Protein AF-0000000084937343 (afdb_homodimer)

Organism: Ferrimonas balearica (strain DSM 9799 / CCM 4581 / KCTC 23876 / PAT) (NCBI:txid550540)

Foldseek 3Di:
DPPPPPAFAEEEEEALDPVVVVVVCVLCVVRHHYHYHNALVRVVVVVVVHEGQAYEAEQDHPPDGRLNSLLVQCPDPRRVLRAYEYEYQDPDVVVVVSNVVSPHPYYAHPPHDSVVSVVVVVVSSVVSVVVVVVVVVVVVVVVVVVVVVLVVLLVLLVLVVVLAVDDPLLLQLLLVLLLQLCVLVPHDNVVSVLLSSLLSLLQSLCNVQDCCLRVPDDDDDPVSVVSSQCSLVSSLVVLPDDPPPSSVLSSLQNNALQAFQCQPGDDRSDHHPSRPPSSLSSNLSNQLSVQQACDPRDGHDDLVVSLVVLCVSDNTGHPNVSNVSSNVCSVVSVVSCVVRPD/DPPPPPAFFEEEEEALDPVVVVVVCVLCVVRHHYHYHNHLVRVVVVVVVHEGQAYEAEQDHPPDGRLNSLLVQCPDPRRVLRAYEYEYQDPDPVVVVSNVVSPHPYYAYPPHDSVVSVVVVVVSSVVSVVVVVVVVVVVVVVVVVVVVVLVVLLVLLVLQVVLAVDDSLLLQLLLVQLLLLCVLVPHDPVVSVLLSSLLSLLQSLCSVQDCCLRVPDDDDDPVSVVSSQCSLVSSLVVLPDDDPPSSVLNSLQNNQLQAFQQQPGDDRSDHHPSRPPSSLSSNLSNQLSVQQACDPRDGRDDLVVSLVVLCVSDNTGHPNVSNVSSVVCSVVSVVSCVVSPD

Secondary structure (DSSP, 8-state):
-------PPEEEEE-S-HHHHHHHHHHHTTTSEEEEESSHHHHHHHHHH---SEEEEESS-SSS-HHHHHHHHHHSTTTTTS-EEEEES---HHHHHHHHHHT--EEEESSP-HHHHHHHHHHHHHHHHHHHHHHHHHHHHHHHHHHHHHHHHHHHHHHHHHHSSS-HHHHHHHHHHHHHHHHHHT--HHHHHHHHHHGGGTTGGGGGS-HHHHT-SSPPPHHHHHHHHHHHHHHHHHTTT--SHHHHHHHHHHHHTT--TTS--SSS---GGGS-HHHHHHHHHHHHHHHHS-BTTBPPPPHHHHHHHHHHTBTTTB-HHHHHHHHHTHHHHHHHHHHT--/-------PPEEEEE-S-HHHHHHHHHHHTTTSEEEEESSHHHHHHHHHH---SEEEEESS-SSS-HHHHHHHHHHSTTTTTS-EEEEES---HHHHHHHHHHT--EEEESSP-HHHHHHHHHHHHHHHHHHHHHHHHHHHHHHHHHHHHHHHHHHHHHHHHHHSSS-HHHHHHHHHHHHHHHHHHT--HHHHHHHHHHGGGTTGGGGGS-HHHHT-SS---HHHHHHHHHHHHHHHHHTTT--SHHHHHHHHHHHHTT--TTS--SSS---GGGS-HHHHHHHHHHHHHHHHS-BTTBPPPPHHHHHHHHHHTBTTTB-HHHHHHHHHTHHHHHHHHHHT--

Nearest PDB structures (foldseek):
  4me4-assembly1_B  TM=8.531E-01  e=4.200E-17  Persephonella marina EX-H1
  3t6k-assembly2_B  TM=9.643E-01  e=4.097E-09  Chloroflexus aurantiacus J-10-fl
  6rh1-assembly1_C  TM=9.787E-01  e=6.718E-09  Thermotoga maritima
  4jav-assembly1_D  TM=9.680E-01  e=1.719E-08  Thermotoga maritima MSB8
  3gt7-assembly1_A  TM=9.180E-01  e=4.305E-09  Syntrophus aciditrophicus SB

pLDDT: mean 90.52, std 10.49, range [22.2, 98.69]

Radius of gyration: 34.73 Å; Cα contacts (8 Å, |Δi|>4): 1103; chains: 2; bounding box: 69×94×71 Å

Solvent-accessible surface area (backbone atoms only — not comparable to full-atom values): 35084 Å² total; per-residue (Å²): 130,80,71,72,66,76,76,59,57,34,36,35,38,33,41,61,47,67,66,56,50,50,51,51,42,65,66,43,44,86,72,29,44,70,44,80,19,59,35,47,66,51,41,54,56,52,48,71,78,42,75,54,57,30,34,41,33,27,43,83,39,69,97,46,33,29,57,63,49,41,37,54,40,49,69,34,83,90,40,38,81,44,49,29,30,36,37,37,72,72,81,52,57,67,58,54,39,53,41,43,76,35,62,31,78,48,77,43,61,52,78,79,47,58,68,46,54,52,50,54,54,51,52,52,45,50,53,50,51,51,51,52,48,50,51,49,50,38,51,49,39,52,52,49,35,52,50,52,52,52,52,44,45,50,35,52,35,48,50,27,31,48,55,35,90,54,55,75,39,52,39,53,42,33,10,54,42,30,27,52,37,35,51,66,73,64,52,54,69,67,56,27,50,32,44,32,58,18,45,39,35,36,59,42,11,47,42,52,46,58,53,77,64,74,65,42,90,68,84,71,52,71,69,52,42,58,55,56,57,45,22,22,57,46,17,22,61,54,40,55,93,48,84,50,67,41,42,44,49,20,20,48,22,8,34,36,29,60,32,13,27,62,25,80,28,35,83,79,36,37,39,52,81,72,39,50,66,68,10,51,42,40,30,49,24,48,51,50,51,61,37,55,33,77,44,101,88,40,76,47,42,52,69,69,55,38,48,48,48,49,61,68,28,37,55,39,55,30,46,47,64,56,43,49,42,41,62,73,37,42,70,58,47,53,51,44,51,62,73,46,53,129,129,77,68,71,65,76,74,58,54,33,37,34,38,33,41,60,46,67,66,58,50,50,52,50,43,64,65,42,46,87,74,30,43,71,44,81,19,58,38,48,68,49,42,52,55,50,47,71,76,43,73,53,57,31,34,40,33,28,43,84,40,69,96,46,32,29,55,62,48,40,38,54,42,50,68,35,82,87,42,38,80,44,48,30,30,36,36,38,72,73,80,51,57,66,58,54,38,53,40,44,76,33,60,30,78,47,77,44,58,54,78,80,45,59,68,44,53,53,50,54,52,51,51,53,45,51,52,49,50,51,50,53,51,49,52,50,51,37,53,50,40,50,50,48,38,53,49,52,53,53,50,44,45,50,36,54,36,49,49,28,31,49,53,35,90,54,56,74,40,54,38,51,42,32,10,54,44,27,26,52,38,35,50,69,71,62,51,52,68,68,57,29,51,32,44,33,60,18,45,40,37,38,60,42,11,48,41,51,45,57,52,75,63,74,64,42,88,68,85,71,52,72,71,52,41,58,54,55,57,44,21,22,56,46,18,24,60,52,42,56,94,47,84,50,68,39,41,46,48,19,22,49,20,9,34,36,31,57,33,14,28,64,26,82,28,36,82,79,36,37,37,54,82,70,39,54,67,68,11,51,44,40,30,51,24,47,51,50,51,59,36,57,34,75,44,102,88,40,76,46,40,52,67,69,56,38,51,49,48,50,60,69,28,39,58,40,54,32,49,46,68,57,44,49,43,42,60,76,36,45,68,60,50,49,49,45,54,60,74,48,53,128

Structure (mmCIF, N/CA/C/O backbone):
data_AF-0000000084937343-model_v1
#
loop_
_entity.id
_entity.type
_entity.pdbx_description
1 polymer 'Response regulator receiver modulated metal dependent phosphohydrolase'
#
loop_
_atom_site.group_PDB
_atom_site.id
_atom_site.type_symbol
_atom_site.label_atom_id
_atom_site.label_alt_id
_atom_site.label_comp_id
_atom_site.label_asym_id
_atom_site.label_entity_id
_atom_site.label_seq_id
_atom_site.pdbx_PDB_ins_code
_atom_site.Cartn_x
_atom_site.Cartn_y
_atom_site.Cartn_z
_atom_site.occupancy
_atom_site.B_iso_or_equiv
_atom_site.auth_seq_id
_atom_site.auth_comp_id
_atom_site.auth_asym_id
_atom_site.auth_atom_id
_atom_site.pdbx_PDB_model_num
ATOM 1 N N . MET A 1 1 ? 7.949 -23.922 20.047 1 22.47 1 MET A N 1
ATOM 2 C CA . MET A 1 1 ? 7.828 -23.578 18.625 1 22.47 1 MET A CA 1
ATOM 3 C C . MET A 1 1 ? 7.145 -24.703 17.859 1 22.47 1 MET A C 1
ATOM 5 O O . MET A 1 1 ? 7.77 -25.719 17.547 1 22.47 1 MET A O 1
ATOM 9 N N . THR A 1 2 ? 5.961 -25.109 18.203 1 30.16 2 THR A N 1
ATOM 10 C CA . THR A 1 2 ? 5.238 -26.297 17.75 1 30.16 2 THR A CA 1
ATOM 11 C C . THR A 1 2 ? 5.148 -26.344 16.234 1 30.16 2 THR A C 1
ATOM 13 O O . THR A 1 2 ? 4.711 -25.375 15.602 1 30.16 2 THR A O 1
ATOM 16 N N . LEU A 1 3 ? 6.098 -26.969 15.555 1 33.56 3 LEU A N 1
ATOM 17 C CA . LEU A 1 3 ? 6.27 -27.125 14.117 1 33.56 3 LEU A CA 1
ATOM 18 C C . LEU A 1 3 ? 4.918 -27.266 13.422 1 33.56 3 LEU A C 1
ATOM 20 O O . LEU A 1 3 ? 4.188 -28.234 13.664 1 33.56 3 LEU A O 1
ATOM 24 N N . ILE A 1 4 ? 4.066 -26.406 13.312 1 34.94 4 ILE A N 1
ATOM 25 C CA . ILE A 1 4 ? 2.809 -26.594 12.594 1 34.94 4 ILE A CA 1
ATOM 26 C C . ILE A 1 4 ? 3.02 -27.516 11.398 1 34.94 4 ILE A C 1
ATOM 28 O O . ILE A 1 4 ? 3.814 -27.219 10.508 1 34.94 4 ILE A O 1
ATOM 32 N N . ALA A 1 5 ? 2.934 -28.781 11.828 1 40.28 5 ALA A N 1
ATOM 33 C CA . ALA A 1 5 ? 3.033 -29.859 10.852 1 40.28 5 ALA A CA 1
ATOM 34 C C . ALA A 1 5 ? 2.514 -29.422 9.484 1 40.28 5 ALA A C 1
ATOM 36 O O . ALA A 1 5 ? 1.433 -28.828 9.391 1 40.28 5 ALA A O 1
ATOM 37 N N . GLN A 1 6 ? 3.287 -28.844 8.773 1 50.72 6 GLN A N 1
ATOM 38 C CA . GLN A 1 6 ? 2.916 -28.562 7.387 1 50.72 6 GLN A CA 1
ATOM 39 C C . GLN A 1 6 ? 1.844 -29.531 6.898 1 50.72 6 GLN A C 1
ATOM 41 O O . GLN A 1 6 ? 2.057 -30.75 6.891 1 50.72 6 GLN A O 1
ATOM 46 N N . GLU A 1 7 ? 0.458 -29.344 7.242 1 67 7 GLU A N 1
ATOM 47 C CA . GLU A 1 7 ? -0.655 -30.219 6.879 1 67 7 GLU A CA 1
ATOM 48 C C . GLU A 1 7 ? -0.401 -30.906 5.543 1 67 7 GLU A C 1
ATOM 50 O O . GLU A 1 7 ? 0.021 -30.266 4.578 1 67 7 GLU A O 1
ATOM 55 N N . ARG A 1 8 ? -0.319 -32.25 5.535 1 86.06 8 ARG A N 1
ATOM 56 C CA . ARG A 1 8 ? -0.143 -33.094 4.348 1 86.06 8 ARG A CA 1
ATOM 57 C C . ARG A 1 8 ? -1.18 -32.75 3.283 1 86.06 8 ARG A C 1
ATOM 59 O O . ARG A 1 8 ? -2.365 -32.625 3.586 1 86.06 8 ARG A O 1
ATOM 66 N N . ALA A 1 9 ? -0.71 -32.5 2.135 1 94.62 9 ALA A N 1
ATOM 67 C CA . ALA A 1 9 ? -1.612 -32.25 1.013 1 94.62 9 ALA A CA 1
ATOM 68 C C . ALA A 1 9 ? -2.574 -33.438 0.819 1 94.62 9 ALA A C 1
ATOM 70 O O . ALA A 1 9 ? -2.209 -34.594 1.046 1 94.62 9 ALA A O 1
ATOM 71 N N . THR A 1 10 ? -3.836 -33.156 0.504 1 96.31 10 THR A N 1
ATOM 72 C CA . THR A 1 10 ? -4.875 -34.156 0.322 1 96.31 10 THR A CA 1
ATOM 73 C C . THR A 1 10 ? -5.043 -34.5 -1.156 1 96.31 10 THR A C 1
ATOM 75 O O . THR A 1 10 ? -5.262 -33.594 -1.982 1 96.31 10 THR A O 1
ATOM 78 N N . VAL A 1 11 ? -4.855 -35.844 -1.493 1 97.75 11 VAL A N 1
ATOM 79 C CA . VAL A 1 11 ? -5.051 -36.312 -2.854 1 97.75 11 VAL A CA 1
ATOM 80 C C . VAL A 1 11 ? -6.297 -37.219 -2.906 1 97.75 11 VAL A C 1
ATOM 82 O O . VAL A 1 11 ? -6.426 -38.156 -2.129 1 97.75 11 VAL A O 1
ATOM 85 N N . LEU A 1 12 ? -7.254 -36.844 -3.771 1 98.44 12 LEU A N 1
ATOM 86 C CA . LEU A 1 12 ? -8.43 -37.656 -4.008 1 98.44 12 LEU A CA 1
ATOM 87 C C . LEU A 1 12 ? -8.219 -38.562 -5.215 1 98.44 12 LEU A C 1
ATOM 89 O O . LEU A 1 12 ? -7.953 -38.094 -6.32 1 98.44 12 LEU A O 1
ATOM 93 N N . ILE A 1 13 ? -8.242 -39.844 -4.988 1 98.19 13 ILE A N 1
ATOM 94 C CA . ILE A 1 13 ? -8.133 -40.844 -6.062 1 98.19 13 ILE A CA 1
ATOM 95 C C . ILE A 1 13 ? -9.516 -41.375 -6.426 1 98.19 13 ILE A C 1
ATOM 97 O O . ILE A 1 13 ? -10.234 -41.875 -5.562 1 98.19 13 ILE A O 1
ATOM 101 N N . VAL A 1 14 ? -9.859 -41.25 -7.711 1 98.06 14 VAL A N 1
ATOM 102 C CA . VAL A 1 14 ? -11.148 -41.719 -8.203 1 98.06 14 VAL A CA 1
ATOM 103 C C . VAL A 1 14 ? -10.938 -42.812 -9.242 1 98.06 14 VAL A C 1
ATOM 105 O O . VAL A 1 14 ? -10.461 -42.531 -10.352 1 98.06 14 VAL A O 1
ATOM 108 N N . ASP A 1 15 ? -11.188 -44 -8.938 1 96.56 15 ASP A N 1
ATOM 109 C CA . ASP A 1 15 ? -10.984 -45.188 -9.766 1 96.56 15 ASP A CA 1
ATOM 110 C C . ASP A 1 15 ? -11.906 -46.344 -9.336 1 96.56 15 ASP A C 1
ATOM 112 O O . ASP A 1 15 ? -12.102 -46.562 -8.141 1 96.56 15 ASP A O 1
ATOM 116 N N . ASP A 1 16 ? -12.461 -47 -10.297 1 95.25 16 ASP A N 1
ATOM 117 C CA . ASP A 1 16 ? -13.414 -48.031 -9.93 1 95.25 16 ASP A CA 1
ATOM 118 C C . ASP A 1 16 ? -12.695 -49.344 -9.641 1 95.25 16 ASP A C 1
ATOM 120 O O . ASP A 1 16 ? -13.297 -50.281 -9.102 1 95.25 16 ASP A O 1
ATOM 124 N N . SER A 1 17 ? -11.359 -49.5 -9.945 1 94.75 17 SER A N 1
ATOM 125 C CA . SER A 1 17 ? -10.578 -50.719 -9.703 1 94.75 17 SER A CA 1
ATOM 126 C C . SER A 1 17 ? -9.977 -50.719 -8.305 1 94.75 17 SER A C 1
ATOM 128 O O . SER A 1 17 ? -9.102 -49.906 -8.008 1 94.75 17 SER A O 1
ATOM 130 N N . PRO A 1 18 ? -10.359 -51.625 -7.465 1 96 18 PRO A N 1
ATOM 131 C CA . PRO A 1 18 ? -9.766 -51.688 -6.125 1 96 18 PRO A CA 1
ATOM 132 C C . PRO A 1 18 ? -8.25 -51.906 -6.156 1 96 18 PRO A C 1
ATOM 134 O O . PRO A 1 18 ? -7.547 -51.406 -5.273 1 96 18 PRO A O 1
ATOM 137 N N . GLU A 1 19 ? -7.816 -52.594 -7.117 1 95.69 19 GLU A N 1
ATOM 138 C CA . GLU A 1 19 ? -6.387 -52.844 -7.266 1 95.69 19 GLU A CA 1
ATOM 139 C C . GLU A 1 19 ? -5.629 -51.562 -7.516 1 95.69 19 GLU A C 1
ATOM 141 O O . GLU A 1 19 ? -4.578 -51.312 -6.914 1 95.69 19 GLU A O 1
ATOM 146 N N . ASN A 1 20 ? -6.18 -50.719 -8.375 1 95.56 20 ASN A N 1
ATOM 147 C CA . ASN A 1 20 ? -5.574 -49.438 -8.664 1 95.56 20 ASN A CA 1
ATOM 148 C C . ASN A 1 20 ? -5.586 -48.531 -7.438 1 95.56 20 ASN A C 1
ATOM 150 O O . ASN A 1 20 ? -4.598 -47.844 -7.16 1 95.56 20 ASN A O 1
ATOM 154 N N . LEU A 1 21 ? -6.723 -48.531 -6.758 1 97.12 21 LEU A N 1
ATOM 155 C CA . LEU A 1 21 ? -6.855 -47.719 -5.551 1 97.12 21 LEU A CA 1
ATOM 156 C C . LEU A 1 21 ? -5.82 -48.125 -4.508 1 97.12 21 LEU A C 1
ATOM 158 O O . LEU A 1 21 ? -5.172 -47.281 -3.904 1 97.12 21 LEU A O 1
ATOM 162 N N . GLN A 1 22 ? -5.691 -49.406 -4.387 1 96.62 22 GLN A N 1
ATOM 163 C CA . GLN A 1 22 ? -4.734 -49.938 -3.412 1 96.62 22 GLN A CA 1
ATOM 164 C C . GLN A 1 22 ? -3.303 -49.562 -3.803 1 96.62 22 GLN A C 1
ATOM 166 O O . GLN A 1 22 ? -2.518 -49.125 -2.963 1 96.62 22 GLN A O 1
ATOM 171 N N . LEU A 1 23 ? -3.01 -49.781 -5.086 1 97 23 LEU A N 1
ATOM 172 C CA . LEU A 1 23 ? -1.675 -49.5 -5.598 1 97 23 LEU A CA 1
ATOM 173 C C . LEU A 1 23 ? -1.327 -48.031 -5.414 1 97 23 LEU A C 1
ATOM 175 O O . LEU A 1 23 ? -0.261 -47.688 -4.887 1 97 23 LEU A O 1
ATOM 179 N N . LEU A 1 24 ? -2.193 -47.125 -5.781 1 97.44 24 LEU A N 1
ATOM 180 C CA . LEU A 1 24 ? -1.941 -45.688 -5.715 1 97.44 24 LEU A CA 1
ATOM 181 C C . LEU A 1 24 ? -1.885 -45.219 -4.266 1 97.44 24 LEU A C 1
ATOM 183 O O . LEU A 1 24 ? -1.083 -44.344 -3.928 1 97.44 24 LEU A O 1
ATOM 187 N N . THR A 1 25 ? -2.779 -45.781 -3.439 1 97.5 25 THR A N 1
ATOM 188 C CA . THR A 1 25 ? -2.727 -45.469 -2.014 1 97.5 25 THR A CA 1
ATOM 189 C C . THR A 1 25 ? -1.387 -45.906 -1.418 1 97.5 25 THR A C 1
ATOM 191 O O . THR A 1 25 ? -0.826 -45.188 -0.575 1 97.5 25 THR A O 1
ATOM 194 N N . GLY A 1 26 ? -0.89 -47.031 -1.847 1 96.44 26 GLY A N 1
ATOM 195 C CA . GLY A 1 26 ? 0.414 -47.5 -1.403 1 96.44 26 GLY A CA 1
ATOM 196 C C . GLY A 1 26 ? 1.551 -46.562 -1.831 1 96.44 26 GLY A C 1
ATOM 197 O O . GLY A 1 26 ? 2.484 -46.344 -1.062 1 96.44 26 GLY A O 1
ATOM 198 N N . ILE A 1 27 ? 1.429 -46.094 -3.02 1 96.31 27 ILE A N 1
ATOM 199 C CA . ILE A 1 27 ? 2.461 -45.219 -3.588 1 96.31 27 ILE A CA 1
ATOM 200 C C . ILE A 1 27 ? 2.443 -43.875 -2.891 1 96.31 27 ILE A C 1
ATOM 202 O O . ILE A 1 27 ? 3.498 -43.312 -2.547 1 96.31 27 ILE A O 1
ATOM 206 N N . LEU A 1 28 ? 1.213 -43.312 -2.572 1 96.5 28 LEU A N 1
ATOM 207 C CA . LEU A 1 28 ? 1.077 -41.906 -2.186 1 96.5 28 LEU A CA 1
ATOM 208 C C . LEU A 1 28 ? 0.84 -41.781 -0.685 1 96.5 28 LEU A C 1
ATOM 210 O O . LEU A 1 28 ? 1.082 -40.719 -0.102 1 96.5 28 LEU A O 1
ATOM 214 N N . GLY A 1 29 ? 0.349 -42.844 -0.035 1 94.94 29 GLY A N 1
ATOM 215 C CA . GLY A 1 29 ? -0.176 -42.781 1.319 1 94.94 29 GLY A CA 1
ATOM 216 C C . GLY A 1 29 ? 0.872 -42.406 2.352 1 94.94 29 GLY A C 1
ATOM 217 O O . GLY A 1 29 ? 0.541 -41.906 3.426 1 94.94 29 GLY A O 1
ATOM 218 N N . ALA A 1 30 ? 2.146 -42.688 2.109 1 93.88 30 ALA A N 1
ATOM 219 C CA . ALA A 1 30 ? 3.215 -42.375 3.055 1 93.88 30 ALA A CA 1
ATOM 220 C C . ALA A 1 30 ? 3.5 -40.875 3.086 1 93.88 30 ALA A C 1
ATOM 222 O O . ALA A 1 30 ? 4.031 -40.344 4.074 1 93.88 30 ALA A O 1
ATOM 223 N N . HIS A 1 31 ? 3.086 -40.094 2.068 1 94.31 31 HIS A N 1
ATOM 224 C CA . HIS A 1 31 ? 3.523 -38.719 1.923 1 94.31 31 HIS A CA 1
ATOM 225 C C . HIS A 1 31 ? 2.338 -37.781 1.921 1 94.31 31 HIS A C 1
ATOM 227 O O . HIS A 1 31 ? 2.49 -36.594 2.217 1 94.31 31 HIS A O 1
ATOM 233 N N . PHE A 1 32 ? 1.151 -38.375 1.575 1 96.06 32 PHE A N 1
ATOM 234 C CA . PHE A 1 32 ? -0.03 -37.531 1.437 1 96.06 32 PHE A CA 1
ATOM 235 C C . PHE A 1 32 ? -1.216 -38.125 2.18 1 96.06 32 PHE A C 1
ATOM 237 O O . PHE A 1 32 ? -1.214 -39.312 2.5 1 96.06 32 PHE A O 1
ATOM 244 N N . ARG A 1 33 ? -2.168 -37.25 2.574 1 96.12 33 ARG A N 1
ATOM 245 C CA . ARG A 1 33 ? -3.486 -37.75 2.961 1 96.12 33 ARG A CA 1
ATOM 246 C C . ARG A 1 33 ? -4.281 -38.188 1.74 1 96.12 33 ARG A C 1
ATOM 248 O O . ARG A 1 33 ? -4.531 -37.406 0.83 1 96.12 33 ARG A O 1
ATOM 255 N N . VAL A 1 34 ? -4.648 -39.469 1.695 1 97.31 34 VAL A N 1
ATOM 256 C CA . VAL A 1 34 ? -5.273 -40.031 0.496 1 97.31 34 VAL A CA 1
ATOM 257 C C . VAL A 1 34 ? -6.754 -40.281 0.761 1 97.31 34 VAL A C 1
ATOM 259 O O . VAL A 1 34 ? -7.105 -40.938 1.747 1 97.31 34 VAL A O 1
ATOM 262 N N . LEU A 1 35 ? -7.578 -39.688 -0.048 1 97.62 35 LEU A N 1
ATOM 263 C CA . LEU A 1 35 ? -9 -40 -0.108 1 97.62 35 LEU A CA 1
ATOM 264 C C . LEU A 1 35 ? -9.312 -40.844 -1.347 1 97.62 35 LEU A C 1
ATOM 266 O O . LEU A 1 35 ? -8.648 -40.719 -2.377 1 97.62 35 LEU A O 1
ATOM 270 N N . VAL A 1 36 ? -10.289 -41.688 -1.187 1 97.44 36 VAL A N 1
ATOM 271 C CA . VAL A 1 36 ? -10.602 -42.562 -2.307 1 97.44 36 VAL A CA 1
ATOM 272 C C . VAL A 1 36 ? -12.094 -42.469 -2.633 1 97.44 36 VAL A C 1
ATOM 274 O O . VAL A 1 36 ? -12.914 -42.25 -1.745 1 97.44 36 VAL A O 1
ATOM 277 N N . ALA A 1 37 ? -12.359 -42.562 -3.873 1 97.5 37 ALA A N 1
ATOM 278 C CA . ALA A 1 37 ? -13.719 -42.688 -4.402 1 97.5 37 ALA A CA 1
ATOM 279 C C . ALA A 1 37 ? -13.781 -43.781 -5.484 1 97.5 37 ALA A C 1
ATOM 281 O O . ALA A 1 37 ? -12.938 -43.812 -6.379 1 97.5 37 ALA A O 1
ATOM 282 N N . ARG A 1 38 ? -14.82 -44.531 -5.48 1 95.88 38 ARG A N 1
ATOM 283 C CA . ARG A 1 38 ? -14.906 -45.688 -6.375 1 95.88 38 ARG A CA 1
ATOM 284 C C . ARG A 1 38 ? -15.719 -45.344 -7.621 1 95.88 38 ARG A C 1
ATOM 286 O O . ARG A 1 38 ? -15.828 -46.156 -8.531 1 95.88 38 ARG A O 1
ATOM 293 N N . ASN A 1 39 ? -16.375 -44.188 -7.586 1 95.12 39 ASN A N 1
ATOM 294 C CA . ASN A 1 39 ? -17.156 -43.688 -8.719 1 95.12 39 ASN A CA 1
ATOM 295 C C . ASN A 1 39 ? -17.344 -42.188 -8.656 1 95.12 39 ASN A C 1
ATOM 297 O O . ASN A 1 39 ? -16.891 -41.531 -7.711 1 95.12 39 ASN A O 1
ATOM 301 N N . GLY A 1 40 ? -17.969 -41.625 -9.68 1 95.06 40 GLY A N 1
ATOM 302 C CA . GLY A 1 40 ? -18.172 -40.188 -9.781 1 95.06 40 GLY A CA 1
ATOM 303 C C . GLY A 1 40 ? -19.016 -39.625 -8.656 1 95.06 40 GLY A C 1
ATOM 304 O O . GLY A 1 40 ? -18.734 -38.531 -8.141 1 95.06 40 GLY A O 1
ATOM 305 N N . GLN A 1 41 ? -20.016 -40.312 -8.266 1 94.19 41 GLN A N 1
ATOM 306 C CA . GLN A 1 41 ? -20.906 -39.844 -7.203 1 94.19 41 GLN A CA 1
ATOM 307 C C . GLN A 1 41 ? -20.156 -39.75 -5.875 1 94.19 41 GLN A C 1
ATOM 309 O O . GLN A 1 41 ? -20.328 -38.75 -5.148 1 94.19 41 GLN A O 1
ATOM 314 N N . GLN A 1 42 ? -19.391 -40.75 -5.617 1 95.5 42 GLN A N 1
ATOM 315 C CA . GLN A 1 42 ? -18.594 -40.719 -4.391 1 95.5 42 GLN A CA 1
ATOM 316 C C . GLN A 1 42 ? -17.578 -39.562 -4.43 1 95.5 42 GLN A C 1
ATOM 318 O O . GLN A 1 42 ? -17.328 -38.938 -3.406 1 95.5 42 GLN A O 1
ATOM 323 N N . ALA A 1 43 ? -17.047 -39.312 -5.582 1 97 43 ALA A N 1
ATOM 324 C CA . ALA A 1 43 ? -16.094 -38.219 -5.746 1 97 43 ALA A CA 1
ATOM 325 C C . ALA A 1 43 ? -16.75 -36.875 -5.461 1 97 43 ALA A C 1
ATOM 327 O O . ALA A 1 43 ? -16.203 -36.062 -4.719 1 97 43 ALA A O 1
ATOM 328 N N . LEU A 1 44 ? -17.922 -36.688 -6.023 1 95.19 44 LEU A N 1
ATOM 329 C CA . LEU A 1 44 ? -18.672 -35.438 -5.82 1 95.19 44 LEU A CA 1
ATOM 330 C C . LEU A 1 44 ? -19.062 -35.281 -4.355 1 95.19 44 LEU A C 1
ATOM 332 O O . LEU A 1 44 ? -19.047 -34.156 -3.828 1 95.19 44 LEU A O 1
ATOM 336 N N . ALA A 1 45 ? -19.422 -36.312 -3.705 1 95.5 45 ALA A N 1
ATOM 337 C CA . ALA A 1 45 ? -19.75 -36.281 -2.283 1 95.5 45 ALA A CA 1
ATOM 338 C C . ALA A 1 45 ? -18.547 -35.844 -1.456 1 95.5 45 ALA A C 1
ATOM 340 O O . ALA A 1 45 ? -18.672 -35.062 -0.508 1 95.5 45 ALA A O 1
ATOM 341 N N . ARG A 1 46 ? -17.328 -36.375 -1.817 1 95.12 46 ARG A N 1
ATOM 342 C CA . ARG A 1 46 ? -16.094 -36 -1.125 1 95.12 46 ARG A CA 1
ATOM 343 C C . ARG A 1 46 ? -15.805 -34.5 -1.31 1 95.12 46 ARG A C 1
ATOM 345 O O . ARG A 1 46 ? -15.352 -33.844 -0.377 1 95.12 46 ARG A O 1
ATOM 352 N N . LEU A 1 47 ? -16.078 -33.969 -2.465 1 94.5 47 LEU A N 1
ATOM 353 C CA . LEU A 1 47 ? -15.797 -32.562 -2.799 1 94.5 47 LEU A CA 1
ATOM 354 C C . LEU A 1 47 ? -16.719 -31.641 -2.031 1 94.5 47 LEU A C 1
ATOM 356 O O . LEU A 1 47 ? -16.375 -30.484 -1.763 1 94.5 47 LEU A O 1
ATOM 360 N N . GLU A 1 48 ? -17.922 -32.125 -1.728 1 93.25 48 GLU A N 1
ATOM 361 C CA . GLU A 1 48 ? -18.859 -31.328 -0.941 1 93.25 48 GLU A CA 1
ATOM 362 C C . GLU A 1 48 ? -18.328 -31.078 0.467 1 93.25 48 GLU A C 1
ATOM 364 O O . GLU A 1 48 ? -18.641 -30.047 1.082 1 93.25 48 GLU A O 1
ATOM 369 N N . ILE A 1 49 ? -17.594 -32.062 0.925 1 92.5 49 ILE A N 1
ATOM 370 C CA . ILE A 1 49 ? -17.031 -31.922 2.264 1 92.5 49 ILE A CA 1
ATOM 371 C C . ILE A 1 49 ? -15.883 -30.922 2.24 1 92.5 49 ILE A C 1
ATOM 373 O O . ILE A 1 49 ? -15.742 -30.109 3.154 1 92.5 49 ILE A O 1
ATOM 377 N N . GLY A 1 50 ? -15.055 -31.016 1.169 1 91.62 50 GLY A N 1
ATOM 378 C CA . GLY A 1 50 ? -13.938 -30.109 1.003 1 91.62 50 GLY A CA 1
ATOM 379 C C . GLY A 1 50 ? -13.141 -30.359 -0.264 1 91.62 50 GLY A C 1
ATOM 380 O O . GLY A 1 50 ? -13.156 -31.469 -0.802 1 91.62 50 GLY A O 1
ATOM 381 N N . SER A 1 51 ? -12.438 -29.344 -0.573 1 92.19 51 SER A N 1
ATOM 382 C CA . SER A 1 51 ? -11.633 -29.484 -1.784 1 92.19 51 SER A CA 1
ATOM 383 C C . SER A 1 51 ? -10.289 -30.125 -1.482 1 92.19 51 SER A C 1
ATOM 385 O O . SER A 1 51 ? -9.57 -29.688 -0.585 1 92.19 51 SER A O 1
ATOM 387 N N . PRO A 1 52 ? -10.031 -31.219 -2.184 1 96.12 52 PRO A N 1
ATOM 388 C CA . PRO A 1 52 ? -8.664 -31.734 -2.105 1 96.12 52 PRO A CA 1
ATOM 389 C C . PRO A 1 52 ? -7.652 -30.828 -2.809 1 96.12 52 PRO A C 1
ATOM 391 O O . PRO A 1 52 ? -8.039 -29.859 -3.447 1 96.12 52 PRO A O 1
ATOM 394 N N . ASP A 1 53 ? -6.359 -31.234 -2.662 1 95.06 53 ASP A N 1
ATOM 395 C CA . ASP A 1 53 ? -5.312 -30.422 -3.291 1 95.06 53 ASP A CA 1
ATOM 396 C C . ASP A 1 53 ? -5.035 -30.906 -4.715 1 95.06 53 ASP A C 1
ATOM 398 O O . ASP A 1 53 ? -4.477 -30.172 -5.527 1 95.06 53 ASP A O 1
ATOM 402 N N . LEU A 1 54 ? -5.422 -32.125 -4.938 1 97.38 54 LEU A N 1
ATOM 403 C CA . LEU A 1 54 ? -5.219 -32.719 -6.242 1 97.38 54 LEU A CA 1
ATOM 404 C C . LEU A 1 54 ? -6.152 -33.906 -6.434 1 97.38 54 LEU A C 1
ATOM 406 O O . LEU A 1 54 ? -6.461 -34.625 -5.473 1 97.38 54 LEU A O 1
ATOM 410 N N . ILE A 1 55 ? -6.605 -34.125 -7.672 1 98.12 55 ILE A N 1
ATOM 411 C CA . ILE A 1 55 ? -7.484 -35.25 -7.973 1 98.12 55 ILE A CA 1
ATOM 412 C C . ILE A 1 55 ? -6.836 -36.156 -9.031 1 98.12 55 ILE A C 1
ATOM 414 O O . ILE A 1 55 ? -6.41 -35.656 -10.078 1 98.12 55 ILE A O 1
ATOM 418 N N . LEU A 1 56 ? -6.637 -37.406 -8.719 1 97.81 56 LEU A N 1
ATOM 419 C CA . LEU A 1 56 ? -6.363 -38.438 -9.711 1 97.81 56 LEU A CA 1
ATOM 420 C C . LEU A 1 56 ? -7.652 -39.094 -10.188 1 97.81 56 LEU A C 1
ATOM 422 O O . LEU A 1 56 ? -8.391 -39.688 -9.391 1 97.81 56 LEU A O 1
ATOM 426 N N . LEU A 1 57 ? -7.871 -39.031 -11.484 1 97.12 57 LEU A N 1
ATOM 427 C CA . LEU A 1 57 ? -9.195 -39.375 -11.977 1 97.12 57 LEU A CA 1
ATOM 428 C C . LEU A 1 57 ? -9.109 -40.375 -13.117 1 97.12 57 LEU A C 1
ATOM 430 O O . LEU A 1 57 ? -8.562 -40.062 -14.18 1 97.12 57 LEU A O 1
ATOM 434 N N . ASP A 1 58 ? -9.648 -41.5 -12.922 1 95.12 58 ASP A N 1
ATOM 435 C CA . ASP A 1 58 ? -9.758 -42.469 -13.992 1 95.12 58 ASP A CA 1
ATOM 436 C C . ASP A 1 58 ? -10.758 -42.031 -15.055 1 95.12 58 ASP A C 1
ATOM 438 O O . ASP A 1 58 ? -11.75 -41.344 -14.742 1 95.12 58 ASP A O 1
ATOM 442 N N . ILE A 1 59 ? -10.539 -42.406 -16.234 1 91.94 59 ILE A N 1
ATOM 443 C CA . ILE A 1 59 ? -11.375 -42 -17.344 1 91.94 59 ILE A CA 1
ATOM 444 C C . ILE A 1 59 ? -12.578 -42.938 -17.469 1 91.94 59 ILE A C 1
ATOM 446 O O . ILE A 1 59 ? -13.719 -42.469 -17.578 1 91.94 59 ILE A O 1
ATOM 450 N N . VAL A 1 60 ? -12.242 -44.219 -17.453 1 89.94 60 VAL A N 1
ATOM 451 C CA . VAL A 1 60 ? -13.297 -45.219 -17.641 1 89.94 60 VAL A CA 1
ATOM 452 C C . VAL A 1 60 ? -13.859 -45.656 -16.297 1 89.94 60 VAL A C 1
ATOM 454 O O . VAL A 1 60 ? -13.203 -46.375 -15.555 1 89.94 60 VAL A O 1
ATOM 457 N N . MET A 1 61 ? -15.008 -45.25 -15.898 1 90.44 61 MET A N 1
ATOM 458 C CA . MET A 1 61 ? -15.727 -45.594 -14.688 1 90.44 61 MET A CA 1
ATOM 459 C C . MET A 1 61 ? -17.203 -45.812 -14.977 1 90.44 61 MET A C 1
ATOM 461 O O . MET A 1 61 ? -17.734 -45.344 -15.977 1 90.44 61 MET A O 1
ATOM 465 N N . PRO A 1 62 ? -17.766 -46.562 -14.164 1 88.19 62 PRO A N 1
ATOM 466 C CA . PRO A 1 62 ? -19.203 -46.781 -14.352 1 88.19 62 PRO A CA 1
ATOM 467 C C . PRO A 1 62 ? -20.016 -45.5 -14.102 1 88.19 62 PRO A C 1
ATOM 469 O O . PRO A 1 62 ? -19.578 -44.625 -13.352 1 88.19 62 PRO A O 1
ATOM 472 N N . ASP A 1 63 ? -21.156 -45.312 -14.836 1 87.5 63 ASP A N 1
ATOM 473 C CA . ASP A 1 63 ? -22.141 -44.25 -14.68 1 87.5 63 ASP A CA 1
ATOM 474 C C . ASP A 1 63 ? -21.641 -42.938 -15.289 1 87.5 63 ASP A C 1
ATOM 476 O O . ASP A 1 63 ? -22.016 -42.594 -16.406 1 87.5 63 ASP A O 1
ATOM 480 N N . ILE A 1 64 ? -20.672 -42.281 -14.43 1 92.12 64 ILE A N 1
ATOM 481 C CA . ILE A 1 64 ? -20.094 -41.031 -14.945 1 92.12 64 ILE A CA 1
ATOM 482 C C . ILE A 1 64 ? -18.625 -41.25 -15.266 1 92.12 64 ILE A C 1
ATOM 484 O O . ILE A 1 64 ? -17.859 -41.719 -14.422 1 92.12 64 ILE A O 1
ATOM 488 N N . ASP A 1 65 ? -18.328 -40.969 -16.484 1 92 65 ASP A N 1
ATOM 489 C CA . ASP A 1 65 ? -16.938 -41.188 -16.859 1 92 65 ASP A CA 1
ATOM 490 C C . ASP A 1 65 ? -16.047 -40.062 -16.375 1 92 65 ASP A C 1
ATOM 492 O O . ASP A 1 65 ? -16.531 -39.031 -15.906 1 92 65 ASP A O 1
ATOM 496 N N . GLY A 1 66 ? -14.766 -40.25 -16.469 1 93.88 66 GLY A N 1
ATOM 497 C CA . GLY A 1 66 ? -13.797 -39.281 -15.953 1 93.88 66 GLY A CA 1
ATOM 498 C C . GLY A 1 66 ? -13.867 -37.938 -16.641 1 93.88 66 GLY A C 1
ATOM 499 O O . GLY A 1 66 ? -13.633 -36.906 -16.016 1 93.88 66 GLY A O 1
ATOM 500 N N . TYR A 1 67 ? -14.258 -37.875 -17.953 1 93.19 67 TYR A N 1
ATOM 501 C CA . TYR A 1 67 ? -14.352 -36.625 -18.688 1 93.19 67 TYR A CA 1
ATOM 502 C C . TYR A 1 67 ? -15.492 -35.781 -18.172 1 93.19 67 TYR A C 1
ATOM 504 O O . TYR A 1 67 ? -15.305 -34.594 -17.891 1 93.19 67 TYR A O 1
ATOM 512 N N . THR A 1 68 ? -16.625 -36.375 -18.125 1 94.38 68 THR A N 1
ATOM 513 C CA . THR A 1 68 ? -17.812 -35.688 -17.641 1 94.38 68 THR A CA 1
ATOM 514 C C . THR A 1 68 ? -17.609 -35.188 -16.219 1 94.38 68 THR A C 1
ATOM 516 O O . THR A 1 68 ? -17.953 -34.062 -15.883 1 94.38 68 THR A O 1
ATOM 519 N N . LEU A 1 69 ? -17 -36.031 -15.422 1 95.94 69 LEU A N 1
ATOM 520 C CA . LEU A 1 69 ? -16.75 -35.656 -14.031 1 95.94 69 LEU A CA 1
ATOM 521 C C . LEU A 1 69 ? -15.773 -34.469 -13.961 1 95.94 69 LEU A C 1
ATOM 523 O O . LEU A 1 69 ? -15.984 -33.531 -13.188 1 95.94 69 LEU A O 1
ATOM 527 N N . CYS A 1 70 ? -14.742 -34.469 -14.711 1 96 70 CYS A N 1
ATOM 528 C CA . CYS A 1 70 ? -13.766 -33.406 -14.734 1 96 70 CYS A CA 1
ATOM 529 C C . CYS A 1 70 ? -14.414 -32.094 -15.125 1 96 70 CYS A C 1
ATOM 531 O O . CYS A 1 70 ? -14.156 -31.047 -14.5 1 96 70 CYS A O 1
ATOM 533 N N . GLN A 1 71 ? -15.258 -32.125 -16.109 1 95.19 71 GLN A N 1
ATOM 534 C CA . GLN A 1 71 ? -15.953 -30.922 -16.562 1 95.19 71 GLN A CA 1
ATOM 535 C C . GLN A 1 71 ? -16.844 -30.359 -15.461 1 95.19 71 GLN A C 1
ATOM 537 O O . GLN A 1 71 ? -16.922 -29.141 -15.266 1 95.19 71 GLN A O 1
ATOM 542 N N . GLN A 1 72 ? -17.531 -31.172 -14.75 1 95.12 72 GLN A N 1
ATOM 543 C CA . GLN A 1 72 ? -18.375 -30.75 -13.641 1 95.12 72 GLN A CA 1
ATOM 544 C C . GLN A 1 72 ? -17.547 -30.094 -12.539 1 95.12 72 GLN A C 1
ATOM 546 O O . GLN A 1 72 ? -17.953 -29.047 -11.992 1 95.12 72 GLN A O 1
ATOM 551 N N . ILE A 1 73 ? -16.422 -30.672 -12.281 1 95.69 73 ILE A N 1
ATOM 552 C CA . ILE A 1 73 ? -15.531 -30.141 -11.242 1 95.69 73 ILE A CA 1
ATOM 553 C C . ILE A 1 73 ? -15.031 -28.766 -11.648 1 95.69 73 ILE A C 1
ATOM 555 O O . ILE A 1 73 ? -15.062 -27.828 -10.852 1 95.69 73 ILE A O 1
ATOM 559 N N . LYS A 1 74 ? -14.672 -28.547 -12.93 1 94.38 74 LYS A N 1
ATOM 560 C CA . LYS A 1 74 ? -14.102 -27.297 -13.422 1 94.38 74 LYS A CA 1
ATOM 561 C C . LYS A 1 74 ? -15.172 -26.219 -13.57 1 94.38 74 LYS A C 1
ATOM 563 O O . LYS A 1 74 ? -14.867 -25.031 -13.578 1 94.38 74 LYS A O 1
ATOM 568 N N . ALA A 1 75 ? -16.453 -26.656 -13.656 1 94.25 75 ALA A N 1
ATOM 569 C CA . ALA A 1 75 ? -17.578 -25.719 -13.781 1 94.25 75 ALA A CA 1
ATOM 570 C C . ALA A 1 75 ? -17.953 -25.125 -12.43 1 94.25 75 ALA A C 1
ATOM 572 O O . ALA A 1 75 ? -18.625 -24.094 -12.359 1 94.25 75 ALA A O 1
ATOM 573 N N . ASP A 1 76 ? -17.578 -25.812 -11.391 1 94.31 76 ASP A N 1
ATOM 574 C CA . ASP A 1 76 ? -17.844 -25.328 -10.039 1 94.31 76 ASP A CA 1
ATOM 575 C C . ASP A 1 76 ? -16.719 -24.406 -9.547 1 94.31 76 ASP A C 1
ATOM 577 O O . ASP A 1 76 ? -15.594 -24.859 -9.328 1 94.31 76 ASP A O 1
ATOM 581 N N . PRO A 1 77 ? -17.016 -23.094 -9.375 1 91.56 77 PRO A N 1
ATOM 582 C CA . PRO A 1 77 ? -15.992 -22.141 -8.977 1 91.56 77 PRO A CA 1
ATOM 583 C C . PRO A 1 77 ? -15.266 -22.531 -7.691 1 91.56 77 PRO A C 1
ATOM 585 O O . PRO A 1 77 ? -14.125 -22.141 -7.473 1 91.56 77 PRO A O 1
ATOM 588 N N . ARG A 1 78 ? -15.938 -23.453 -6.797 1 90.88 78 ARG A N 1
ATOM 589 C CA . ARG A 1 78 ? -15.328 -23.891 -5.543 1 90.88 78 ARG A CA 1
ATOM 590 C C . ARG A 1 78 ? -14.172 -24.844 -5.801 1 90.88 78 ARG A C 1
ATOM 592 O O . ARG A 1 78 ? -13.25 -24.938 -4.988 1 90.88 78 ARG A O 1
ATOM 599 N N . HIS A 1 79 ? -14.156 -25.5 -7 1 94 79 HIS A N 1
ATOM 600 C CA . HIS A 1 79 ? -13.195 -26.578 -7.227 1 94 79 HIS A CA 1
ATOM 601 C C . HIS A 1 79 ? -12.469 -26.391 -8.547 1 94 79 HIS A C 1
ATOM 603 O O . HIS A 1 79 ? -11.578 -27.172 -8.891 1 94 79 HIS A O 1
ATOM 609 N N . ALA A 1 80 ? -12.781 -25.312 -9.211 1 92.56 80 ALA A N 1
ATOM 610 C CA . ALA A 1 80 ? -12.312 -25.094 -10.578 1 92.56 80 ALA A CA 1
ATOM 611 C C . ALA A 1 80 ? -10.789 -25.062 -10.633 1 92.56 80 ALA A C 1
ATOM 613 O O . ALA A 1 80 ? -10.188 -25.484 -11.625 1 92.56 80 ALA A O 1
ATOM 614 N N . ASP A 1 81 ? -10.156 -24.719 -9.578 1 89.81 81 ASP A N 1
ATOM 615 C CA . ASP A 1 81 ? -8.711 -24.516 -9.578 1 89.81 81 ASP A CA 1
ATOM 616 C C . ASP A 1 81 ? -7.973 -25.781 -9.133 1 89.81 81 ASP A C 1
ATOM 618 O O . ASP A 1 81 ? -6.746 -25.844 -9.195 1 89.81 81 ASP A O 1
ATOM 622 N N . VAL A 1 82 ? -8.727 -26.844 -8.672 1 93.94 82 VAL A N 1
ATOM 623 C CA . VAL A 1 82 ? -8.094 -28.078 -8.234 1 93.94 82 VAL A CA 1
ATOM 624 C C . VAL A 1 82 ? -7.473 -28.797 -9.43 1 93.94 82 VAL A C 1
ATOM 626 O O . VAL A 1 82 ? -8.156 -29.062 -10.422 1 93.94 82 VAL A O 1
ATOM 629 N N . PRO A 1 83 ? -6.191 -29 -9.367 1 95.12 83 PRO A N 1
ATOM 630 C CA . PRO A 1 83 ? -5.586 -29.734 -10.484 1 95.12 83 PRO A CA 1
ATOM 631 C C . PRO A 1 83 ? -6.109 -31.172 -10.594 1 95.12 83 PRO A C 1
ATOM 633 O O . PRO A 1 83 ? -6.273 -31.859 -9.586 1 95.12 83 PRO A O 1
ATOM 636 N N . VAL A 1 84 ? -6.398 -31.594 -11.828 1 96.25 84 VAL A N 1
ATOM 637 C CA . VAL A 1 84 ? -6.871 -32.938 -12.117 1 96.25 84 VAL A CA 1
ATOM 638 C C . VAL A 1 84 ? -5.887 -33.656 -13.039 1 96.25 84 VAL A C 1
ATOM 640 O O . VAL A 1 84 ? -5.5 -33.094 -14.078 1 96.25 84 VAL A O 1
ATOM 643 N N . ILE A 1 85 ? -5.414 -34.781 -12.609 1 95 85 ILE A N 1
ATOM 644 C CA . ILE A 1 85 ? -4.586 -35.656 -13.438 1 95 85 ILE A CA 1
ATOM 645 C C . ILE A 1 85 ? -5.379 -36.906 -13.836 1 95 85 ILE A C 1
ATOM 647 O O . ILE A 1 85 ? -5.891 -37.625 -12.977 1 95 85 ILE A O 1
ATOM 651 N N . PHE A 1 86 ? -5.488 -37.156 -15.102 1 94.44 86 PHE A N 1
ATOM 652 C CA . PHE A 1 86 ? -6.18 -38.375 -15.547 1 94.44 86 PHE A CA 1
ATOM 653 C C . PHE A 1 86 ? -5.27 -39.594 -15.422 1 94.44 86 PHE A C 1
ATOM 655 O O . PHE A 1 86 ? -4.066 -39.5 -15.68 1 94.44 86 PHE A O 1
ATOM 662 N N . ILE A 1 87 ? -5.812 -40.656 -14.977 1 92.38 87 ILE A N 1
ATOM 663 C CA . ILE A 1 87 ? -5.145 -41.969 -14.969 1 92.38 87 ILE A CA 1
ATOM 664 C C . ILE A 1 87 ? -5.824 -42.906 -15.969 1 92.38 87 ILE A C 1
ATOM 666 O O . ILE A 1 87 ? -7.035 -43.094 -15.906 1 92.38 87 ILE A O 1
ATOM 670 N N . SER A 1 88 ? -5.047 -43.438 -16.969 1 82.94 88 SER A N 1
ATOM 671 C CA . SER A 1 88 ? -5.711 -44.188 -18.031 1 82.94 88 SER A CA 1
ATOM 672 C C . SER A 1 88 ? -4.809 -45.281 -18.578 1 82.94 88 SER A C 1
ATOM 674 O O . SER A 1 88 ? -3.586 -45.219 -18.453 1 82.94 88 SER A O 1
ATOM 676 N N . VAL A 1 89 ? -5.461 -46.406 -19.094 1 78.75 89 VAL A N 1
ATOM 677 C CA . VAL A 1 89 ? -4.773 -47.5 -19.781 1 78.75 89 VAL A CA 1
ATOM 678 C C . VAL A 1 89 ? -4.402 -47.062 -21.188 1 78.75 89 VAL A C 1
ATOM 680 O O . VAL A 1 89 ? -3.398 -47.531 -21.75 1 78.75 89 VAL A O 1
ATOM 683 N N . ASN A 1 90 ? -5.383 -46.312 -21.719 1 63.81 90 ASN A N 1
ATOM 684 C CA . ASN A 1 90 ? -5.332 -46.062 -23.156 1 63.81 90 ASN A CA 1
ATOM 685 C C . ASN A 1 90 ? -4.293 -45 -23.5 1 63.81 90 ASN A C 1
ATOM 687 O O . ASN A 1 90 ? -4.195 -44 -22.828 1 63.81 90 ASN A O 1
ATOM 691 N N . SER A 1 91 ? -3.428 -45.406 -24.328 1 63.06 91 SER A N 1
ATOM 692 C CA . SER A 1 91 ? -2.281 -44.625 -24.766 1 63.06 91 SER A CA 1
ATOM 693 C C . SER A 1 91 ? -2.619 -43.812 -26 1 63.06 91 SER A C 1
ATOM 695 O O . SER A 1 91 ? -1.749 -43.156 -26.578 1 63.06 91 SER A O 1
ATOM 697 N N . ALA A 1 92 ? -4.055 -43.781 -26.344 1 74.81 92 ALA A N 1
ATOM 698 C CA . ALA A 1 92 ? -4.242 -43.062 -27.609 1 74.81 92 ALA A CA 1
ATOM 699 C C . ALA A 1 92 ? -4.09 -41.562 -27.406 1 74.81 92 ALA A C 1
ATOM 701 O O . ALA A 1 92 ? -4.621 -41 -26.438 1 74.81 92 ALA A O 1
ATOM 702 N N . PRO A 1 93 ? -3.377 -40.938 -28.172 1 77.75 93 PRO A N 1
ATOM 703 C CA . PRO A 1 93 ? -3.139 -39.5 -28.078 1 77.75 93 PRO A CA 1
ATOM 704 C C . PRO A 1 93 ? -4.43 -38.688 -28.078 1 77.75 93 PRO A C 1
ATOM 706 O O . PRO A 1 93 ? -4.492 -37.625 -27.438 1 77.75 93 PRO A O 1
ATOM 709 N N . GLU A 1 94 ? -5.516 -39.219 -28.703 1 79.81 94 GLU A N 1
ATOM 710 C CA . GLU A 1 94 ? -6.801 -38.531 -28.766 1 79.81 94 GLU A CA 1
ATOM 711 C C . GLU A 1 94 ? -7.449 -38.438 -27.375 1 79.81 94 GLU A C 1
ATOM 713 O O . GLU A 1 94 ? -8.125 -37.469 -27.062 1 79.81 94 GLU A O 1
ATOM 718 N N . ASP A 1 95 ? -7.215 -39.438 -26.609 1 79.44 95 ASP A N 1
ATOM 719 C CA . ASP A 1 95 ? -7.77 -39.469 -25.266 1 79.44 95 ASP A CA 1
ATOM 720 C C . ASP A 1 95 ? -7.078 -38.438 -24.375 1 79.44 95 ASP A C 1
ATOM 722 O O . ASP A 1 95 ? -7.719 -37.812 -23.531 1 79.44 95 ASP A O 1
ATOM 726 N N . GLU A 1 96 ? -5.844 -38.25 -24.625 1 81.81 96 GLU A N 1
ATOM 727 C CA . GLU A 1 96 ? -5.082 -37.25 -23.891 1 81.81 96 GLU A CA 1
ATOM 728 C C . GLU A 1 96 ? -5.578 -35.844 -24.203 1 81.81 96 GLU A C 1
ATOM 730 O O . GLU A 1 96 ? -5.754 -35.031 -23.281 1 81.81 96 GLU A O 1
ATOM 735 N N . VAL A 1 97 ? -5.836 -35.594 -25.484 1 84.94 97 VAL A N 1
ATOM 736 C CA . VAL A 1 97 ? -6.309 -34.281 -25.938 1 84.94 97 VAL A CA 1
ATOM 737 C C . VAL A 1 97 ? -7.68 -33.969 -25.328 1 84.94 97 VAL A C 1
ATOM 739 O O . VAL A 1 97 ? -7.926 -32.875 -24.828 1 84.94 97 VAL A O 1
ATOM 742 N N . ARG A 1 98 ? -8.516 -35 -25.391 1 86.94 98 ARG A N 1
ATOM 743 C CA . ARG A 1 98 ? -9.844 -34.844 -24.797 1 86.94 98 ARG A CA 1
ATOM 744 C C . ARG A 1 98 ? -9.758 -34.531 -23.312 1 86.94 98 ARG A C 1
ATOM 746 O O . ARG A 1 98 ? -10.508 -33.688 -22.797 1 86.94 98 ARG A O 1
ATOM 753 N N . GLY A 1 99 ? -8.852 -35.219 -22.594 1 87.25 99 GLY A N 1
ATOM 754 C CA . GLY A 1 99 ? -8.648 -34.969 -21.172 1 87.25 99 GLY A CA 1
ATOM 755 C C . GLY A 1 99 ? -8.227 -33.531 -20.859 1 87.25 99 GLY A C 1
ATOM 756 O O . GLY A 1 99 ? -8.75 -32.906 -19.938 1 87.25 99 GLY A O 1
ATOM 757 N N . PHE A 1 100 ? -7.379 -33 -21.703 1 85.38 100 PHE A N 1
ATOM 758 C CA . PHE A 1 100 ? -6.898 -31.625 -21.531 1 85.38 100 PHE A CA 1
ATOM 759 C C . PHE A 1 100 ? -8.008 -30.625 -21.812 1 85.38 100 PHE A C 1
ATOM 761 O O . PHE A 1 100 ? -8.133 -29.609 -21.109 1 85.38 100 PHE A O 1
ATOM 768 N N . GLU A 1 101 ? -8.797 -30.891 -22.781 1 87.81 101 GLU A N 1
ATOM 769 C CA . GLU A 1 101 ? -9.914 -30.031 -23.141 1 87.81 101 GLU A CA 1
ATOM 770 C C . GLU A 1 101 ? -10.945 -29.969 -22.016 1 87.81 101 GLU A C 1
ATOM 772 O O . GLU A 1 101 ? -11.641 -28.969 -21.859 1 87.81 101 GLU A O 1
ATOM 777 N N . CYS A 1 102 ? -10.977 -31.062 -21.219 1 89.69 102 CYS A N 1
ATOM 778 C CA . CYS A 1 102 ? -11.93 -31.141 -20.109 1 89.69 102 CYS A CA 1
ATOM 779 C C . CYS A 1 102 ? -11.398 -30.406 -18.891 1 89.69 102 CYS A C 1
ATOM 781 O O . CYS A 1 102 ? -12.141 -30.156 -17.938 1 89.69 102 CYS A O 1
ATOM 783 N N . GLY A 1 103 ? -10.102 -30.109 -18.906 1 89.25 103 GLY A N 1
ATOM 784 C CA . GLY A 1 103 ? -9.578 -29.312 -17.812 1 89.25 103 GLY A CA 1
ATOM 785 C C . GLY A 1 103 ? -8.461 -30 -17.047 1 89.25 103 GLY A C 1
ATOM 786 O O . GLY A 1 103 ? -7.934 -29.453 -16.078 1 89.25 103 GLY A O 1
ATOM 787 N N . ALA A 1 104 ? -8.078 -31.219 -17.438 1 92.12 104 ALA A N 1
ATOM 788 C CA . ALA A 1 104 ? -6.977 -31.922 -16.781 1 92.12 104 ALA A CA 1
ATOM 789 C C . ALA A 1 104 ? -5.641 -31.266 -17.094 1 92.12 104 ALA A C 1
ATOM 791 O O . ALA A 1 104 ? -5.461 -30.688 -18.172 1 92.12 104 ALA A O 1
ATOM 792 N N . ILE A 1 105 ? -4.715 -31.359 -16.203 1 88.44 105 ILE A N 1
ATOM 793 C CA . ILE A 1 105 ? -3.459 -30.641 -16.375 1 88.44 105 ILE A CA 1
ATOM 794 C C . ILE A 1 105 ? -2.336 -31.625 -16.688 1 88.44 105 ILE A C 1
ATOM 796 O O . ILE A 1 105 ? -1.241 -31.234 -17.094 1 88.44 105 ILE A O 1
ATOM 800 N N . ASP A 1 106 ? -2.609 -32.969 -16.5 1 88 106 ASP A N 1
ATOM 801 C CA . ASP A 1 106 ? -1.623 -34 -16.75 1 88 106 ASP A CA 1
ATOM 802 C C . ASP A 1 106 ? -2.297 -35.375 -16.922 1 88 106 ASP A C 1
ATOM 804 O O . ASP A 1 106 ? -3.521 -35.469 -16.828 1 88 106 ASP A O 1
ATOM 808 N N . TYR A 1 107 ? -1.362 -36.281 -17.234 1 87.81 107 TYR A N 1
ATOM 809 C CA . TYR A 1 107 ? -1.82 -37.625 -17.5 1 87.81 107 TYR A CA 1
ATOM 810 C C . TYR A 1 107 ? -0.826 -38.656 -16.984 1 87.81 107 TYR A C 1
ATOM 812 O O . TYR A 1 107 ? 0.387 -38.5 -17.109 1 87.81 107 TYR A O 1
ATOM 820 N N . ILE A 1 108 ? -1.414 -39.75 -16.297 1 87.19 108 ILE A N 1
ATOM 821 C CA . ILE A 1 108 ? -0.602 -40.875 -15.859 1 87.19 108 ILE A CA 1
ATOM 822 C C . ILE A 1 108 ? -1.113 -42.156 -16.5 1 87.19 108 ILE A C 1
ATOM 824 O O . ILE A 1 108 ? -2.303 -42.469 -16.406 1 87.19 108 ILE A O 1
ATOM 828 N N . ARG A 1 109 ? -0.207 -42.875 -17.047 1 83.88 109 ARG A N 1
ATOM 829 C CA . ARG A 1 109 ? -0.588 -44.094 -17.766 1 83.88 109 ARG A CA 1
ATOM 830 C C . ARG A 1 109 ? -0.483 -45.312 -16.859 1 83.88 109 ARG A C 1
ATOM 832 O O . ARG A 1 109 ? 0.448 -45.406 -16.062 1 83.88 109 ARG A O 1
ATOM 839 N N . LYS A 1 110 ? -1.432 -46.25 -17.047 1 86.94 110 LYS A N 1
ATOM 840 C CA . LYS A 1 110 ? -1.378 -47.562 -16.453 1 86.94 110 LYS A CA 1
ATOM 841 C C . LYS A 1 110 ? -0.556 -48.531 -17.312 1 86.94 110 LYS A C 1
ATOM 843 O O . LYS A 1 110 ? -0.564 -48.438 -18.531 1 86.94 110 LYS A O 1
ATOM 848 N N . PRO A 1 111 ? 0.243 -49.438 -16.734 1 88.94 111 PRO A N 1
ATOM 849 C CA . PRO A 1 111 ? 0.421 -49.688 -15.305 1 88.94 111 PRO A CA 1
ATOM 850 C C . PRO A 1 111 ? 1.249 -48.625 -14.617 1 88.94 111 PRO A C 1
ATOM 852 O O . PRO A 1 111 ? 2.143 -48.031 -15.234 1 88.94 111 PRO A O 1
ATOM 855 N N . PHE A 1 112 ? 0.987 -48.469 -13.414 1 90.69 112 PHE A N 1
ATOM 856 C CA . PHE A 1 112 ? 1.57 -47.375 -12.672 1 90.69 112 PHE A CA 1
ATOM 857 C C . PHE A 1 112 ? 3.029 -47.656 -12.336 1 90.69 112 PHE A C 1
ATOM 859 O O . PHE A 1 112 ? 3.369 -48.75 -11.891 1 90.69 112 PHE A O 1
ATOM 866 N N . HIS A 1 113 ? 3.838 -46.75 -12.648 1 90.19 113 HIS A N 1
ATOM 867 C CA . HIS A 1 113 ? 5.211 -46.719 -12.164 1 90.19 113 HIS A CA 1
ATOM 868 C C . HIS A 1 113 ? 5.34 -45.75 -10.977 1 90.19 113 HIS A C 1
ATOM 870 O O . HIS A 1 113 ? 5.254 -44.531 -11.125 1 90.19 113 HIS A O 1
ATOM 876 N N . GLY A 1 114 ? 5.555 -46.281 -9.828 1 91.75 114 GLY A N 1
ATOM 877 C CA . GLY A 1 114 ? 5.512 -45.594 -8.562 1 91.75 114 GLY A CA 1
ATOM 878 C C . GLY A 1 114 ? 6.266 -44.281 -8.594 1 91.75 114 GLY A C 1
ATOM 879 O O . GLY A 1 114 ? 5.688 -43.219 -8.344 1 91.75 114 GLY A O 1
ATOM 880 N N . PRO A 1 115 ? 7.512 -44.312 -8.883 1 90.06 115 PRO A N 1
ATOM 881 C CA . PRO A 1 115 ? 8.32 -43.094 -8.906 1 90.06 115 PRO A CA 1
ATOM 882 C C . PRO A 1 115 ? 7.773 -42.031 -9.875 1 90.06 115 PRO A C 1
ATOM 884 O O . PRO A 1 115 ? 7.824 -40.844 -9.586 1 90.06 115 PRO A O 1
ATOM 887 N N . SER A 1 116 ? 7.215 -42.406 -11.047 1 87.69 116 SER A N 1
ATOM 888 C CA . SER A 1 116 ? 6.629 -41.469 -12.008 1 87.69 116 SER A CA 1
ATOM 889 C C . SER A 1 116 ? 5.367 -40.812 -11.453 1 87.69 116 SER A C 1
ATOM 891 O O . SER A 1 116 ? 5.176 -39.625 -11.594 1 87.69 116 SER A O 1
ATOM 893 N N . VAL A 1 117 ? 4.504 -41.656 -10.836 1 93 117 VAL A N 1
ATOM 894 C CA . VAL A 1 117 ? 3.281 -41.156 -10.211 1 93 117 VAL A CA 1
ATOM 895 C C . VAL A 1 117 ? 3.633 -40.125 -9.141 1 93 117 VAL A C 1
ATOM 897 O O . VAL A 1 117 ? 3.078 -39.031 -9.133 1 93 117 VAL A O 1
ATOM 900 N N . MET A 1 118 ? 4.582 -40.469 -8.328 1 93 118 MET A N 1
ATOM 901 C CA . MET A 1 118 ? 5 -39.594 -7.227 1 93 118 MET A CA 1
ATOM 902 C C . MET A 1 118 ? 5.508 -38.281 -7.754 1 93 118 MET A C 1
ATOM 904 O O . MET A 1 118 ? 5.133 -37.219 -7.238 1 93 118 MET A O 1
ATOM 908 N N . HIS A 1 119 ? 6.293 -38.25 -8.727 1 89 119 HIS A N 1
ATOM 909 C CA . HIS A 1 119 ? 6.879 -37.031 -9.273 1 89 119 HIS A CA 1
ATOM 910 C C . HIS A 1 119 ? 5.809 -36.094 -9.852 1 89 119 HIS A C 1
ATOM 912 O O . HIS A 1 119 ? 5.816 -34.906 -9.594 1 89 119 HIS A O 1
ATOM 918 N N . ARG A 1 120 ? 4.859 -36.625 -10.609 1 89.75 120 ARG A N 1
ATOM 919 C CA . ARG A 1 120 ? 3.814 -35.844 -11.234 1 89.75 120 ARG A CA 1
ATOM 920 C C . ARG A 1 120 ? 2.893 -35.219 -10.195 1 89.75 120 ARG A C 1
ATOM 922 O O . ARG A 1 120 ? 2.545 -34.031 -10.281 1 89.75 120 ARG A O 1
ATOM 929 N N . VAL A 1 121 ? 2.553 -36 -9.195 1 94 121 VAL A N 1
ATOM 930 C CA . VAL A 1 121 ? 1.694 -35.531 -8.125 1 94 121 VAL A CA 1
ATOM 931 C C . VAL A 1 121 ? 2.414 -34.406 -7.348 1 94 121 VAL A C 1
ATOM 933 O O . VAL A 1 121 ? 1.858 -33.344 -7.125 1 94 121 VAL A O 1
ATOM 936 N N . ARG A 1 122 ? 3.658 -34.656 -7.004 1 92.25 122 ARG A N 1
ATOM 937 C CA . ARG A 1 122 ? 4.438 -33.688 -6.254 1 92.25 122 ARG A CA 1
ATOM 938 C C . ARG A 1 122 ? 4.617 -32.406 -7.059 1 92.25 122 ARG A C 1
ATOM 940 O O . ARG A 1 122 ? 4.523 -31.297 -6.508 1 92.25 122 ARG A O 1
ATOM 947 N N . ALA A 1 123 ? 4.863 -32.531 -8.344 1 86.94 123 ALA A N 1
ATOM 948 C CA . ALA A 1 123 ? 5.082 -31.359 -9.203 1 86.94 123 ALA A CA 1
ATOM 949 C C . ALA A 1 123 ? 3.834 -30.484 -9.273 1 86.94 123 ALA A C 1
ATOM 951 O O . ALA A 1 123 ? 3.922 -29.266 -9.141 1 86.94 123 ALA A O 1
ATOM 952 N N . GLN A 1 124 ? 2.695 -31.078 -9.453 1 90.75 124 GLN A N 1
ATOM 953 C CA . GLN A 1 124 ? 1.444 -30.344 -9.562 1 90.75 124 GLN A CA 1
ATOM 954 C C . GLN A 1 124 ? 1.06 -29.703 -8.234 1 90.75 124 GLN A C 1
ATOM 956 O O . GLN A 1 124 ? 0.545 -28.594 -8.195 1 90.75 124 GLN A O 1
ATOM 961 N N . LEU A 1 125 ? 1.293 -30.422 -7.156 1 92.56 125 LEU A N 1
ATOM 962 C CA . LEU A 1 125 ? 0.995 -29.875 -5.832 1 92.56 125 LEU A CA 1
ATOM 963 C C . LEU A 1 125 ? 1.916 -28.703 -5.508 1 92.56 125 LEU A C 1
ATOM 965 O O . LEU A 1 125 ? 1.476 -27.703 -4.934 1 92.56 125 LEU A O 1
ATOM 969 N N . ALA A 1 126 ? 3.154 -28.844 -5.863 1 89.44 126 ALA A N 1
ATOM 970 C CA . ALA A 1 126 ? 4.098 -27.75 -5.648 1 89.44 126 ALA A CA 1
ATOM 971 C C . ALA A 1 126 ? 3.691 -26.516 -6.434 1 89.44 126 ALA A C 1
ATOM 973 O O . ALA A 1 126 ? 3.744 -25.391 -5.914 1 89.44 126 ALA A O 1
ATOM 974 N N . ALA A 1 127 ? 3.281 -26.688 -7.645 1 86.5 127 ALA A N 1
ATOM 975 C CA . ALA A 1 127 ? 2.838 -25.578 -8.484 1 86.5 127 ALA A CA 1
ATOM 976 C C . ALA A 1 127 ? 1.6 -24.906 -7.895 1 86.5 127 ALA A C 1
ATOM 978 O O . ALA A 1 127 ? 1.509 -23.688 -7.863 1 86.5 127 ALA A O 1
ATOM 979 N N . GLN A 1 128 ? 0.709 -25.703 -7.465 1 88.88 128 GLN A N 1
ATOM 980 C CA . GLN A 1 128 ? -0.512 -25.188 -6.852 1 88.88 128 GLN A CA 1
ATOM 981 C C . GLN A 1 128 ? -0.201 -24.406 -5.578 1 88.88 128 GLN A C 1
ATOM 983 O O . GLN A 1 128 ? -0.755 -23.328 -5.355 1 88.88 128 GLN A O 1
ATOM 988 N N . HIS A 1 129 ? 0.625 -24.938 -4.777 1 89.12 129 HIS A N 1
ATOM 989 C CA . HIS A 1 129 ? 1.022 -24.281 -3.537 1 89.12 129 HIS A CA 1
ATOM 990 C C . HIS A 1 129 ? 1.702 -22.953 -3.814 1 89.12 129 HIS A C 1
ATOM 992 O O . HIS A 1 129 ? 1.43 -21.953 -3.135 1 89.12 129 HIS A O 1
ATOM 998 N N . ARG A 1 130 ? 2.529 -22.906 -4.762 1 88.81 130 ARG A N 1
ATOM 999 C CA . ARG A 1 130 ? 3.209 -21.672 -5.145 1 88.81 130 ARG A CA 1
ATOM 1000 C C . ARG A 1 130 ? 2.211 -20.625 -5.613 1 88.81 130 ARG A C 1
ATOM 1002 O O . ARG A 1 130 ? 2.291 -19.453 -5.215 1 88.81 130 ARG A O 1
ATOM 1009 N N . LYS A 1 131 ? 1.253 -21.016 -6.395 1 89 131 LYS A N 1
ATOM 1010 C CA . LYS A 1 131 ? 0.207 -20.125 -6.887 1 89 131 LYS A CA 1
ATOM 1011 C C . LYS A 1 131 ? -0.601 -19.531 -5.734 1 89 131 LYS A C 1
ATOM 1013 O O . LYS A 1 131 ? -0.789 -18.328 -5.664 1 89 131 LYS A O 1
ATOM 1018 N N . LEU A 1 132 ? -1.038 -20.359 -4.914 1 89.38 132 LEU A N 1
ATOM 1019 C CA . LEU A 1 132 ? -1.839 -19.922 -3.775 1 89.38 132 LEU A CA 1
ATOM 1020 C C . LEU A 1 132 ? -1.024 -19.031 -2.854 1 89.38 132 LEU A C 1
ATOM 1022 O O . LEU A 1 132 ? -1.544 -18.047 -2.326 1 89.38 132 LEU A O 1
ATOM 1026 N N . GLY A 1 133 ? 0.194 -19.391 -2.729 1 92.12 133 GLY A N 1
ATOM 1027 C CA . GLY A 1 133 ? 1.081 -18.547 -1.933 1 92.12 133 GLY A CA 1
ATOM 1028 C C . GLY A 1 133 ? 1.245 -17.156 -2.49 1 92.12 133 GLY A C 1
ATOM 1029 O O . GLY A 1 133 ? 1.197 -16.172 -1.746 1 92.12 133 GLY A O 1
ATOM 1030 N N . LEU A 1 134 ? 1.364 -17.031 -3.768 1 93.62 134 LEU A N 1
ATOM 1031 C CA . LEU A 1 134 ? 1.514 -15.742 -4.414 1 93.62 134 LEU A CA 1
ATOM 1032 C C . LEU A 1 134 ? 0.228 -14.93 -4.309 1 93.62 134 LEU A C 1
ATOM 1034 O O . LEU A 1 134 ? 0.27 -13.719 -4.062 1 93.62 134 LEU A O 1
ATOM 1038 N N . LEU A 1 135 ? -0.879 -15.562 -4.418 1 93.38 135 LEU A N 1
ATOM 1039 C CA . LEU A 1 135 ? -2.168 -14.891 -4.289 1 93.38 135 LEU A CA 1
ATOM 1040 C C . LEU A 1 135 ? -2.365 -14.367 -2.869 1 93.38 135 LEU A C 1
ATOM 1042 O O . LEU A 1 135 ? -2.854 -13.25 -2.678 1 93.38 135 LEU A O 1
ATOM 1046 N N . GLN A 1 136 ? -1.971 -15.164 -1.972 1 94.25 136 GLN A N 1
ATOM 1047 C CA . GLN A 1 136 ? -2.07 -14.742 -0.578 1 94.25 136 GLN A CA 1
ATOM 1048 C C . GLN A 1 136 ? -1.146 -13.562 -0.293 1 94.25 136 GLN A C 1
ATOM 1050 O O . GLN A 1 136 ? -1.528 -12.625 0.408 1 94.25 136 GLN A O 1
ATOM 1055 N N . ALA A 1 137 ? 0.026 -13.617 -0.842 1 95.38 137 ALA A N 1
ATOM 1056 C CA . ALA A 1 137 ? 0.971 -12.516 -0.686 1 95.38 137 ALA A CA 1
ATOM 1057 C C . ALA A 1 137 ? 0.424 -11.234 -1.305 1 95.38 137 ALA A C 1
ATOM 1059 O O . ALA A 1 137 ? 0.574 -10.148 -0.736 1 95.38 137 ALA A O 1
ATOM 1060 N N . LEU A 1 138 ? -0.216 -11.352 -2.371 1 94.81 138 LEU A N 1
ATOM 1061 C CA . LEU A 1 138 ? -0.819 -10.203 -3.045 1 94.81 138 LEU A CA 1
ATOM 1062 C C . LEU A 1 138 ? -1.921 -9.586 -2.188 1 94.81 138 LEU A C 1
ATOM 1064 O O . LEU A 1 138 ? -1.976 -8.367 -2.023 1 94.81 138 LEU A O 1
ATOM 1068 N N . LYS A 1 139 ? -2.738 -10.43 -1.666 1 94.31 139 LYS A N 1
ATOM 1069 C CA . LYS A 1 139 ? -3.807 -9.953 -0.789 1 94.31 139 LYS A CA 1
ATOM 1070 C C . LYS A 1 139 ? -3.236 -9.266 0.446 1 94.31 139 LYS A C 1
ATOM 1072 O O . LYS A 1 139 ? -3.746 -8.227 0.871 1 94.31 139 LYS A O 1
ATOM 1077 N N . HIS A 1 140 ? -2.25 -9.836 0.991 1 94.19 140 HIS A N 1
ATOM 1078 C CA . HIS A 1 140 ? -1.602 -9.266 2.166 1 94.19 140 HIS A CA 1
ATOM 1079 C C . HIS A 1 140 ? -1.039 -7.875 1.865 1 94.19 140 HIS A C 1
ATOM 1081 O O . HIS A 1 140 ? -1.257 -6.934 2.631 1 94.19 140 HIS A O 1
ATOM 1087 N N . GLU A 1 141 ? -0.379 -7.75 0.716 1 93.19 141 GLU A N 1
ATOM 1088 C CA . GLU A 1 141 ? 0.211 -6.465 0.349 1 93.19 141 GLU A CA 1
ATOM 1089 C C . GLU A 1 141 ? -0.866 -5.414 0.101 1 93.19 141 GLU A C 1
ATOM 1091 O O . GLU A 1 141 ? -0.7 -4.25 0.469 1 93.19 141 GLU A O 1
ATOM 1096 N N . ALA A 1 142 ? -1.901 -5.793 -0.456 1 90.94 142 ALA A N 1
ATOM 1097 C CA . ALA A 1 142 ? -3.025 -4.891 -0.696 1 90.94 142 ALA A CA 1
ATOM 1098 C C . ALA A 1 142 ? -3.631 -4.406 0.619 1 90.94 142 ALA A C 1
ATOM 1100 O O . ALA A 1 142 ? -3.957 -3.225 0.759 1 90.94 142 ALA A O 1
ATOM 1101 N N . ASN A 1 143 ? -3.791 -5.277 1.541 1 91.25 143 ASN A N 1
ATOM 1102 C CA . ASN A 1 143 ? -4.309 -4.934 2.859 1 91.25 143 ASN A CA 1
ATOM 1103 C C . ASN A 1 143 ? -3.365 -3.996 3.607 1 91.25 143 ASN A C 1
ATOM 1105 O O . ASN A 1 143 ? -3.811 -3.055 4.266 1 91.25 143 ASN A O 1
ATOM 1109 N N . GLU A 1 144 ? -2.152 -4.273 3.496 1 89.44 144 GLU A N 1
ATOM 1110 C CA . GLU A 1 144 ? -1.161 -3.416 4.137 1 89.44 144 GLU A CA 1
ATOM 1111 C C . GLU A 1 144 ? -1.193 -2.006 3.553 1 89.44 144 GLU A C 1
ATOM 1113 O O . GLU A 1 144 ? -1.042 -1.023 4.281 1 89.44 144 GLU A O 1
ATOM 1118 N N . LEU A 1 145 ? -1.319 -1.938 2.303 1 88.69 145 LEU A N 1
ATOM 1119 C CA . LEU A 1 145 ? -1.418 -0.639 1.645 1 88.69 145 LEU A CA 1
ATOM 1120 C C . LEU A 1 145 ? -2.627 0.138 2.156 1 88.69 145 LEU A C 1
ATOM 1122 O O . LEU A 1 145 ? -2.514 1.319 2.49 1 88.69 145 LEU A O 1
ATOM 1126 N N . GLN A 1 146 ? -3.725 -0.509 2.271 1 85.56 146 GLN A N 1
ATOM 1127 C CA . GLN A 1 146 ? -4.93 0.13 2.791 1 85.56 146 GLN A CA 1
ATOM 1128 C C . GLN A 1 146 ? -4.734 0.58 4.234 1 85.56 146 GLN A C 1
ATOM 1130 O O . GLN A 1 146 ? -5.105 1.698 4.598 1 85.56 146 GLN A O 1
ATOM 1135 N N . ARG A 1 147 ? -4.203 -0.223 5.047 1 85.19 147 ARG A N 1
ATOM 1136 C CA . ARG A 1 147 ? -3.936 0.102 6.441 1 85.19 147 ARG A CA 1
ATOM 1137 C C . ARG A 1 147 ? -3.004 1.304 6.555 1 85.19 147 ARG A C 1
ATOM 1139 O O . ARG A 1 147 ? -3.225 2.191 7.383 1 85.19 147 ARG A O 1
ATOM 1146 N N . SER A 1 148 ? -1.992 1.259 5.746 1 85.81 148 SER A N 1
ATOM 1147 C CA . SER A 1 148 ? -1.034 2.359 5.762 1 85.81 148 SER A CA 1
ATOM 1148 C C . SER A 1 148 ? -1.71 3.686 5.434 1 85.81 148 SER A C 1
ATOM 1150 O O . SER A 1 148 ? -1.424 4.707 6.059 1 85.81 148 SER A O 1
ATOM 1152 N N . ARG A 1 149 ? -2.576 3.693 4.543 1 83.44 149 ARG A N 1
ATOM 1153 C CA . ARG A 1 149 ? -3.301 4.898 4.16 1 83.44 149 ARG A CA 1
ATOM 1154 C C . ARG A 1 149 ? -4.203 5.383 5.293 1 83.44 149 ARG A C 1
ATOM 1156 O O . ARG A 1 149 ? -4.277 6.582 5.562 1 83.44 149 ARG A O 1
ATOM 1163 N N . LEU A 1 150 ? -4.871 4.527 5.957 1 82.75 150 LEU A N 1
ATOM 1164 C CA . LEU A 1 150 ? -5.75 4.871 7.066 1 82.75 150 LEU A CA 1
ATOM 1165 C C . LEU A 1 150 ? -4.957 5.434 8.242 1 82.75 150 LEU A C 1
ATOM 1167 O O . LEU A 1 150 ? -5.379 6.398 8.875 1 82.75 150 LEU A O 1
ATOM 1171 N N . VAL A 1 151 ? -3.857 4.84 8.469 1 84.31 151 VAL A N 1
ATOM 1172 C CA . VAL A 1 151 ? -2.979 5.309 9.531 1 84.31 151 VAL A CA 1
ATOM 1173 C C . VAL A 1 151 ? -2.51 6.73 9.227 1 84.31 151 VAL A C 1
ATOM 1175 O O . VAL A 1 151 ? -2.439 7.574 10.125 1 84.31 151 VAL A O 1
ATOM 1178 N N . MET A 1 152 ? -2.23 6.977 8.055 1 84.06 152 MET A N 1
ATOM 1179 C CA . MET A 1 152 ? -1.825 8.312 7.633 1 84.06 152 MET A CA 1
ATOM 1180 C C . MET A 1 152 ? -2.926 9.328 7.914 1 84.06 152 MET A C 1
ATOM 1182 O O . MET A 1 152 ? -2.658 10.406 8.461 1 84.06 152 MET A O 1
ATOM 1186 N N . ILE A 1 153 ? -4.047 9.039 7.52 1 85.62 153 ILE A N 1
ATOM 1187 C CA . ILE A 1 153 ? -5.195 9.914 7.715 1 85.62 153 ILE A CA 1
ATOM 1188 C C . ILE A 1 153 ? -5.391 10.188 9.203 1 85.62 153 ILE A C 1
ATOM 1190 O O . ILE A 1 153 ? -5.625 11.328 9.609 1 85.62 153 ILE A O 1
ATOM 1194 N N . GLU A 1 154 ? -5.285 9.18 9.969 1 86.31 154 GLU A N 1
ATOM 1195 C CA . GLU A 1 154 ? -5.406 9.312 11.414 1 86.31 154 GLU A CA 1
ATOM 1196 C C . GLU A 1 154 ? -4.336 10.242 11.977 1 86.31 154 GLU A C 1
ATOM 1198 O O . GLU A 1 154 ? -4.617 11.07 12.844 1 86.31 154 GLU A O 1
ATOM 1203 N N . LYS A 1 155 ? -3.178 10.109 11.531 1 88.56 155 LYS A N 1
ATOM 1204 C CA . LYS A 1 155 ? -2.076 10.938 12.016 1 88.56 155 LYS A CA 1
ATOM 1205 C C . LYS A 1 155 ? -2.264 12.391 11.602 1 88.56 155 LYS A C 1
ATOM 1207 O O . LYS A 1 155 ? -2.021 13.305 12.391 1 88.56 155 LYS A O 1
ATOM 1212 N N . LEU A 1 156 ? -2.668 12.633 10.367 1 88.69 156 LEU A N 1
ATOM 1213 C CA . LEU A 1 156 ? -2.936 13.992 9.914 1 88.69 156 LEU A CA 1
ATOM 1214 C C . LEU A 1 156 ? -4.059 14.625 10.727 1 88.69 156 LEU A C 1
ATOM 1216 O O . LEU A 1 156 ? -3.963 15.789 11.117 1 88.69 156 LEU A O 1
ATOM 1220 N N . ALA A 1 157 ? -5.098 13.805 10.992 1 87.94 157 ALA A N 1
ATOM 1221 C CA . ALA A 1 157 ? -6.207 14.297 11.812 1 87.94 157 ALA A CA 1
ATOM 1222 C C . ALA A 1 157 ? -5.742 14.625 13.227 1 87.94 157 ALA A C 1
ATOM 1224 O O . ALA A 1 157 ? -6.133 15.648 13.797 1 87.94 157 ALA A O 1
ATOM 1225 N N . LYS A 1 158 ? -4.895 13.797 13.781 1 87 158 LYS A N 1
ATOM 1226 C CA . LYS A 1 158 ? -4.34 14.016 15.109 1 87 158 LYS A CA 1
ATOM 1227 C C . LYS A 1 158 ? -3.486 15.281 15.148 1 87 158 LYS A C 1
ATOM 1229 O O . LYS A 1 158 ? -3.521 16.031 16.125 1 87 158 LYS A O 1
ATOM 1234 N N . ALA A 1 159 ? -2.711 15.492 14.102 1 87.25 159 ALA A N 1
ATOM 1235 C CA . ALA A 1 159 ? -1.891 16.688 14 1 87.25 159 ALA A CA 1
ATOM 1236 C C . ALA A 1 159 ? -2.752 17.953 14.07 1 87.25 159 ALA A C 1
ATOM 1238 O O . ALA A 1 159 ? -2.393 18.922 14.742 1 87.25 159 ALA A O 1
ATOM 1239 N N . THR A 1 160 ? -3.885 17.969 13.391 1 85.44 160 THR A N 1
ATOM 1240 C CA . THR A 1 160 ? -4.805 19.094 13.414 1 85.44 160 THR A CA 1
ATOM 1241 C C . THR A 1 160 ? -5.363 19.312 14.812 1 85.44 160 THR A C 1
ATOM 1243 O O . THR A 1 160 ? -5.516 20.453 15.258 1 85.44 160 THR A O 1
ATOM 1246 N N . ALA A 1 161 ? -5.602 18.188 15.539 1 83.06 161 ALA A N 1
ATOM 1247 C CA . ALA A 1 161 ? -6.152 18.266 16.891 1 83.06 161 ALA A CA 1
ATOM 1248 C C . ALA A 1 161 ? -5.148 18.891 17.859 1 83.06 161 ALA A C 1
ATOM 1250 O O . ALA A 1 161 ? -5.531 19.562 18.812 1 83.06 161 ALA A O 1
ATOM 1251 N N . PHE A 1 162 ? -3.908 18.641 17.609 1 81.56 162 PHE A N 1
ATOM 1252 C CA . PHE A 1 162 ? -2.867 19.25 18.422 1 81.56 162 PHE A CA 1
ATOM 1253 C C . PHE A 1 162 ? -2.883 20.766 18.297 1 81.56 162 PHE A C 1
ATOM 1255 O O . PHE A 1 162 ? -2.547 21.484 19.234 1 81.56 162 PHE A O 1
ATOM 1262 N N . LYS A 1 163 ? -3.258 21.281 17.141 1 81.25 163 LYS A N 1
ATOM 1263 C CA . LYS A 1 163 ? -3.291 22.703 16.844 1 81.25 163 LYS A CA 1
ATOM 1264 C C . LYS A 1 163 ? -4.57 23.344 17.375 1 81.25 163 LYS A C 1
ATOM 1266 O O . LYS A 1 163 ? -4.535 24.438 17.938 1 81.25 163 LYS A O 1
ATOM 1271 N N . ASP A 1 164 ? -5.586 22.531 17.031 1 75.31 164 ASP A N 1
ATOM 1272 C CA . ASP A 1 164 ? -6.898 23.125 17.281 1 75.31 164 ASP A CA 1
ATOM 1273 C C . ASP A 1 164 ? -7.508 22.578 18.578 1 75.31 164 ASP A C 1
ATOM 1275 O O . ASP A 1 164 ? -7.219 21.453 18.969 1 75.31 164 ASP A O 1
ATOM 1279 N N . GLU A 1 165 ? -8.016 23.484 19.375 1 63.72 165 GLU A N 1
ATOM 1280 C CA . GLU A 1 165 ? -8.688 23.109 20.609 1 63.72 165 GLU A CA 1
ATOM 1281 C C . GLU A 1 165 ? -9.844 22.141 20.344 1 63.72 165 GLU A C 1
ATOM 1283 O O . GLU A 1 165 ? -10.508 21.688 21.281 1 63.72 165 GLU A O 1
ATOM 1288 N N . GLU A 1 166 ? -9.992 21.938 18.984 1 61.91 166 GLU A N 1
ATOM 1289 C CA . GLU A 1 166 ? -11.047 20.969 18.719 1 61.91 166 GLU A CA 1
ATOM 1290 C C . GLU A 1 166 ? -10.664 19.578 19.219 1 61.91 166 GLU A C 1
ATOM 1292 O O . GLU A 1 166 ? -9.492 19.203 19.188 1 61.91 166 GLU A O 1
ATOM 1297 N N . THR A 1 167 ? -11.633 19.031 19.953 1 60.75 167 THR A N 1
ATOM 1298 C CA . THR A 1 167 ? -11.359 17.734 20.547 1 60.75 167 THR A CA 1
ATOM 1299 C C . THR A 1 167 ? -11.195 16.656 19.484 1 60.75 167 THR A C 1
ATOM 1301 O O . THR A 1 167 ? -11.688 16.812 18.359 1 60.75 167 THR A O 1
ATOM 1304 N N . GLY A 1 168 ? -10.219 15.688 19.672 1 69.12 168 GLY A N 1
ATOM 1305 C CA . GLY A 1 168 ? -10.086 14.484 18.875 1 69.12 168 GLY A CA 1
ATOM 1306 C C . GLY A 1 168 ? -11.414 13.797 18.609 1 69.12 168 GLY A C 1
ATOM 1307 O O . GLY A 1 168 ? -11.609 13.195 17.547 1 69.12 168 GLY A O 1
ATOM 1308 N N . LEU A 1 169 ? -12.43 14.203 19.297 1 81.81 169 LEU A N 1
ATOM 1309 C CA . LEU A 1 169 ? -13.719 13.531 19.188 1 81.81 169 LEU A CA 1
ATOM 1310 C C . LEU A 1 169 ? -14.602 14.234 18.156 1 81.81 169 LEU A C 1
ATOM 1312 O O . LEU A 1 169 ? -15.469 13.602 17.547 1 81.81 169 LEU A O 1
ATOM 1316 N N . HIS A 1 170 ? -14.227 15.414 18.016 1 84.44 170 HIS A N 1
ATOM 1317 C CA . HIS A 1 170 ? -14.969 16.125 16.984 1 84.44 170 HIS A CA 1
ATOM 1318 C C . HIS A 1 170 ? -14.773 15.492 15.625 1 84.44 170 HIS A C 1
ATOM 1320 O O . HIS A 1 170 ? -15.742 15.234 14.906 1 84.44 170 HIS A O 1
ATOM 1326 N N . VAL A 1 171 ? -13.672 15.266 15.227 1 87.12 171 VAL A N 1
ATOM 1327 C CA . VAL A 1 171 ? -13.359 14.727 13.906 1 87.12 171 VAL A CA 1
ATOM 1328 C C . VAL A 1 171 ? -13.992 13.344 13.75 1 87.12 171 VAL A C 1
ATOM 1330 O O . VAL A 1 171 ? -14.438 12.977 12.664 1 87.12 171 VAL A O 1
ATOM 1333 N N . LEU A 1 172 ? -13.984 12.547 14.875 1 88.06 172 LEU A N 1
ATOM 1334 C CA . LEU A 1 172 ? -14.602 11.227 14.844 1 88.06 172 LEU A CA 1
ATOM 1335 C C . LEU A 1 172 ? -16.109 11.328 14.664 1 88.06 172 LEU A C 1
ATOM 1337 O O . LEU A 1 172 ? -16.703 10.562 13.898 1 88.06 172 LEU A O 1
ATOM 1341 N N . ARG A 1 173 ? -16.719 12.281 15.336 1 93.38 173 ARG A N 1
ATOM 1342 C CA . ARG A 1 173 ? -18.156 12.484 15.188 1 93.38 173 ARG A CA 1
ATOM 1343 C C . ARG A 1 173 ? -18.516 12.898 13.758 1 93.38 173 ARG A C 1
ATOM 1345 O O . ARG A 1 173 ? -19.406 12.312 13.141 1 93.38 173 ARG A O 1
ATOM 1352 N N . VAL A 1 174 ? -17.734 13.773 13.266 1 93.06 174 VAL A N 1
ATOM 1353 C CA . VAL A 1 174 ? -17.984 14.25 11.906 1 93.06 174 VAL A CA 1
ATOM 1354 C C . VAL A 1 174 ? -17.875 13.094 10.922 1 93.06 174 VAL A C 1
ATOM 1356 O O . VAL A 1 174 ? -18.688 12.961 10.008 1 93.06 174 VAL A O 1
ATOM 1359 N N . ALA A 1 175 ? -16.891 12.25 11.078 1 94.94 175 ALA A N 1
ATOM 1360 C CA . ALA A 1 175 ? -16.703 11.086 10.219 1 94.94 175 ALA A CA 1
ATOM 1361 C C . ALA A 1 175 ? -17.922 10.18 10.25 1 94.94 175 ALA A C 1
ATOM 1363 O O . ALA A 1 175 ? -18.422 9.766 9.203 1 94.94 175 ALA A O 1
ATOM 1364 N N . HIS A 1 176 ? -18.406 9.93 11.461 1 96.94 176 HIS A N 1
ATOM 1365 C CA . HIS A 1 176 ? -19.562 9.039 11.617 1 96.94 176 HIS A CA 1
ATOM 1366 C C . HIS A 1 176 ? -20.828 9.664 11.031 1 96.94 176 HIS A C 1
ATOM 1368 O O . HIS A 1 176 ? -21.594 8.984 10.359 1 96.94 176 HIS A O 1
ATOM 1374 N N . TYR A 1 177 ? -21 10.969 11.312 1 97 177 TYR A N 1
ATOM 1375 C CA . TYR A 1 177 ? -22.156 11.656 10.734 1 97 177 TYR A CA 1
ATOM 1376 C C . TYR A 1 177 ? -22.125 11.57 9.211 1 97 177 TYR A C 1
ATOM 1378 O O . TYR A 1 177 ? -23.125 11.219 8.594 1 97 177 TYR A O 1
ATOM 1386 N N . ALA A 1 178 ? -20.984 11.852 8.688 1 97.75 178 ALA A N 1
ATOM 1387 C CA . ALA A 1 178 ? -20.844 11.906 7.23 1 97.75 178 ALA A CA 1
ATOM 1388 C C . ALA A 1 178 ? -21.125 10.539 6.605 1 97.75 178 ALA A C 1
ATOM 1390 O O . ALA A 1 178 ? -21.828 10.453 5.59 1 97.75 178 ALA A O 1
ATOM 1391 N N . ARG A 1 179 ? -20.625 9.508 7.164 1 97.75 179 ARG A N 1
ATOM 1392 C CA . ARG A 1 179 ? -20.859 8.164 6.648 1 97.75 179 ARG A CA 1
ATOM 1393 C C . ARG A 1 179 ? -22.344 7.836 6.637 1 97.75 179 ARG A C 1
ATOM 1395 O O . ARG A 1 179 ? -22.859 7.297 5.652 1 97.75 179 ARG A O 1
ATOM 1402 N N . LEU A 1 180 ? -23.031 8.188 7.707 1 97.12 180 LEU A N 1
ATOM 1403 C CA . LEU A 1 180 ? -24.453 7.906 7.789 1 97.12 180 LEU A CA 1
ATOM 1404 C C . LEU A 1 180 ? -25.219 8.664 6.715 1 97.12 180 LEU A C 1
ATOM 1406 O O . LEU A 1 180 ? -26.125 8.109 6.086 1 97.12 180 LEU A O 1
ATOM 1410 N N . ILE A 1 181 ? -24.891 9.961 6.496 1 97.44 181 ILE A N 1
ATOM 1411 C CA . ILE A 1 181 ? -25.562 10.766 5.484 1 97.44 181 ILE A CA 1
ATOM 1412 C C . ILE A 1 181 ? -25.312 10.172 4.098 1 97.44 181 ILE A C 1
ATOM 1414 O O . ILE A 1 181 ? -26.25 10.047 3.293 1 97.44 181 ILE A O 1
ATOM 1418 N N . ALA A 1 182 ? -24.062 9.703 3.875 1 98.12 182 ALA A N 1
ATOM 1419 C CA . ALA A 1 182 ? -23.703 9.117 2.586 1 98.12 182 ALA A CA 1
ATOM 1420 C C . ALA A 1 182 ? -24.453 7.816 2.34 1 98.12 182 ALA A C 1
ATOM 1422 O O . ALA A 1 182 ? -24.938 7.57 1.233 1 98.12 182 ALA A O 1
ATOM 1423 N N . GLN A 1 183 ? -24.578 7.027 3.344 1 98.19 183 GLN A N 1
ATOM 1424 C CA . GLN A 1 183 ? -25.312 5.777 3.254 1 98.19 183 GLN A CA 1
ATOM 1425 C C . GLN A 1 183 ? -26.781 6.031 2.93 1 98.19 183 GLN A C 1
ATOM 1427 O O . GLN A 1 183 ? -27.359 5.367 2.064 1 98.19 183 GLN A O 1
ATOM 1432 N N . ALA A 1 184 ? -27.188 6.887 3.531 1 95.75 184 ALA A N 1
ATOM 1433 C CA . ALA A 1 184 ? -28.594 7.223 3.297 1 95.75 184 ALA A CA 1
ATOM 1434 C C . ALA A 1 184 ? -28.797 7.77 1.887 1 95.75 184 ALA A C 1
ATOM 1436 O O . ALA A 1 184 ? -29.844 7.562 1.28 1 95.75 184 ALA A O 1
ATOM 1437 N N . HIS A 1 185 ? -28 8.609 1.506 1 97.31 185 HIS A N 1
ATOM 1438 C CA . HIS A 1 185 ? -28.047 9.172 0.16 1 97.31 185 HIS A CA 1
ATOM 1439 C C . HIS A 1 185 ? -27.906 8.078 -0.896 1 97.31 185 HIS A C 1
ATOM 1441 O O . HIS A 1 185 ? -28.109 8.328 -2.084 1 97.31 185 HIS A O 1
ATOM 1447 N N . GLY A 1 186 ? -27.266 6.852 -0.562 1 94.88 186 GLY A N 1
ATOM 1448 C CA . GLY A 1 186 ? -27.188 5.734 -1.492 1 94.88 186 GLY A CA 1
ATOM 1449 C C . GLY A 1 186 ? -25.828 5.586 -2.137 1 94.88 186 GLY A C 1
ATOM 1450 O O . GLY A 1 186 ? -25.703 4.984 -3.205 1 94.88 186 GLY A O 1
ATOM 1451 N N . CYS A 1 187 ? -24.938 6.094 -1.481 1 96.94 187 CYS A N 1
ATOM 1452 C CA . CYS A 1 187 ? -23.594 5.98 -2.033 1 96.94 187 CYS A CA 1
ATOM 1453 C C . CYS A 1 187 ? -23.047 4.57 -1.855 1 96.94 187 CYS A C 1
ATOM 1455 O O . CYS A 1 187 ? -23.484 3.844 -0.956 1 96.94 187 CYS A O 1
ATOM 1457 N N . ASP A 1 188 ? -22.062 4.211 -2.738 1 94.94 188 ASP A N 1
ATOM 1458 C CA . ASP A 1 188 ? -21.438 2.896 -2.674 1 94.94 188 ASP A CA 1
ATOM 1459 C C . ASP A 1 188 ? -20.656 2.719 -1.364 1 94.94 188 ASP A C 1
ATOM 1461 O O . ASP A 1 188 ? -20.031 3.658 -0.873 1 94.94 188 ASP A O 1
ATOM 1465 N N . PRO A 1 189 ? -20.797 1.524 -0.744 1 95.38 189 PRO A N 1
ATOM 1466 C CA . PRO A 1 189 ? -20.172 1.255 0.548 1 95.38 189 PRO A CA 1
ATOM 1467 C C . PRO A 1 189 ? -18.688 1.626 0.564 1 95.38 189 PRO A C 1
ATOM 1469 O O . PRO A 1 189 ? -18.188 2.172 1.555 1 95.38 189 PRO A O 1
ATOM 1472 N N . ALA A 1 190 ? -18.062 1.35 -0.52 1 93.38 190 ALA A N 1
ATOM 1473 C CA . ALA A 1 190 ? -16.641 1.692 -0.583 1 93.38 190 ALA A CA 1
ATOM 1474 C C . ALA A 1 190 ? -16.438 3.205 -0.55 1 93.38 190 ALA A C 1
ATOM 1476 O O . ALA A 1 190 ? -15.508 3.699 0.094 1 93.38 190 ALA A O 1
ATOM 1477 N N . TRP A 1 191 ? -17.281 3.863 -1.218 1 96.44 191 TRP A N 1
ATOM 1478 C CA . TRP A 1 191 ? -17.25 5.324 -1.229 1 96.44 191 TRP A CA 1
ATOM 1479 C C . TRP A 1 191 ? -17.531 5.887 0.157 1 96.44 191 TRP A C 1
ATOM 1481 O O . TRP A 1 191 ? -16.891 6.84 0.595 1 96.44 191 TRP A O 1
ATOM 1491 N N . CYS A 1 192 ? -18.516 5.254 0.848 1 97.94 192 CYS A N 1
ATOM 1492 C CA . CYS A 1 192 ? -18.859 5.676 2.201 1 97.94 192 CYS A CA 1
ATOM 1493 C C . CYS A 1 192 ? -17.688 5.457 3.154 1 97.94 192 CYS A C 1
ATOM 1495 O O . CYS A 1 192 ? -17.469 6.262 4.062 1 97.94 192 CYS A O 1
ATOM 1497 N N . GLU A 1 193 ? -17.078 4.414 2.934 1 94.81 193 GLU A N 1
ATOM 1498 C CA . GLU A 1 193 ? -15.906 4.129 3.756 1 94.81 193 GLU A CA 1
ATOM 1499 C C . GLU A 1 193 ? -14.805 5.152 3.518 1 94.81 193 GLU A C 1
ATOM 1501 O O . GLU A 1 193 ? -14.188 5.641 4.469 1 94.81 193 GLU A O 1
ATOM 1506 N N . ASP A 1 194 ? -14.484 5.465 2.213 1 94.56 194 ASP A N 1
ATOM 1507 C CA . ASP A 1 194 ? -13.523 6.512 1.887 1 94.56 194 ASP A CA 1
ATOM 1508 C C . ASP A 1 194 ? -13.906 7.836 2.553 1 94.56 194 ASP A C 1
ATOM 1510 O O . ASP A 1 194 ? -13.047 8.531 3.098 1 94.56 194 ASP A O 1
ATOM 1514 N N . LEU A 1 195 ? -15.242 8.18 2.527 1 97.81 195 LEU A N 1
ATOM 1515 C CA . LEU A 1 195 ? -15.734 9.422 3.121 1 97.81 195 LEU A CA 1
ATOM 1516 C C . LEU A 1 195 ? -15.477 9.438 4.625 1 97.81 195 LEU A C 1
ATOM 1518 O O . LEU A 1 195 ? -15.086 10.469 5.18 1 97.81 195 LEU A O 1
ATOM 1522 N N . PHE A 1 196 ? -15.688 8.266 5.254 1 95.62 196 PHE A N 1
ATOM 1523 C CA . PHE A 1 196 ? -15.477 8.125 6.691 1 95.62 196 PHE A CA 1
ATOM 1524 C C . PHE A 1 196 ? -14.039 8.492 7.062 1 95.62 196 PHE A C 1
ATOM 1526 O O . PHE A 1 196 ? -13.812 9.203 8.047 1 95.62 196 PHE A O 1
ATOM 1533 N N . TYR A 1 197 ? -13.227 8.117 6.316 1 93.62 197 TYR A N 1
ATOM 1534 C CA . TYR A 1 197 ? -11.82 8.344 6.633 1 93.62 197 TYR A CA 1
ATOM 1535 C C . TYR A 1 197 ? -11.359 9.719 6.145 1 93.62 197 TYR A C 1
ATOM 1537 O O . TYR A 1 197 ? -10.445 10.312 6.711 1 93.62 197 TYR A O 1
ATOM 1545 N N . ALA A 1 198 ? -11.875 10.25 5.078 1 95.81 198 ALA A N 1
ATOM 1546 C CA . ALA A 1 198 ? -11.477 11.516 4.473 1 95.81 198 ALA A CA 1
ATOM 1547 C C . ALA A 1 198 ? -12.031 12.703 5.258 1 95.81 198 ALA A C 1
ATOM 1549 O O . ALA A 1 198 ? -11.367 13.734 5.387 1 95.81 198 ALA A O 1
ATOM 1550 N N . ALA A 1 199 ? -13.227 12.531 5.844 1 96.94 199 ALA A N 1
ATOM 1551 C CA . ALA A 1 199 ? -13.984 13.625 6.453 1 96.94 199 ALA A CA 1
ATOM 1552 C C . ALA A 1 199 ? -13.203 14.266 7.59 1 96.94 199 ALA A C 1
ATOM 1554 O O . ALA A 1 199 ? -13.211 15.492 7.742 1 96.94 199 ALA A O 1
ATOM 1555 N N . PRO A 1 200 ? -12.461 13.445 8.359 1 93.12 200 PRO A N 1
ATOM 1556 C CA . PRO A 1 200 ? -11.734 14 9.5 1 93.12 200 PRO A CA 1
ATOM 1557 C C . PRO A 1 200 ? -10.688 15.031 9.086 1 93.12 200 PRO A C 1
ATOM 1559 O O . PRO A 1 200 ? -10.188 15.781 9.922 1 93.12 200 PRO A O 1
ATOM 1562 N N . LEU A 1 201 ? -10.367 15.094 7.777 1 94.25 201 LEU A N 1
ATOM 1563 C CA . LEU A 1 201 ? -9.297 15.961 7.309 1 94.25 201 LEU A CA 1
ATOM 1564 C C . LEU A 1 201 ? -9.859 17.266 6.762 1 94.25 201 LEU A C 1
ATOM 1566 O O . LEU A 1 201 ? -9.125 18.078 6.18 1 94.25 201 LEU A O 1
ATOM 1570 N N . HIS A 1 202 ? -11.148 17.656 7.012 1 96.12 202 HIS A N 1
ATOM 1571 C CA . HIS A 1 202 ? -11.789 18.812 6.418 1 96.12 202 HIS A CA 1
ATOM 1572 C C . HIS A 1 202 ? -11.117 20.109 6.875 1 96.12 202 HIS A C 1
ATOM 1574 O O . HIS A 1 202 ? -11.031 21.062 6.109 1 96.12 202 HIS A O 1
ATOM 1580 N N . ASP A 1 203 ? -10.625 20 8.055 1 93.88 203 ASP A N 1
ATOM 1581 C CA . ASP A 1 203 ? -10.086 21.219 8.656 1 93.88 203 ASP A CA 1
ATOM 1582 C C . ASP A 1 203 ? -8.57 21.125 8.828 1 93.88 203 ASP A C 1
ATOM 1584 O O . ASP A 1 203 ? -7.992 21.844 9.648 1 93.88 203 ASP A O 1
ATOM 1588 N N . ILE A 1 204 ? -7.93 20.297 8.047 1 93.12 204 ILE A N 1
ATOM 1589 C CA . ILE A 1 204 ? -6.504 20.031 8.203 1 93.12 204 ILE A CA 1
ATOM 1590 C C . ILE A 1 204 ? -5.711 21.297 7.906 1 93.12 204 ILE A C 1
ATOM 1592 O O . ILE A 1 204 ? -4.629 21.516 8.461 1 93.12 204 ILE A O 1
ATOM 1596 N N . GLY A 1 205 ? -6.191 22.219 7.117 1 94.38 205 GLY A N 1
ATOM 1597 C CA . GLY A 1 205 ? -5.527 23.453 6.754 1 94.38 205 GLY A CA 1
ATOM 1598 C C . GLY A 1 205 ? -5.402 24.438 7.914 1 94.38 205 GLY A C 1
ATOM 1599 O O . GLY A 1 205 ? -4.613 25.375 7.855 1 94.38 205 GLY A O 1
ATOM 1600 N N . LYS A 1 206 ? -6.215 24.203 8.922 1 93.06 206 LYS A N 1
ATOM 1601 C CA . LYS A 1 206 ? -6.184 25.078 10.086 1 93.06 206 LYS A CA 1
ATOM 1602 C C . LYS A 1 206 ? -4.809 25.062 10.742 1 93.06 206 LYS A C 1
ATOM 1604 O O . LYS A 1 206 ? -4.48 25.969 11.523 1 93.06 206 LYS A O 1
ATOM 1609 N N . ILE A 1 207 ? -4.047 24.094 10.469 1 89.88 207 ILE A N 1
ATOM 1610 C CA . ILE A 1 207 ? -2.691 24 10.992 1 89.88 207 ILE A CA 1
ATOM 1611 C C . ILE A 1 207 ? -1.892 25.234 10.57 1 89.88 207 ILE A C 1
ATOM 1613 O O . ILE A 1 207 ? -0.996 25.672 11.289 1 89.88 207 ILE A O 1
ATOM 1617 N N . GLY A 1 208 ? -2.291 25.828 9.484 1 90.38 208 GLY A N 1
ATOM 1618 C CA . GLY A 1 208 ? -1.566 26.969 8.953 1 90.38 208 GLY A CA 1
ATOM 1619 C C . GLY A 1 208 ? -2.145 28.312 9.391 1 90.38 208 GLY A C 1
ATOM 1620 O O . GLY A 1 208 ? -1.639 29.359 9.008 1 90.38 208 GLY A O 1
ATOM 1621 N N . ILE A 1 209 ? -3.168 28.297 10.148 1 92.94 209 ILE A N 1
ATOM 1622 C CA . ILE A 1 209 ? -3.816 29.516 10.617 1 92.94 209 ILE A CA 1
ATOM 1623 C C . ILE A 1 209 ? -3.195 29.953 11.945 1 92.94 209 ILE A C 1
ATOM 1625 O O . ILE A 1 209 ? -3.025 29.141 12.859 1 92.94 209 ILE A O 1
ATOM 1629 N N . PRO A 1 210 ? -2.832 31.281 12.094 1 91.44 210 PRO A N 1
ATOM 1630 C CA . PRO A 1 210 ? -2.232 31.781 13.336 1 91.44 210 PRO A CA 1
ATOM 1631 C C . PRO A 1 210 ? -3.123 31.547 14.555 1 91.44 210 PRO A C 1
ATOM 1633 O O . PRO A 1 210 ? -4.348 31.672 14.461 1 91.44 210 PRO A O 1
ATOM 1636 N N . ASP A 1 211 ? -2.537 31.25 15.742 1 89.38 211 ASP A N 1
ATOM 1637 C CA . ASP A 1 211 ? -3.254 30.984 16.984 1 89.38 211 ASP A CA 1
ATOM 1638 C C . ASP A 1 211 ? -4.133 32.188 17.375 1 89.38 211 ASP A C 1
ATOM 1640 O O . ASP A 1 211 ? -5.234 32 17.891 1 89.38 211 ASP A O 1
ATOM 1644 N N . ALA A 1 212 ? -3.545 33.312 17.062 1 89.56 212 ALA A N 1
ATOM 1645 C CA . ALA A 1 212 ? -4.23 34.562 17.438 1 89.56 212 ALA A CA 1
ATOM 1646 C C . ALA A 1 212 ? -5.586 34.656 16.766 1 89.56 212 ALA A C 1
ATOM 1648 O O . ALA A 1 212 ? -6.496 35.312 17.266 1 89.56 212 ALA A O 1
ATOM 1649 N N . ILE A 1 213 ? -5.668 34.031 15.625 1 91.69 213 ILE A N 1
ATOM 1650 C CA . ILE A 1 213 ? -6.918 34.031 14.867 1 91.69 213 ILE A CA 1
ATOM 1651 C C . ILE A 1 213 ? -7.75 32.812 15.219 1 91.69 213 ILE A C 1
ATOM 1653 O O . ILE A 1 213 ? -8.938 32.906 15.516 1 91.69 213 ILE A O 1
ATOM 1657 N N . LEU A 1 214 ? -7.145 31.688 15.328 1 87.69 214 LEU A N 1
ATOM 1658 C CA . LEU A 1 214 ? -7.82 30.422 15.555 1 87.69 214 LEU A CA 1
ATOM 1659 C C . LEU A 1 214 ? -8.43 30.375 16.953 1 87.69 214 LEU A C 1
ATOM 1661 O O . LEU A 1 214 ? -9.539 29.859 17.125 1 87.69 214 LEU A O 1
ATOM 1665 N N . GLY A 1 215 ? -7.852 30.859 17.891 1 84.31 215 GLY A N 1
ATOM 1666 C CA . GLY A 1 215 ? -8.305 30.781 19.281 1 84.31 215 GLY A CA 1
ATOM 1667 C C . GLY A 1 215 ? -8.812 32.094 19.812 1 84.31 215 GLY A C 1
ATOM 1668 O O . GLY A 1 215 ? -8.945 32.281 21.031 1 84.31 215 GLY A O 1
ATOM 1669 N N . LYS A 1 216 ? -8.922 33 19 1 86 216 LYS A N 1
ATOM 1670 C CA . LYS A 1 216 ? -9.383 34.312 19.453 1 86 216 LYS A CA 1
ATOM 1671 C C . LYS A 1 216 ? -10.727 34.219 20.172 1 86 216 LYS A C 1
ATOM 1673 O O . LYS A 1 216 ? -11.68 33.656 19.641 1 86 216 LYS A O 1
ATOM 1678 N N . PRO A 1 217 ? -10.656 34.781 21.406 1 83.31 217 PRO A N 1
ATOM 1679 C CA . PRO A 1 217 ? -11.945 34.812 22.094 1 83.31 217 PRO A CA 1
ATOM 1680 C C . PRO A 1 217 ? -12.883 35.875 21.547 1 83.31 217 PRO A C 1
ATOM 1682 O O . PRO A 1 217 ? -12.602 37.094 21.656 1 83.31 217 PRO A O 1
ATOM 1685 N N . GLY A 1 218 ? -13.727 35.625 20.812 1 80.94 218 GLY A N 1
ATOM 1686 C CA . GLY A 1 218 ? -14.648 36.594 20.25 1 80.94 218 GLY A CA 1
ATOM 1687 C C . GLY A 1 218 ? -14.742 36.5 18.734 1 80.94 218 GLY A C 1
ATOM 1688 O O . GLY A 1 218 ? -14.227 35.562 18.125 1 80.94 218 GLY A O 1
ATOM 1689 N N . LYS A 1 219 ? -15.352 37.656 18.109 1 87.31 219 LYS A N 1
ATOM 1690 C CA . LYS A 1 219 ? -15.57 37.656 16.672 1 87.31 219 LYS A CA 1
ATOM 1691 C C . LYS A 1 219 ? -14.32 38.125 15.922 1 87.31 219 LYS A C 1
ATOM 1693 O O . LYS A 1 219 ? -13.617 39.031 16.359 1 87.31 219 LYS A O 1
ATOM 1698 N N . LEU A 1 220 ? -14.125 37.438 14.883 1 92.81 220 LEU A N 1
ATOM 1699 C CA . LEU A 1 220 ? -13.023 37.844 14.016 1 92.81 220 LEU A CA 1
ATOM 1700 C C . LEU A 1 220 ? -13.391 39.062 13.203 1 92.81 220 LEU A C 1
ATOM 1702 O O . LEU A 1 220 ? -14.531 39.219 12.75 1 92.81 220 LEU A O 1
ATOM 1706 N N . ASN A 1 221 ? -12.328 40.031 13.102 1 93.5 221 ASN A N 1
ATOM 1707 C CA . ASN A 1 221 ? -12.547 41.125 12.172 1 93.5 221 ASN A CA 1
ATOM 1708 C C . ASN A 1 221 ? -12.391 40.688 10.719 1 93.5 221 ASN A C 1
ATOM 1710 O O . ASN A 1 221 ? -12.094 39.531 10.453 1 93.5 221 ASN A O 1
ATOM 1714 N N . ASP A 1 222 ? -12.688 41.562 9.836 1 94.88 222 ASP A N 1
ATOM 1715 C CA . ASP A 1 222 ? -12.734 41.219 8.43 1 94.88 222 ASP A CA 1
ATOM 1716 C C . ASP A 1 222 ? -11.391 40.688 7.949 1 94.88 222 ASP A C 1
ATOM 1718 O O . ASP A 1 222 ? -11.328 39.688 7.219 1 94.88 222 ASP A O 1
ATOM 1722 N N . ALA A 1 223 ? -10.414 41.312 8.305 1 96.44 223 ALA A N 1
ATOM 1723 C CA . ALA A 1 223 ? -9.086 40.906 7.883 1 96.44 223 ALA A CA 1
ATOM 1724 C C . ALA A 1 223 ? -8.734 39.531 8.453 1 96.44 223 ALA A C 1
ATOM 1726 O O . ALA A 1 223 ? -8.203 38.656 7.746 1 96.44 223 ALA A O 1
ATOM 1727 N N . GLU A 1 224 ? -9.023 39.344 9.68 1 95.44 224 GLU A N 1
ATOM 1728 C CA . GLU A 1 224 ? -8.789 38.062 10.344 1 95.44 224 GLU A CA 1
ATOM 1729 C C . GLU A 1 224 ? -9.625 36.938 9.703 1 95.44 224 GLU A C 1
ATOM 1731 O O . GLU A 1 224 ? -9.156 35.812 9.562 1 95.44 224 GLU A O 1
ATOM 1736 N N . TRP A 1 225 ? -10.75 37.375 9.352 1 96.12 225 TRP A N 1
ATOM 1737 C CA . TRP A 1 225 ? -11.648 36.406 8.734 1 96.12 225 TRP A CA 1
ATOM 1738 C C . TRP A 1 225 ? -11.102 35.938 7.387 1 96.12 225 TRP A C 1
ATOM 1740 O O . TRP A 1 225 ? -11.203 34.75 7.043 1 96.12 225 TRP A O 1
ATOM 1750 N N . GLN A 1 226 ? -10.617 36.812 6.574 1 96.5 226 GLN A N 1
ATOM 1751 C CA . GLN A 1 226 ? -10.031 36.438 5.293 1 96.5 226 GLN A CA 1
ATOM 1752 C C . GLN A 1 226 ? -8.883 35.469 5.477 1 96.5 226 GLN A C 1
ATOM 1754 O O . GLN A 1 226 ? -8.742 34.5 4.707 1 96.5 226 GLN A O 1
ATOM 1759 N N . VAL A 1 227 ? -8.141 35.594 6.59 1 96.19 227 VAL A N 1
ATOM 1760 C CA . VAL A 1 227 ? -7.051 34.656 6.887 1 96.19 227 VAL A CA 1
ATOM 1761 C C . VAL A 1 227 ? -7.617 33.312 7.281 1 96.19 227 VAL A C 1
ATOM 1763 O O . VAL A 1 227 ? -7.129 32.281 6.828 1 96.19 227 VAL A O 1
ATOM 1766 N N . MET A 1 228 ? -8.609 33.344 8.039 1 95.12 228 MET A N 1
ATOM 1767 C CA . MET A 1 228 ? -9.258 32.125 8.477 1 95.12 228 MET A CA 1
ATOM 1768 C C . MET A 1 228 ? -9.75 31.312 7.285 1 95.12 228 MET A C 1
ATOM 1770 O O . MET A 1 228 ? -9.586 30.094 7.254 1 95.12 228 MET A O 1
ATOM 1774 N N . LYS A 1 229 ? -10.227 31.984 6.246 1 96.81 229 LYS A N 1
ATOM 1775 C CA . LYS A 1 229 ? -10.805 31.328 5.078 1 96.81 229 LYS A CA 1
ATOM 1776 C C . LYS A 1 229 ? -9.727 30.578 4.289 1 96.81 229 LYS A C 1
ATOM 1778 O O . LYS A 1 229 ? -10.031 29.625 3.559 1 96.81 229 LYS A O 1
ATOM 1783 N N . THR A 1 230 ? -8.562 30.953 4.449 1 96.88 230 THR A N 1
ATOM 1784 C CA . THR A 1 230 ? -7.488 30.359 3.654 1 96.88 230 THR A CA 1
ATOM 1785 C C . THR A 1 230 ? -7.215 28.922 4.094 1 96.88 230 THR A C 1
ATOM 1787 O O . THR A 1 230 ? -6.531 28.188 3.393 1 96.88 230 THR A O 1
ATOM 1790 N N . HIS A 1 231 ? -7.77 28.438 5.246 1 95.81 231 HIS A N 1
ATOM 1791 C CA . HIS A 1 231 ? -7.5 27.094 5.727 1 95.81 231 HIS A CA 1
ATOM 1792 C C . HIS A 1 231 ? -7.988 26.047 4.73 1 95.81 231 HIS A C 1
ATOM 1794 O O . HIS A 1 231 ? -7.434 24.953 4.652 1 95.81 231 HIS A O 1
ATOM 1800 N N . THR A 1 232 ? -9.078 26.391 3.908 1 97.75 232 THR A N 1
ATOM 1801 C CA . THR A 1 232 ? -9.594 25.453 2.924 1 97.75 232 THR A CA 1
ATOM 1802 C C . THR A 1 232 ? -8.578 25.219 1.808 1 97.75 232 THR A C 1
ATOM 1804 O O . THR A 1 232 ? -8.297 24.078 1.44 1 97.75 232 THR A O 1
ATOM 1807 N N . GLU A 1 233 ? -7.969 26.266 1.316 1 97 233 GLU A N 1
ATOM 1808 C CA . GLU A 1 233 ? -6.977 26.156 0.248 1 97 233 GLU A CA 1
ATOM 1809 C C . GLU A 1 233 ? -5.676 25.547 0.76 1 97 233 GLU A C 1
ATOM 1811 O O . GLU A 1 233 ? -5.031 24.766 0.06 1 97 233 GLU A O 1
ATOM 1816 N N . LEU A 1 234 ? -5.309 25.891 1.974 1 94.38 234 LEU A N 1
ATOM 1817 C CA . LEU A 1 234 ? -4.121 25.312 2.586 1 94.38 234 LEU A CA 1
ATOM 1818 C C . LEU A 1 234 ? -4.285 23.797 2.762 1 94.38 234 LEU A C 1
ATOM 1820 O O . LEU A 1 234 ? -3.359 23.031 2.49 1 94.38 234 LEU A O 1
ATOM 1824 N N . GLY A 1 235 ? -5.477 23.453 3.209 1 95.56 235 GLY A N 1
ATOM 1825 C CA . GLY A 1 235 ? -5.754 22.031 3.348 1 95.56 235 GLY A CA 1
ATOM 1826 C C . GLY A 1 235 ? -5.672 21.266 2.033 1 95.56 235 GLY A C 1
ATOM 1827 O O . GLY A 1 235 ? -5.07 20.188 1.968 1 95.56 235 GLY A O 1
ATOM 1828 N N . ALA A 1 236 ? -6.273 21.875 0.995 1 96.5 236 ALA A N 1
ATOM 1829 C CA . ALA A 1 236 ? -6.23 21.25 -0.328 1 96.5 236 ALA A CA 1
ATOM 1830 C C . ALA A 1 236 ? -4.797 21.125 -0.827 1 96.5 236 ALA A C 1
ATOM 1832 O O . ALA A 1 236 ? -4.426 20.109 -1.411 1 96.5 236 ALA A O 1
ATOM 1833 N N . GLN A 1 237 ? -3.998 22.062 -0.667 1 93.06 237 GLN A N 1
ATOM 1834 C CA . GLN A 1 237 ? -2.596 22.047 -1.069 1 93.06 237 GLN A CA 1
ATOM 1835 C C . GLN A 1 237 ? -1.82 20.953 -0.345 1 93.06 237 GLN A C 1
ATOM 1837 O O . GLN A 1 237 ? -1.026 20.234 -0.958 1 93.06 237 GLN A O 1
ATOM 1842 N N . LEU A 1 238 ? -2.158 20.875 0.971 1 91.38 238 LEU A N 1
ATOM 1843 C CA . LEU A 1 238 ? -1.488 19.859 1.788 1 91.38 238 LEU A CA 1
ATOM 1844 C C . LEU A 1 238 ? -1.814 18.453 1.296 1 91.38 238 LEU A C 1
ATOM 1846 O O . LEU A 1 238 ? -0.954 17.578 1.308 1 91.38 238 LEU A O 1
ATOM 1850 N N . LEU A 1 239 ? -2.982 18.266 0.812 1 92.94 239 LEU A N 1
ATOM 1851 C CA . LEU A 1 239 ? -3.479 16.938 0.466 1 92.94 239 LEU A CA 1
ATOM 1852 C C . LEU A 1 239 ? -3.283 16.656 -1.021 1 92.94 239 LEU A C 1
ATOM 1854 O O . LEU A 1 239 ? -3.68 15.594 -1.512 1 92.94 239 LEU A O 1
ATOM 1858 N N . GLU A 1 240 ? -2.637 17.5 -1.729 1 90.12 240 GLU A N 1
ATOM 1859 C CA . GLU A 1 240 ? -2.438 17.344 -3.166 1 90.12 240 GLU A CA 1
ATOM 1860 C C . GLU A 1 240 ? -1.36 16.312 -3.463 1 90.12 240 GLU A C 1
ATOM 1862 O O . GLU A 1 240 ? -0.468 16.078 -2.643 1 90.12 240 GLU A O 1
ATOM 1867 N N . GLY A 1 241 ? -1.52 15.578 -4.656 1 79.81 241 GLY A N 1
ATOM 1868 C CA . GLY A 1 241 ? -0.444 14.742 -5.16 1 79.81 241 GLY A CA 1
ATOM 1869 C C . GLY A 1 241 ? -0.686 13.258 -4.93 1 79.81 241 GLY A C 1
ATOM 1870 O O . GLY A 1 241 ? 0.208 12.438 -5.148 1 79.81 241 GLY A O 1
ATOM 1871 N N . ASP A 1 242 ? -1.697 12.914 -4.391 1 79.56 242 ASP A N 1
ATOM 1872 C CA . ASP A 1 242 ? -2.059 11.516 -4.188 1 79.56 242 ASP A CA 1
ATOM 1873 C C . ASP A 1 242 ? -3.324 11.156 -4.961 1 79.56 242 ASP A C 1
ATOM 1875 O O . ASP A 1 242 ? -4.324 11.875 -4.895 1 79.56 242 ASP A O 1
ATOM 1879 N N . ASP A 1 243 ? -3.236 10.086 -5.652 1 83.94 243 ASP A N 1
ATOM 1880 C CA . ASP A 1 243 ? -4.34 9.719 -6.535 1 83.94 243 ASP A CA 1
ATOM 1881 C C . ASP A 1 243 ? -5.238 8.672 -5.883 1 83.94 243 ASP A C 1
ATOM 1883 O O . ASP A 1 243 ? -6.199 8.203 -6.496 1 83.94 243 ASP A O 1
ATOM 1887 N N . ALA A 1 244 ? -4.883 8.281 -4.672 1 84.75 244 ALA A N 1
ATOM 1888 C CA . ALA A 1 244 ? -5.789 7.375 -3.977 1 84.75 244 ALA A CA 1
ATOM 1889 C C . ALA A 1 244 ? -7.16 8.023 -3.771 1 84.75 244 ALA A C 1
ATOM 1891 O O . ALA A 1 244 ? -7.25 9.211 -3.469 1 84.75 244 ALA A O 1
ATOM 1892 N N . SER A 1 245 ? -8.133 7.223 -3.984 1 90.5 245 SER A N 1
ATOM 1893 C CA . SER A 1 245 ? -9.5 7.734 -3.955 1 90.5 245 SER A CA 1
ATOM 1894 C C . SER A 1 245 ? -9.789 8.469 -2.648 1 90.5 245 SER A C 1
ATOM 1896 O O . SER A 1 245 ? -10.367 9.555 -2.656 1 90.5 245 SER A O 1
ATOM 1898 N N . VAL A 1 246 ? -9.344 7.91 -1.522 1 91.25 246 VAL A N 1
ATOM 1899 C CA . VAL A 1 246 ? -9.633 8.5 -0.217 1 91.25 246 VAL A CA 1
ATOM 1900 C C . VAL A 1 246 ? -8.906 9.836 -0.081 1 91.25 246 VAL A C 1
ATOM 1902 O O . VAL A 1 246 ? -9.453 10.789 0.483 1 91.25 246 VAL A O 1
ATOM 1905 N N . MET A 1 247 ? -7.789 9.992 -0.67 1 90.25 247 MET A N 1
ATOM 1906 C CA . MET A 1 247 ? -7.016 11.227 -0.583 1 90.25 247 MET A CA 1
ATOM 1907 C C . MET A 1 247 ? -7.594 12.297 -1.498 1 90.25 247 MET A C 1
ATOM 1909 O O . MET A 1 247 ? -7.598 13.484 -1.153 1 90.25 247 MET A O 1
ATOM 1913 N N . VAL A 1 248 ? -7.926 11.852 -2.674 1 94.5 248 VAL A N 1
ATOM 1914 C CA . VAL A 1 248 ? -8.594 12.766 -3.592 1 94.5 248 VAL A CA 1
ATOM 1915 C C . VAL A 1 248 ? -9.867 13.312 -2.947 1 94.5 248 VAL A C 1
ATOM 1917 O O . VAL A 1 248 ? -10.125 14.516 -2.99 1 94.5 248 VAL A O 1
ATOM 1920 N N . MET A 1 249 ? -10.555 12.477 -2.307 1 96.5 249 MET A N 1
ATOM 1921 C CA . MET A 1 249 ? -11.773 12.875 -1.614 1 96.5 249 MET A CA 1
ATOM 1922 C C . MET A 1 249 ? -11.461 13.828 -0.465 1 96.5 249 MET A C 1
ATOM 1924 O O . MET A 1 249 ? -12.125 14.852 -0.3 1 96.5 249 MET A O 1
ATOM 1928 N N . ALA A 1 250 ? -10.445 13.492 0.309 1 95.81 250 ALA A N 1
ATOM 1929 C CA . ALA A 1 250 ? -10.039 14.336 1.432 1 95.81 250 ALA A CA 1
ATOM 1930 C C . ALA A 1 250 ? -9.672 15.742 0.959 1 95.81 250 ALA A C 1
ATOM 1932 O O . ALA A 1 250 ? -10.039 16.734 1.598 1 95.81 250 ALA A O 1
ATOM 1933 N N . ARG A 1 251 ? -8.992 15.844 -0.178 1 95.94 251 ARG A N 1
ATOM 1934 C CA . ARG A 1 251 ? -8.609 17.141 -0.742 1 95.94 251 ARG A CA 1
ATOM 1935 C C . ARG A 1 251 ? -9.836 17.953 -1.134 1 95.94 251 ARG A C 1
ATOM 1937 O O . ARG A 1 251 ? -9.914 19.141 -0.825 1 95.94 251 ARG A O 1
ATOM 1944 N N . ALA A 1 252 ? -10.812 17.219 -1.777 1 98.12 252 ALA A N 1
ATOM 1945 C CA . ALA A 1 252 ? -12.047 17.891 -2.182 1 98.12 252 ALA A CA 1
ATOM 1946 C C . ALA A 1 252 ? -12.812 18.406 -0.967 1 98.12 252 ALA A C 1
ATOM 1948 O O . ALA A 1 252 ? -13.32 19.531 -0.981 1 98.12 252 ALA A O 1
ATOM 1949 N N . ILE A 1 253 ? -12.828 17.734 0.013 1 98.19 253 ILE A N 1
ATOM 1950 C CA . ILE A 1 253 ? -13.547 18.094 1.232 1 98.19 253 ILE A CA 1
ATOM 1951 C C . ILE A 1 253 ? -12.859 19.297 1.896 1 98.19 253 ILE A C 1
ATOM 1953 O O . ILE A 1 253 ? -13.516 20.281 2.236 1 98.19 253 ILE A O 1
ATOM 1957 N N . ALA A 1 254 ? -11.578 19.156 2.104 1 97.44 254 ALA A N 1
ATOM 1958 C CA . ALA A 1 254 ? -10.836 20.25 2.73 1 97.44 254 ALA A CA 1
ATOM 1959 C C . ALA A 1 254 ? -11.047 21.562 1.979 1 97.44 254 ALA A C 1
ATOM 1961 O O . ALA A 1 254 ? -11.203 22.625 2.594 1 97.44 254 ALA A O 1
ATOM 1962 N N . LEU A 1 255 ? -11.133 21.5 0.633 1 98.31 255 LEU A N 1
ATOM 1963 C CA . LEU A 1 255 ? -11.211 22.703 -0.207 1 98.31 255 LEU A CA 1
ATOM 1964 C C . LEU A 1 255 ? -12.625 23.266 -0.199 1 98.31 255 LEU A C 1
ATOM 1966 O O . LEU A 1 255 ? -12.805 24.484 -0.169 1 98.31 255 LEU A O 1
ATOM 1970 N N . HIS A 1 256 ? -13.648 22.359 -0.11 1 98.56 256 HIS A N 1
ATOM 1971 C CA . HIS A 1 256 ? -14.961 22.844 -0.518 1 98.56 256 HIS A CA 1
ATOM 1972 C C . HIS A 1 256 ? -15.977 22.703 0.614 1 98.56 256 HIS A C 1
ATOM 1974 O O . HIS A 1 256 ? -17.141 23.062 0.452 1 98.56 256 HIS A O 1
ATOM 1980 N N . HIS A 1 257 ? -15.641 22.328 1.774 1 97.88 257 HIS A N 1
ATOM 1981 C CA . HIS A 1 257 ? -16.656 22.031 2.779 1 97.88 257 HIS A CA 1
ATOM 1982 C C . HIS A 1 257 ? -17.297 23.297 3.312 1 97.88 257 HIS A C 1
ATOM 1984 O O . HIS A 1 257 ? -18.344 23.25 3.965 1 97.88 257 HIS A O 1
ATOM 1990 N N . HIS A 1 258 ? -16.797 24.453 3.109 1 98 258 HIS A N 1
ATOM 1991 C CA . HIS A 1 258 ? -17.375 25.719 3.525 1 98 258 HIS A CA 1
ATOM 1992 C C . HIS A 1 258 ? -18.109 26.406 2.369 1 98 258 HIS A C 1
ATOM 1994 O O . HIS A 1 258 ? -18.562 27.531 2.498 1 98 258 HIS A O 1
ATOM 2000 N N . GLU A 1 259 ? -18.078 25.797 1.138 1 98.38 259 GLU A N 1
ATOM 2001 C CA . GLU A 1 259 ? -19 26.25 0.107 1 98.38 259 GLU A CA 1
ATOM 2002 C C . GLU A 1 259 ? -20.438 26.125 0.563 1 98.38 259 GLU A C 1
ATOM 2004 O O . GLU A 1 259 ? -20.812 25.141 1.221 1 98.38 259 GLU A O 1
ATOM 2009 N N . ARG A 1 260 ? -21.219 27 0.273 1 98.06 260 ARG A N 1
ATOM 2010 C CA . ARG A 1 260 ? -22.641 26.984 0.611 1 98.06 260 ARG A CA 1
ATOM 2011 C C . ARG A 1 260 ? -23.484 26.625 -0.602 1 98.06 260 ARG A C 1
ATOM 2013 O O . ARG A 1 260 ? -23.172 27.031 -1.727 1 98.06 260 ARG A O 1
ATOM 2020 N N . PHE A 1 261 ? -24.484 26.078 -0.32 1 98 261 PHE A N 1
ATOM 2021 C CA . PHE A 1 261 ? -25.344 25.625 -1.396 1 98 261 PHE A CA 1
ATOM 2022 C C . PHE A 1 261 ? -25.859 26.797 -2.215 1 98 261 PHE A C 1
ATOM 2024 O O . PHE A 1 261 ? -26.109 26.656 -3.414 1 98 261 PHE A O 1
ATOM 2031 N N . ASP A 1 262 ? -25.953 27.859 -1.653 1 97.56 262 ASP A N 1
ATOM 2032 C CA . ASP A 1 262 ? -26.5 29.047 -2.322 1 97.56 262 ASP A CA 1
ATOM 2033 C C . ASP A 1 262 ? -25.391 29.828 -3.029 1 97.56 262 ASP A C 1
ATOM 2035 O O . ASP A 1 262 ? -25.656 30.859 -3.635 1 97.56 262 ASP A O 1
ATOM 2039 N N . GLY A 1 263 ? -24.219 29.484 -2.803 1 97.75 263 GLY A N 1
ATOM 2040 C CA . GLY A 1 263 ? -23.125 30.094 -3.525 1 97.75 263 GLY A CA 1
ATOM 2041 C C . GLY A 1 263 ? -22.406 31.172 -2.721 1 97.75 263 GLY A C 1
ATOM 2042 O O . GLY A 1 263 ? -21.453 31.781 -3.207 1 97.75 263 GLY A O 1
ATOM 2043 N N . ALA A 1 264 ? -22.828 31.281 -1.556 1 97 264 ALA A N 1
ATOM 2044 C CA . ALA A 1 264 ? -22.297 32.375 -0.75 1 97 264 ALA A CA 1
ATOM 2045 C C . ALA A 1 264 ? -21.094 31.906 0.076 1 97 264 ALA A C 1
ATOM 2047 O O . ALA A 1 264 ? -20.625 32.625 0.953 1 97 264 ALA A O 1
ATOM 2048 N N . GLY A 1 265 ? -20.672 30.812 -0.146 1 9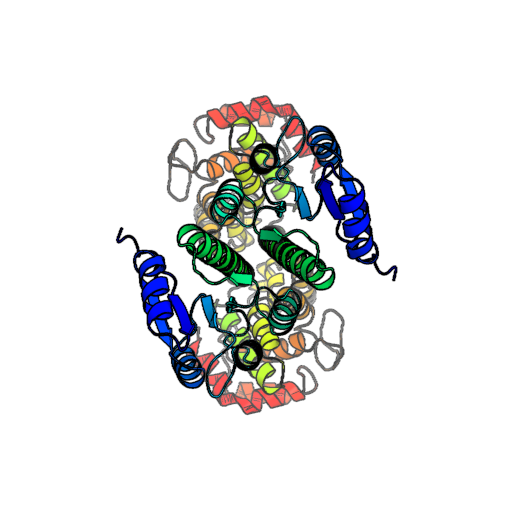7.25 265 GLY A N 1
ATOM 2049 C CA . GLY A 1 265 ? -19.578 30.234 0.616 1 97.25 265 GLY A CA 1
ATOM 2050 C C . GLY A 1 265 ? -18.219 30.547 0.018 1 97.25 265 GLY A C 1
ATOM 2051 O O . GLY A 1 265 ? -18.078 31.469 -0.783 1 97.25 265 GLY A O 1
ATOM 2052 N N . TYR A 1 266 ? -17.281 29.875 0.391 1 97.38 266 TYR A N 1
ATOM 2053 C CA . TYR A 1 266 ? -15.898 30.062 -0.039 1 97.38 266 TYR A CA 1
ATOM 2054 C C . TYR A 1 266 ? -15.18 28.719 -0.143 1 97.38 266 TYR A C 1
ATOM 2056 O O . TYR A 1 266 ? -15.625 27.719 0.413 1 97.38 266 TYR A O 1
ATOM 2064 N N . PRO A 1 267 ? -14.039 28.609 -0.896 1 97.69 267 PRO A N 1
ATOM 2065 C CA . PRO A 1 267 ? -13.266 29.719 -1.438 1 97.69 267 PRO A CA 1
ATOM 2066 C C . PRO A 1 267 ? -13.719 30.141 -2.836 1 97.69 267 PRO A C 1
ATOM 2068 O O . PRO A 1 267 ? -13.344 31.203 -3.322 1 97.69 267 PRO A O 1
ATOM 2071 N N . HIS A 1 268 ? -14.484 29.312 -3.504 1 97.38 268 HIS A N 1
ATOM 2072 C CA . HIS A 1 268 ? -14.734 29.578 -4.918 1 97.38 268 HIS A CA 1
ATOM 2073 C C . HIS A 1 268 ? -16.156 30.062 -5.152 1 97.38 268 HIS A C 1
ATOM 2075 O O . HIS A 1 268 ? -16.516 30.438 -6.273 1 97.38 268 HIS A O 1
ATOM 2081 N N . GLY A 1 269 ? -16.922 30 -4.215 1 97.19 269 GLY A N 1
ATOM 2082 C CA . GLY A 1 269 ? -18.312 30.438 -4.375 1 97.19 269 GLY A CA 1
ATOM 2083 C C . GLY A 1 269 ? -19.141 29.484 -5.223 1 97.19 269 GLY A C 1
ATOM 2084 O O . GLY A 1 269 ? -19.953 29.922 -6.031 1 97.19 269 GLY A O 1
ATOM 2085 N N . LEU A 1 270 ? -18.891 28.219 -5.062 1 98.19 270 LEU A N 1
ATOM 2086 C CA . LEU A 1 270 ? -19.656 27.203 -5.777 1 98.19 270 LEU A CA 1
ATOM 2087 C C . LEU A 1 270 ? -21.062 27.094 -5.199 1 98.19 270 LEU A C 1
ATOM 2089 O O . LEU A 1 270 ? -21.281 27.406 -4.027 1 98.19 270 LEU A O 1
ATOM 2093 N N . ALA A 1 271 ? -21.969 26.656 -6.199 1 97.38 271 ALA A N 1
ATOM 2094 C CA . ALA A 1 271 ? -23.359 26.547 -5.762 1 97.38 271 ALA A CA 1
ATOM 2095 C C . ALA A 1 271 ? -23.953 25.188 -6.148 1 97.38 271 ALA A C 1
ATOM 2097 O O . ALA A 1 271 ? -23.594 24.609 -7.18 1 97.38 271 ALA A O 1
ATOM 2098 N N . GLY A 1 272 ? -24.688 24.688 -5.305 1 97.12 272 GLY A N 1
ATOM 2099 C CA . GLY A 1 272 ? -25.438 23.469 -5.629 1 97.12 272 GLY A CA 1
ATOM 2100 C C . GLY A 1 272 ? -24.547 22.281 -5.887 1 97.12 272 GLY A C 1
ATOM 2101 O O . GLY A 1 272 ? -23.656 21.969 -5.09 1 97.12 272 GLY A O 1
ATOM 2102 N N . ASP A 1 273 ? -24.781 21.75 -7.086 1 96.5 273 ASP A N 1
ATOM 2103 C CA . ASP A 1 273 ? -24.125 20.484 -7.41 1 96.5 273 ASP A CA 1
ATOM 2104 C C . ASP A 1 273 ? -22.719 20.719 -7.949 1 96.5 273 ASP A C 1
ATOM 2106 O O . ASP A 1 273 ? -21.969 19.766 -8.164 1 96.5 273 ASP A O 1
ATOM 2110 N N . ALA A 1 274 ? -22.469 21.984 -8.102 1 97.81 274 ALA A N 1
ATOM 2111 C CA . ALA A 1 274 ? -21.078 22.297 -8.461 1 97.81 274 ALA A CA 1
ATOM 2112 C C . ALA A 1 274 ? -20.141 22 -7.293 1 97.81 274 ALA A C 1
ATOM 2114 O O . ALA A 1 274 ? -18.922 21.844 -7.488 1 97.81 274 ALA A O 1
ATOM 2115 N N . ILE A 1 275 ? -20.625 21.953 -6.105 1 98.06 275 ILE A N 1
ATOM 2116 C CA . ILE A 1 275 ? -19.875 21.531 -4.922 1 98.06 275 ILE A CA 1
ATOM 2117 C C . ILE A 1 275 ? -19.797 20.016 -4.871 1 98.06 275 ILE A C 1
ATOM 2119 O O . ILE A 1 275 ? -20.812 19.328 -4.953 1 98.06 275 ILE A O 1
ATOM 2123 N N . PRO A 1 276 ? -18.75 19.531 -4.82 1 98.56 276 PRO A N 1
ATOM 2124 C CA . PRO A 1 276 ? -18.641 18.078 -4.758 1 98.56 276 PRO A CA 1
ATOM 2125 C C . PRO A 1 276 ? -19.516 17.469 -3.654 1 98.56 276 PRO A C 1
ATOM 2127 O O . PRO A 1 276 ? -19.641 18.047 -2.57 1 98.56 276 PRO A O 1
ATOM 2130 N N . LEU A 1 277 ? -19.938 16.344 -3.936 1 98.31 277 LEU A N 1
ATOM 2131 C CA . LEU A 1 277 ? -20.891 15.695 -3.031 1 98.31 277 LEU A CA 1
ATOM 2132 C C . LEU A 1 277 ? -20.266 15.469 -1.659 1 98.31 277 LEU A C 1
ATOM 2134 O O . LEU A 1 277 ? -20.906 15.734 -0.633 1 98.31 277 LEU A O 1
ATOM 2138 N N . GLU A 1 278 ? -19.125 14.984 -1.612 1 98.5 278 GLU A N 1
ATOM 2139 C CA . GLU A 1 278 ? -18.453 14.695 -0.345 1 98.5 278 GLU A CA 1
ATOM 2140 C C . GLU A 1 278 ? -18.297 15.953 0.497 1 98.5 278 GLU A C 1
ATOM 2142 O O . GLU A 1 278 ? -18.422 15.914 1.723 1 98.5 278 GLU A O 1
ATOM 2147 N N . ALA A 1 279 ? -18.047 17.094 -0.097 1 98.69 279 ALA A N 1
ATOM 2148 C CA . ALA A 1 279 ? -17.922 18.359 0.622 1 98.69 279 ALA A CA 1
ATOM 2149 C C . ALA A 1 279 ? -19.266 18.812 1.17 1 98.69 279 ALA A C 1
ATOM 2151 O O . ALA A 1 279 ? -19.344 19.312 2.295 1 98.69 279 ALA A O 1
ATOM 2152 N N . ARG A 1 280 ? -20.312 18.609 0.314 1 98.69 280 ARG A N 1
ATOM 2153 C CA . ARG A 1 280 ? -21.656 18.953 0.764 1 98.69 280 ARG A CA 1
ATOM 2154 C C . ARG A 1 280 ? -22.062 18.125 1.978 1 98.69 280 ARG A C 1
ATOM 2156 O O . ARG A 1 280 ? -22.672 18.641 2.914 1 98.69 280 ARG A O 1
ATOM 2163 N N . ILE A 1 281 ? -21.656 16.953 1.974 1 98.44 281 ILE A N 1
ATOM 2164 C CA . ILE A 1 281 ? -22 16.062 3.066 1 98.44 281 ILE A CA 1
ATOM 2165 C C . ILE A 1 281 ? -21.25 16.469 4.332 1 98.44 281 ILE A C 1
ATOM 2167 O O . ILE A 1 281 ? -21.859 16.594 5.402 1 98.44 281 ILE A O 1
ATOM 2171 N N . VAL A 1 282 ? -20.062 16.703 4.23 1 98.44 282 VAL A N 1
ATOM 2172 C CA . VAL A 1 282 ? -19.25 17.047 5.387 1 98.44 282 VAL A CA 1
ATOM 2173 C C . VAL A 1 282 ? -19.688 18.406 5.945 1 98.44 282 VAL A C 1
ATOM 2175 O O . VAL A 1 282 ? -19.656 18.625 7.16 1 98.44 282 VAL A O 1
ATOM 2178 N N . ALA A 1 283 ? -20.156 19.266 5.09 1 98.38 283 ALA A N 1
ATOM 2179 C CA . ALA A 1 283 ? -20.688 20.547 5.547 1 98.38 283 ALA A CA 1
ATOM 2180 C C . ALA A 1 283 ? -21.844 20.359 6.523 1 98.38 283 ALA A C 1
ATOM 2182 O O . ALA A 1 283 ? -21.875 20.984 7.582 1 98.38 283 ALA A O 1
ATOM 2183 N N . VAL A 1 284 ? -22.703 19.453 6.191 1 97.88 284 VAL A N 1
ATOM 2184 C CA . VAL A 1 284 ? -23.844 19.188 7.062 1 97.88 284 VAL A CA 1
ATOM 2185 C C . VAL A 1 284 ? -23.359 18.641 8.398 1 97.88 284 VAL A C 1
ATOM 2187 O O . VAL A 1 284 ? -23.797 19.094 9.461 1 97.88 284 VAL A O 1
ATOM 2190 N N . ALA A 1 285 ? -22.516 17.734 8.305 1 96.62 285 ALA A N 1
ATOM 2191 C CA . ALA A 1 285 ? -21.984 17.078 9.492 1 96.62 285 ALA A CA 1
ATOM 2192 C C . ALA A 1 285 ? -21.25 18.062 10.391 1 96.62 285 ALA A C 1
ATOM 2194 O O . ALA A 1 285 ? -21.453 18.078 11.609 1 96.62 285 ALA A O 1
ATOM 2195 N N . ASP A 1 286 ? -20.438 18.859 9.812 1 95.31 286 ASP A N 1
ATOM 2196 C CA . ASP A 1 286 ? -19.609 19.828 10.547 1 95.31 286 ASP A CA 1
ATOM 2197 C C . ASP A 1 286 ? -20.484 20.875 11.234 1 95.31 286 ASP A C 1
ATOM 2199 O O . ASP A 1 286 ? -20.25 21.219 12.391 1 95.31 286 ASP A O 1
ATOM 2203 N N . VAL A 1 287 ? -21.516 21.359 10.516 1 95 287 VAL A N 1
ATOM 2204 C CA . VAL A 1 287 ? -22.422 22.359 11.07 1 95 287 VAL A CA 1
ATOM 2205 C C . VAL A 1 287 ? -23.172 21.766 12.266 1 95 287 VAL A C 1
ATOM 2207 O O . VAL A 1 287 ? -23.281 22.391 13.312 1 95 287 VAL A O 1
ATOM 2210 N N . PHE A 1 288 ? -23.594 20.656 12.086 1 94.75 288 PHE A N 1
ATOM 2211 C CA . PHE A 1 288 ? -24.344 20.016 13.172 1 94.75 288 PHE A CA 1
ATOM 2212 C C . PHE A 1 288 ? -23.469 19.844 14.406 1 94.75 288 PHE A C 1
ATOM 2214 O O . PHE A 1 288 ? -23.859 20.203 15.516 1 94.75 288 PHE A O 1
ATOM 2221 N N . ASP A 1 289 ? -22.359 19.281 14.18 1 92.94 289 ASP A N 1
ATOM 2222 C CA . ASP A 1 289 ? -21.453 19.047 15.305 1 92.94 289 ASP A CA 1
ATOM 2223 C C . ASP A 1 289 ? -21.141 20.359 16.031 1 92.94 289 ASP A C 1
ATOM 2225 O O . ASP A 1 289 ? -21.047 20.375 17.266 1 92.94 289 ASP A O 1
ATOM 2229 N N . ALA A 1 290 ? -20.875 21.422 15.289 1 88.31 290 ALA A N 1
ATOM 2230 C CA . ALA A 1 290 ? -20.578 22.734 15.867 1 88.31 290 ALA A CA 1
ATOM 2231 C C . ALA A 1 290 ? -21.75 23.219 16.719 1 88.31 290 ALA A C 1
ATOM 2233 O O . ALA A 1 290 ? -21.531 23.891 17.75 1 88.31 290 ALA A O 1
ATOM 2234 N N . LEU A 1 291 ? -23.016 22.938 16.25 1 90.44 291 LEU A N 1
ATOM 2235 C CA . LEU A 1 291 ? -24.219 23.406 16.953 1 90.44 291 LEU A CA 1
ATOM 2236 C C . LEU A 1 291 ? -24.375 22.672 18.281 1 90.44 291 LEU A C 1
ATOM 2238 O O . LEU A 1 291 ? -24.844 23.266 19.266 1 90.44 291 LEU A O 1
ATOM 2242 N N . VAL A 1 292 ? -23.922 21.453 18.359 1 88.19 292 VAL A N 1
ATOM 2243 C CA . VAL A 1 292 ? -24.266 20.641 19.531 1 88.19 292 VAL A CA 1
ATOM 2244 C C . VAL A 1 292 ? -23.047 20.516 20.438 1 88.19 292 VAL A C 1
ATOM 2246 O O . VAL A 1 292 ? -23.125 19.922 21.516 1 88.19 292 VAL A O 1
ATOM 2249 N N . SER A 1 293 ? -22.047 21 20.047 1 82.62 293 SER A N 1
ATOM 2250 C CA . SER A 1 293 ? -20.828 20.906 20.859 1 82.62 293 SER A CA 1
ATOM 2251 C C . SER A 1 293 ? -20.578 22.203 21.625 1 82.62 293 SER A C 1
ATOM 2253 O O . SER A 1 293 ? -20.969 23.281 21.172 1 82.62 293 SER A O 1
ATOM 2255 N N . VAL A 1 294 ? -20.047 22.016 22.859 1 72.75 294 VAL A N 1
ATOM 2256 C CA . VAL A 1 294 ? -19.75 23.172 23.688 1 72.75 294 VAL A CA 1
ATOM 2257 C C . VAL A 1 294 ? -18.5 23.875 23.172 1 72.75 294 VAL A C 1
ATOM 2259 O O . VAL A 1 294 ? -17.484 23.234 22.859 1 72.75 294 VAL A O 1
ATOM 2262 N N . ARG A 1 295 ? -18.734 25.25 22.828 1 64.81 295 ARG A N 1
ATOM 2263 C CA . ARG A 1 295 ? -17.594 26.078 22.484 1 64.81 295 ARG A CA 1
ATOM 2264 C C . ARG A 1 295 ? -17.359 27.156 23.547 1 64.81 295 ARG A C 1
ATOM 2266 O O . ARG A 1 295 ? -18.25 27.438 24.359 1 64.81 295 ARG A O 1
ATOM 2273 N N . PRO A 1 296 ? -16.062 27.516 23.766 1 58.47 296 PRO A N 1
ATOM 2274 C CA . PRO A 1 296 ? -15.766 28.469 24.828 1 58.47 296 PRO A CA 1
ATOM 2275 C C . PRO A 1 296 ? -16.719 29.672 24.828 1 58.47 296 PRO A C 1
ATOM 2277 O O . PRO A 1 296 ? -17.047 30.203 25.891 1 58.47 296 PRO A O 1
ATOM 2280 N N . TYR A 1 297 ? -17.266 30.031 23.672 1 57.31 297 TYR A N 1
ATOM 2281 C CA . TYR A 1 297 ? -18.016 31.281 23.625 1 57.31 297 TYR A CA 1
ATOM 2282 C C . TYR A 1 297 ? -19.5 31 23.391 1 57.31 297 TYR A C 1
ATOM 2284 O O . TYR A 1 297 ? -20.297 31.938 23.328 1 57.31 297 TYR A O 1
ATOM 2292 N N . LYS A 1 298 ? -19.828 29.797 23.109 1 63.41 298 LYS A N 1
ATOM 2293 C CA . LYS A 1 298 ? -21.219 29.5 22.828 1 63.41 298 LYS A CA 1
ATOM 2294 C C . LYS A 1 298 ? -21.641 28.188 23.484 1 63.41 298 LYS A C 1
ATOM 2296 O O . LYS A 1 298 ? -20.969 27.156 23.328 1 63.41 298 LYS A O 1
ATOM 2301 N N . PRO A 1 299 ? -22.547 28.172 24.469 1 72.94 299 PRO A N 1
ATOM 2302 C CA . PRO A 1 299 ? -23.062 26.922 25.016 1 72.94 299 PRO A CA 1
ATOM 2303 C C . PRO A 1 299 ? -23.656 26.016 23.938 1 72.94 299 PRO A C 1
ATOM 2305 O O . PRO A 1 299 ? -24.016 26.484 22.859 1 72.94 299 PRO A O 1
ATOM 2308 N N . ALA A 1 300 ? -23.453 24.922 24.203 1 79.19 300 ALA A N 1
ATOM 2309 C CA . ALA A 1 300 ? -24.078 23.953 23.312 1 79.19 300 ALA A CA 1
ATOM 2310 C C . ALA A 1 300 ? -25.594 24.172 23.234 1 79.19 300 ALA A C 1
ATOM 2312 O O . ALA A 1 300 ? -26.234 24.469 24.234 1 79.19 300 ALA A O 1
ATOM 2313 N N . LEU A 1 301 ? -26.094 24.047 21.938 1 85.81 301 LEU A N 1
ATOM 2314 C CA . LEU A 1 301 ? -27.531 24.125 21.734 1 85.81 301 LEU A CA 1
ATOM 2315 C C . LEU A 1 301 ? -28.188 22.781 22.031 1 85.81 301 LEU A C 1
ATOM 2317 O O . LEU A 1 301 ? -27.531 21.75 22.031 1 85.81 301 LEU A O 1
ATOM 2321 N N . SER A 1 302 ? -29.312 22.969 22.375 1 86.88 302 SER A N 1
ATOM 2322 C CA . SER A 1 302 ? -30.078 21.719 22.484 1 86.88 302 SER A CA 1
ATOM 2323 C C . SER A 1 302 ? -30.188 21.016 21.141 1 86.88 302 SER A C 1
ATOM 2325 O O . SER A 1 302 ? -30.031 21.641 20.094 1 86.88 302 SER A O 1
ATOM 2327 N N . LEU A 1 303 ? -30.406 19.781 21.141 1 87 303 LEU A N 1
ATOM 2328 C CA . LEU A 1 303 ? -30.547 18.984 19.938 1 87 303 LEU A CA 1
ATOM 2329 C C . LEU A 1 303 ? -31.688 19.5 19.062 1 87 303 LEU A C 1
ATOM 2331 O O . LEU A 1 303 ? -31.562 19.562 17.844 1 87 303 LEU A O 1
ATOM 2335 N N . GLU A 1 304 ? -32.75 19.891 19.828 1 90.31 304 GLU A N 1
ATOM 2336 C CA . GLU A 1 304 ? -33.906 20.406 19.109 1 90.31 304 GLU A CA 1
ATOM 2337 C C . GLU A 1 304 ? -33.562 21.688 18.375 1 90.31 304 GLU A C 1
ATOM 2339 O O . GLU A 1 304 ? -33.938 21.859 17.203 1 90.31 304 GLU A O 1
ATOM 2344 N N . GLN A 1 305 ? -32.938 22.328 18.953 1 90.62 305 GLN A N 1
ATOM 2345 C CA . GLN A 1 305 ? -32.562 23.609 18.344 1 90.62 305 GLN A CA 1
ATOM 2346 C C . GLN A 1 305 ? -31.594 23.391 17.172 1 90.62 305 GLN A C 1
ATOM 2348 O O . GLN A 1 305 ? -31.734 24.016 16.125 1 90.62 305 GLN A O 1
ATOM 2353 N N . ALA A 1 306 ? -30.719 22.516 17.453 1 92.19 306 ALA A N 1
ATOM 2354 C CA . ALA A 1 306 ? -29.734 22.219 16.422 1 92.19 306 ALA A CA 1
ATOM 2355 C C . ALA A 1 306 ? -30.422 21.656 15.172 1 92.19 306 ALA A C 1
ATOM 2357 O O . ALA A 1 306 ? -30.109 22.078 14.055 1 92.19 306 ALA A O 1
ATOM 2358 N N . MET A 1 307 ? -31.375 21 15.336 1 93.44 307 MET A N 1
ATOM 2359 C CA . MET A 1 307 ? -32.094 20.422 14.219 1 93.44 307 MET A CA 1
ATOM 2360 C C . MET A 1 307 ? -32.875 21.484 13.445 1 93.44 307 MET A C 1
ATOM 2362 O O . MET A 1 307 ? -32.938 21.453 12.219 1 93.44 307 MET A O 1
ATOM 2366 N N . THR A 1 308 ? -33.312 22.156 14.219 1 94.06 308 THR A N 1
ATOM 2367 C CA . THR A 1 308 ? -34.062 23.219 13.602 1 94.06 308 THR A CA 1
ATOM 2368 C C . THR A 1 308 ? -33.188 24.125 12.758 1 94.06 308 THR A C 1
ATOM 2370 O O . THR A 1 308 ? -33.531 24.484 11.633 1 94.06 308 THR A O 1
ATOM 2373 N N . ILE A 1 309 ? -32.219 24.328 13.266 1 94.69 309 ILE A N 1
ATOM 2374 C CA . ILE A 1 309 ? -31.297 25.188 12.531 1 94.69 309 ILE A CA 1
ATOM 2375 C C . ILE A 1 309 ? -30.828 24.484 11.258 1 94.69 309 ILE A C 1
ATOM 2377 O O . ILE A 1 309 ? -30.766 25.109 10.188 1 94.69 309 ILE A O 1
ATOM 2381 N N . ILE A 1 310 ? -30.453 23.375 11.344 1 96 310 ILE A N 1
ATOM 2382 C CA . ILE A 1 310 ? -30.031 22.594 10.188 1 96 310 ILE A CA 1
ATOM 2383 C C . ILE A 1 310 ? -31.125 22.594 9.133 1 96 310 ILE A C 1
ATOM 2385 O O . ILE A 1 310 ? -30.859 22.797 7.945 1 96 310 ILE A O 1
ATOM 2389 N N . GLU A 1 311 ? -32.312 22.297 9.516 1 96.12 311 GLU A N 1
ATOM 2390 C CA . GLU A 1 311 ? -33.469 22.312 8.617 1 96.12 311 GLU A CA 1
ATOM 2391 C C . GLU A 1 311 ? -33.594 23.656 7.91 1 96.12 311 GLU A C 1
ATOM 2393 O O . GLU A 1 311 ? -33.875 23.719 6.707 1 96.12 311 GLU A O 1
ATOM 2398 N N . GLN A 1 312 ? -33.406 24.641 8.766 1 96.38 312 GLN A N 1
ATOM 2399 C CA . GLN A 1 312 ? -33.562 25.984 8.234 1 96.38 312 GLN A CA 1
ATOM 2400 C C . GLN A 1 312 ? -32.406 26.344 7.281 1 96.38 312 GLN A C 1
ATOM 2402 O O . GLN A 1 312 ? -32.531 27.266 6.477 1 96.38 312 GLN A O 1
ATOM 2407 N N . SER A 1 313 ? -31.406 25.688 7.273 1 95.75 313 SER A N 1
ATOM 2408 C CA . SER A 1 313 ? -30.234 25.969 6.457 1 95.75 313 SER A CA 1
ATOM 2409 C C . SER A 1 313 ? -30.297 25.25 5.117 1 95.75 313 SER A C 1
ATOM 2411 O O . SER A 1 313 ? -29.453 25.453 4.254 1 95.75 313 SER A O 1
ATOM 2413 N N . ALA A 1 314 ? -31.312 24.453 5.039 1 96.88 314 ALA A N 1
ATOM 2414 C CA . ALA A 1 314 ? -31.5 23.688 3.809 1 96.88 314 ALA A CA 1
ATOM 2415 C C . ALA A 1 314 ? -31.719 24.609 2.617 1 96.88 314 ALA A C 1
ATOM 2417 O O . ALA A 1 314 ? -32.594 25.5 2.664 1 96.88 314 ALA A O 1
ATOM 2418 N N . GLY A 1 315 ? -30.906 24.453 1.609 1 96.12 315 GLY A N 1
ATOM 2419 C CA . GLY A 1 315 ? -31.094 25.234 0.395 1 96.12 315 GLY A CA 1
ATOM 2420 C C . GLY A 1 315 ? -30.203 26.469 0.345 1 96.12 315 GLY A C 1
ATOM 2421 O O . GLY A 1 315 ? -29.938 27 -0.733 1 96.12 315 GLY A O 1
ATOM 2422 N N . GLY A 1 316 ? -29.906 26.938 1.484 1 96.44 316 GLY A N 1
ATOM 2423 C CA . GLY A 1 316 ? -28.969 28.047 1.573 1 96.44 316 GLY A CA 1
ATOM 2424 C C . GLY A 1 316 ? -27.547 27.609 1.814 1 96.44 316 GLY A C 1
ATOM 2425 O O . GLY A 1 316 ? -26.781 27.406 0.866 1 96.44 316 GLY A O 1
ATOM 2426 N N . HIS A 1 317 ? -27.391 27.281 3.115 1 95.5 317 HIS A N 1
ATOM 2427 C CA . HIS A 1 317 ? -26.062 26.844 3.523 1 95.5 317 HIS A CA 1
ATOM 2428 C C . HIS A 1 317 ? -25.812 25.391 3.154 1 95.5 317 HIS A C 1
ATOM 2430 O O . HIS A 1 317 ? -24.766 25.047 2.609 1 95.5 317 HIS A O 1
ATOM 2436 N N . LEU A 1 318 ? -26.828 24.609 3.305 1 97.75 318 LEU A N 1
ATOM 2437 C CA . LEU A 1 318 ? -26.641 23.172 3.217 1 97.75 318 LEU A CA 1
ATOM 2438 C C . LEU A 1 318 ? -27.5 22.562 2.111 1 97.75 318 LEU A C 1
ATOM 2440 O O . LEU A 1 318 ? -28.547 23.125 1.761 1 97.75 318 LEU A O 1
ATOM 2444 N N . ASP A 1 319 ? -27.078 21.547 1.514 1 98 319 ASP A N 1
ATOM 2445 C CA . ASP A 1 319 ? -27.844 20.812 0.508 1 98 319 ASP A CA 1
ATOM 2446 C C . ASP A 1 319 ? -29.141 20.266 1.096 1 98 319 ASP A C 1
ATOM 2448 O O . ASP A 1 319 ? -29.125 19.469 2.027 1 98 319 ASP A O 1
ATOM 2452 N N . PRO A 1 320 ? -30.25 20.672 0.362 1 97.62 320 PRO A N 1
ATOM 2453 C CA . PRO A 1 320 ? -31.547 20.297 0.918 1 97.62 320 PRO A CA 1
ATOM 2454 C C . PRO A 1 320 ? -31.766 18.797 0.935 1 97.62 320 PRO A C 1
ATOM 2456 O O . PRO A 1 320 ? -32.438 18.266 1.827 1 97.62 320 PRO A O 1
ATOM 2459 N N . VAL A 1 321 ? -31.219 18.25 0.111 1 97.06 321 VAL A N 1
ATOM 2460 C CA . VAL A 1 321 ? -31.406 16.812 0.043 1 97.06 321 VAL A CA 1
ATOM 2461 C C . VAL A 1 321 ? -30.625 16.141 1.17 1 97.06 321 VAL A C 1
ATOM 2463 O O . VAL A 1 321 ? -31.141 15.25 1.848 1 97.06 321 VAL A O 1
ATOM 2466 N N . LEU A 1 322 ? -29.5 16.484 1.318 1 98 322 LEU A N 1
ATOM 2467 C CA . LEU A 1 322 ? -28.656 15.898 2.363 1 98 322 LEU A CA 1
ATOM 2468 C C . LEU A 1 322 ? -29.219 16.234 3.746 1 98 322 LEU A C 1
ATOM 2470 O O . LEU A 1 322 ? -29.109 15.414 4.668 1 98 322 LEU A O 1
ATOM 2474 N N . VAL A 1 323 ? -29.734 17.469 3.939 1 98 323 VAL A N 1
ATOM 2475 C CA . VAL A 1 323 ? -30.359 17.859 5.195 1 98 323 VAL A CA 1
ATOM 2476 C C . VAL A 1 323 ? -31.516 16.922 5.52 1 98 323 VAL A C 1
ATOM 2478 O O . VAL A 1 323 ? -31.672 16.5 6.668 1 98 323 VAL A O 1
ATOM 2481 N N . ARG A 1 324 ? -32.219 16.516 4.426 1 96 324 ARG A N 1
ATOM 2482 C CA . ARG A 1 324 ? -33.312 15.578 4.617 1 96 324 ARG A CA 1
ATOM 2483 C C . ARG A 1 324 ? -32.781 14.219 5.078 1 96 324 ARG A C 1
ATOM 2485 O O . ARG A 1 324 ? -33.344 13.617 6 1 96 324 ARG A O 1
ATOM 2492 N N . HIS A 1 325 ? -31.75 13.852 4.469 1 95.31 325 HIS A N 1
ATOM 2493 C CA . HIS A 1 325 ? -31.203 12.57 4.875 1 95.31 325 HIS A CA 1
ATOM 2494 C C . HIS A 1 325 ? -30.688 12.617 6.316 1 95.31 325 HIS A C 1
ATOM 2496 O O . HIS A 1 325 ? -30.906 11.68 7.086 1 95.31 325 HIS A O 1
ATOM 2502 N N . PHE A 1 326 ? -30.141 13.633 6.66 1 97 326 PHE A N 1
ATOM 2503 C CA . PHE A 1 326 ? -29.641 13.852 8.008 1 97 326 PHE A CA 1
ATOM 2504 C C . PHE A 1 326 ? -30.766 13.812 9.031 1 97 326 PHE A C 1
ATOM 2506 O O . PHE A 1 326 ? -30.688 13.094 10.023 1 97 326 PHE A O 1
ATOM 2513 N N . LEU A 1 327 ? -31.859 14.609 8.75 1 95.31 327 LEU A N 1
ATOM 2514 C CA . LEU A 1 327 ? -33 14.719 9.656 1 95.31 327 LEU A CA 1
ATOM 2515 C C . LEU A 1 327 ? -33.688 13.367 9.836 1 95.31 327 LEU A C 1
ATOM 2517 O O . LEU A 1 327 ? -34.188 13.07 10.922 1 95.31 327 LEU A O 1
ATOM 2521 N N . ASN A 1 328 ? -33.625 12.656 8.703 1 89.81 328 ASN A N 1
ATOM 2522 C CA . ASN A 1 328 ? -34.25 11.344 8.766 1 89.81 328 ASN A CA 1
ATOM 2523 C C . ASN A 1 328 ? -33.469 10.391 9.672 1 89.81 328 ASN A C 1
ATOM 2525 O O . ASN A 1 328 ? -34 9.367 10.102 1 89.81 328 ASN A O 1
ATOM 2529 N N . GLN A 1 329 ? -32.375 10.766 10.055 1 92.75 329 GLN A N 1
ATOM 2530 C CA . GLN A 1 329 ? -31.547 9.906 10.883 1 92.75 329 GLN A CA 1
ATOM 2531 C C . GLN A 1 329 ? -31.156 10.602 12.18 1 92.75 329 GLN A C 1
ATOM 2533 O O . GLN A 1 329 ? -30.031 10.414 12.68 1 92.75 329 GLN A O 1
ATOM 2538 N N . GLN A 1 330 ? -31.875 11.406 12.516 1 91 330 GLN A N 1
ATOM 2539 C CA . GLN A 1 330 ? -31.594 12.281 13.648 1 91 330 GLN A CA 1
ATOM 2540 C C . GLN A 1 330 ? -31.219 11.469 14.891 1 91 330 GLN A C 1
ATOM 2542 O O . GLN A 1 330 ? -30.312 11.852 15.641 1 91 330 GLN A O 1
ATOM 2547 N N . SER A 1 331 ? -31.953 10.344 15.203 1 90.69 331 SER A N 1
ATOM 2548 C CA . SER A 1 331 ? -31.688 9.516 16.359 1 90.69 331 SER A CA 1
ATOM 2549 C C . SER A 1 331 ? -30.25 8.969 16.328 1 90.69 331 SER A C 1
ATOM 2551 O O . SER A 1 331 ? -29.578 8.945 17.359 1 90.69 331 SER A O 1
ATOM 2553 N N . ALA A 1 332 ? -29.969 8.578 15.203 1 92.31 332 ALA A N 1
ATOM 2554 C CA . ALA A 1 332 ? -28.625 8.031 15.047 1 92.31 332 ALA A CA 1
ATOM 2555 C C . ALA A 1 332 ? -27.562 9.117 15.219 1 92.31 332 ALA A C 1
ATOM 2557 O O . ALA A 1 332 ? -26.5 8.875 15.797 1 92.31 332 ALA A O 1
ATOM 2558 N N . MET A 1 333 ? -27.828 10.164 14.688 1 90.31 333 MET A N 1
ATOM 2559 C CA . MET A 1 333 ? -26.906 11.297 14.828 1 90.31 333 MET A CA 1
ATOM 2560 C C . MET A 1 333 ? -26.688 11.648 16.297 1 90.31 333 MET A C 1
ATOM 2562 O O . MET A 1 333 ? -25.562 11.875 16.719 1 90.31 333 MET A O 1
ATOM 2566 N N . VAL A 1 334 ? -27.766 11.727 17.047 1 90.62 334 VAL A N 1
ATOM 2567 C CA . VAL A 1 334 ? -27.719 12.062 18.469 1 90.62 334 VAL A CA 1
ATOM 2568 C C . VAL A 1 334 ? -26.922 11.008 19.234 1 90.62 334 VAL A C 1
ATOM 2570 O O . VAL A 1 334 ? -26.141 11.328 20.125 1 90.62 334 VAL A O 1
ATOM 2573 N N . ALA A 1 335 ? -27.109 9.672 18.812 1 90.56 335 ALA A N 1
ATOM 2574 C CA . ALA A 1 335 ? -26.391 8.57 19.438 1 90.56 335 ALA A CA 1
ATOM 2575 C C . ALA A 1 335 ? -24.875 8.727 19.266 1 90.56 335 ALA A C 1
ATOM 2577 O O . ALA A 1 335 ? -24.109 8.477 20.203 1 90.56 335 ALA A O 1
ATOM 2578 N N . ILE A 1 336 ? -24.609 9.203 18.062 1 90.94 336 ILE A N 1
ATOM 2579 C CA . ILE A 1 336 ? -23.203 9.422 17.766 1 90.94 336 ILE A CA 1
ATOM 2580 C C . ILE A 1 336 ? -22.656 10.547 18.641 1 90.94 336 ILE A C 1
ATOM 2582 O O . ILE A 1 336 ? -21.562 10.422 19.203 1 90.94 336 ILE A O 1
ATOM 2586 N N . SER A 1 337 ? -23.391 11.594 18.719 1 89.75 337 SER A N 1
ATOM 2587 C CA . SER A 1 337 ? -22.969 12.742 19.516 1 89.75 337 SER A CA 1
ATOM 2588 C C . SER A 1 337 ? -22.781 12.367 20.984 1 89.75 337 SER A C 1
ATOM 2590 O O . SER A 1 337 ? -21.875 12.891 21.641 1 89.75 337 SER A O 1
ATOM 2592 N N . GLN A 1 338 ? -23.578 11.422 21.5 1 87.38 338 GLN A N 1
ATOM 2593 C CA . GLN A 1 338 ? -23.516 11 22.906 1 87.38 338 GLN A CA 1
ATOM 2594 C C . GLN A 1 338 ? -22.359 10.023 23.125 1 87.38 338 GLN A C 1
ATOM 2596 O O . GLN A 1 338 ? -21.719 10.055 24.172 1 87.38 338 GLN A O 1
ATOM 2601 N N . THR A 1 339 ? -22.234 9.195 22.094 1 86.06 339 THR A N 1
ATOM 2602 C CA . THR A 1 339 ? -21.203 8.172 22.188 1 86.06 339 THR A CA 1
ATOM 2603 C C . THR A 1 339 ? -19.812 8.812 22.219 1 86.06 339 THR A C 1
ATOM 2605 O O . THR A 1 339 ? -18.938 8.367 22.953 1 86.06 339 THR A O 1
ATOM 2608 N N . TYR A 1 340 ? -19.734 9.844 21.516 1 83.69 340 TYR A N 1
ATOM 2609 C CA . TYR A 1 340 ? -18.438 10.477 21.375 1 83.69 340 TYR A CA 1
ATOM 2610 C C . TYR A 1 340 ? -18.438 11.875 21.984 1 83.69 340 TYR A C 1
ATOM 2612 O O . TYR A 1 340 ? -17.891 12.812 21.391 1 83.69 340 TYR A O 1
ATOM 2620 N N . ARG A 1 341 ? -19.109 12.086 22.938 1 80.38 341 ARG A N 1
ATOM 2621 C CA . ARG A 1 341 ? -19.203 13.359 23.641 1 80.38 341 ARG A CA 1
ATOM 2622 C C . ARG A 1 341 ? -17.844 13.773 24.203 1 80.38 341 ARG A C 1
ATOM 2624 O O . ARG A 1 341 ? -17.094 12.93 24.688 1 80.38 341 ARG A O 1
ATOM 2631 N N . ASP A 1 342 ? -17.547 15.008 24.031 1 73.88 342 ASP A N 1
ATOM 2632 C CA . ASP A 1 342 ? -16.297 15.539 24.578 1 73.88 342 ASP A CA 1
ATOM 2633 C C . ASP A 1 342 ? -16.234 15.367 26.094 1 73.88 342 ASP A C 1
ATOM 2635 O O . ASP A 1 342 ? -17.266 15.406 26.766 1 73.88 342 ASP A O 1
ATOM 2639 N N . MET B 1 1 ? -4.258 2.814 -31.109 1 22.2 1 MET B N 1
ATOM 2640 C CA . MET B 1 1 ? -4.102 2.041 -29.891 1 22.2 1 MET B CA 1
ATOM 2641 C C . MET B 1 1 ? -3.352 0.741 -30.156 1 22.2 1 MET B C 1
ATOM 2643 O O . MET B 1 1 ? -3.891 -0.174 -30.781 1 22.2 1 MET B O 1
ATOM 2647 N N . THR B 1 2 ? -2.064 0.814 -30.547 1 29.56 2 THR B N 1
ATOM 2648 C CA . THR B 1 2 ? -1.297 -0.223 -31.219 1 29.56 2 THR B CA 1
ATOM 2649 C C . THR B 1 2 ? -1.298 -1.516 -30.406 1 29.56 2 THR B C 1
ATOM 2651 O O . THR B 1 2 ? -0.962 -1.511 -29.219 1 29.56 2 THR B O 1
ATOM 2654 N N . LEU B 1 3 ? -2.291 -2.336 -30.672 1 31.92 3 LEU B N 1
ATOM 2655 C CA . LEU B 1 3 ? -2.447 -3.588 -29.953 1 31.92 3 LEU B CA 1
ATOM 2656 C C . LEU B 1 3 ? -1.091 -4.152 -29.547 1 31.92 3 LEU B C 1
ATOM 2658 O O . LEU B 1 3 ? -0.254 -4.449 -30.391 1 31.92 3 LEU B O 1
ATOM 2662 N N . ILE B 1 4 ? -0.367 -3.656 -28.656 1 34.09 4 ILE B N 1
ATOM 2663 C CA . ILE B 1 4 ? 0.881 -4.297 -28.25 1 34.09 4 ILE B CA 1
ATOM 2664 C C . ILE B 1 4 ? 0.765 -5.809 -28.438 1 34.09 4 ILE B C 1
ATOM 2666 O O . ILE B 1 4 ? -0.098 -6.449 -27.828 1 34.09 4 ILE B O 1
ATOM 2670 N N . ALA B 1 5 ? 0.955 -6.117 -29.75 1 38.78 5 ALA B N 1
ATOM 2671 C CA . ALA B 1 5 ? 0.924 -7.508 -30.188 1 38.78 5 ALA B CA 1
ATOM 2672 C C . ALA B 1 5 ? 1.332 -8.453 -29.062 1 38.78 5 ALA B C 1
ATOM 2674 O O . ALA B 1 5 ? 2.373 -8.258 -28.422 1 38.78 5 ALA B O 1
ATOM 2675 N N . GLN B 1 6 ? 0.458 -8.719 -28.266 1 50.88 6 GLN B N 1
ATOM 2676 C CA . GLN B 1 6 ? 0.761 -9.734 -27.266 1 50.88 6 GLN B CA 1
ATOM 2677 C C . GLN B 1 6 ? 1.887 -10.656 -27.734 1 50.88 6 GLN B C 1
ATOM 2679 O O . GLN B 1 6 ? 1.753 -11.336 -28.75 1 50.88 6 GLN B O 1
ATOM 2684 N N . GLU B 1 7 ? 3.262 -10.211 -27.703 1 66.94 7 GLU B N 1
ATOM 2685 C CA . GLU B 1 7 ? 4.449 -10.922 -28.156 1 66.94 7 GLU B CA 1
ATOM 2686 C C . GLU B 1 7 ? 4.289 -12.43 -27.984 1 66.94 7 GLU B C 1
ATOM 2688 O O . GLU B 1 7 ? 3.867 -12.891 -26.922 1 66.94 7 GLU B O 1
ATOM 2693 N N . ARG B 1 8 ? 4.246 -13.109 -29.125 1 85.62 8 ARG B N 1
ATOM 2694 C CA . ARG B 1 8 ? 4.191 -14.57 -29.188 1 85.62 8 ARG B CA 1
ATOM 2695 C C . ARG B 1 8 ? 5.246 -15.195 -28.281 1 85.62 8 ARG B C 1
ATOM 2697 O O . ARG B 1 8 ? 6.398 -14.75 -28.266 1 85.62 8 ARG B O 1
ATOM 2704 N N . ALA B 1 9 ? 4.805 -16.094 -27.516 1 94.31 9 ALA B N 1
ATOM 2705 C CA . ALA B 1 9 ? 5.734 -16.828 -26.656 1 94.31 9 ALA B CA 1
ATOM 2706 C C . ALA B 1 9 ? 6.797 -17.547 -27.484 1 94.31 9 ALA B C 1
ATOM 2708 O O . ALA B 1 9 ? 6.516 -18.016 -28.594 1 94.31 9 ALA B O 1
ATOM 2709 N N . THR B 1 10 ? 7.996 -17.531 -27.016 1 96.38 10 THR B N 1
ATOM 2710 C CA . THR B 1 10 ? 9.117 -18.156 -27.719 1 96.38 10 THR B CA 1
ATOM 2711 C C . THR B 1 10 ? 9.383 -19.562 -27.188 1 96.38 10 THR B C 1
ATOM 2713 O O . THR B 1 10 ? 9.562 -19.75 -25.984 1 96.38 10 THR B O 1
ATOM 2716 N N . VAL B 1 11 ? 9.375 -20.578 -28.109 1 97.5 11 VAL B N 1
ATOM 2717 C CA . VAL B 1 11 ? 9.672 -21.953 -27.781 1 97.5 11 VAL B CA 1
ATOM 2718 C C . VAL B 1 11 ? 10.992 -22.375 -28.422 1 97.5 11 VAL B C 1
ATOM 2720 O O . VAL B 1 11 ? 11.164 -22.234 -29.641 1 97.5 11 VAL B O 1
ATOM 2723 N N . LEU B 1 12 ? 11.906 -22.828 -27.609 1 98.44 12 LEU B N 1
ATOM 2724 C 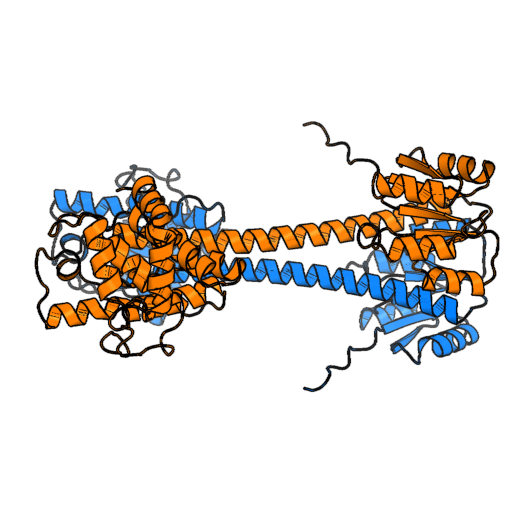CA . LEU B 1 12 ? 13.156 -23.391 -28.125 1 98.44 12 LEU B CA 1
ATOM 2725 C C . LEU B 1 12 ? 13.07 -24.906 -28.234 1 98.44 12 LEU B C 1
ATOM 2727 O O . LEU B 1 12 ? 12.812 -25.578 -27.234 1 98.44 12 LEU B O 1
ATOM 2731 N N . ILE B 1 13 ? 13.234 -25.391 -29.406 1 98.12 13 ILE B N 1
ATOM 2732 C CA . ILE B 1 13 ? 13.25 -26.828 -29.641 1 98.12 13 ILE B CA 1
ATOM 2733 C C . ILE B 1 13 ? 14.688 -27.312 -29.844 1 98.12 13 ILE B C 1
ATOM 2735 O O . ILE B 1 13 ? 15.406 -26.812 -30.703 1 98.12 13 ILE B O 1
ATOM 2739 N N . VAL B 1 14 ? 15.07 -28.297 -29.016 1 98.06 14 VAL B N 1
ATOM 2740 C CA . VAL B 1 14 ? 16.406 -28.859 -29.094 1 98.06 14 VAL B CA 1
ATOM 2741 C C . VAL B 1 14 ? 16.328 -30.344 -29.438 1 98.06 14 VAL B C 1
ATOM 2743 O O . VAL B 1 14 ? 15.883 -31.156 -28.641 1 98.06 14 VAL B O 1
ATOM 2746 N N . ASP B 1 15 ? 16.719 -30.703 -30.578 1 96.31 15 ASP B N 1
ATOM 2747 C CA . ASP B 1 15 ? 16.656 -32.062 -31.125 1 96.31 15 ASP B CA 1
ATOM 2748 C C . ASP B 1 15 ? 17.656 -32.219 -32.281 1 96.31 15 ASP B C 1
ATOM 2750 O O . ASP B 1 15 ? 17.812 -31.328 -33.125 1 96.31 15 ASP B O 1
ATOM 2754 N N . ASP B 1 16 ? 18.281 -33.312 -32.281 1 95.06 16 ASP B N 1
ATOM 2755 C CA . ASP B 1 16 ? 19.297 -33.5 -33.312 1 95.06 16 ASP B CA 1
ATOM 2756 C C . ASP B 1 16 ? 18.688 -34.031 -34.625 1 95.06 16 ASP B C 1
ATOM 2758 O O . ASP B 1 16 ? 19.328 -34.031 -35.656 1 95.06 16 ASP B O 1
ATOM 2762 N N . SER B 1 17 ? 17.391 -34.469 -34.625 1 94.75 17 SER B N 1
ATOM 2763 C CA . SER B 1 17 ? 16.703 -35 -35.812 1 94.75 17 SER B CA 1
ATOM 2764 C C . SER B 1 17 ? 16.031 -33.875 -36.594 1 94.75 17 SER B C 1
ATOM 2766 O O . SER B 1 17 ? 15.086 -33.25 -36.125 1 94.75 17 SER B O 1
ATOM 2768 N N . PRO B 1 18 ? 16.438 -33.625 -37.781 1 95.69 18 PRO B N 1
ATOM 2769 C CA . PRO B 1 18 ? 15.789 -32.594 -38.594 1 95.69 18 PRO B CA 1
ATOM 2770 C C . PRO B 1 18 ? 14.305 -32.844 -38.812 1 95.69 18 PRO B C 1
ATOM 2772 O O . PRO B 1 18 ? 13.516 -31.891 -38.906 1 95.69 18 PRO B O 1
ATOM 2775 N N . GLU B 1 19 ? 13.961 -34.031 -38.938 1 95.5 19 GLU B N 1
ATOM 2776 C CA . GLU B 1 19 ? 12.562 -34.406 -39.094 1 95.5 19 GLU B CA 1
ATOM 2777 C C . GLU B 1 19 ? 11.719 -34 -37.906 1 95.5 19 GLU B C 1
ATOM 2779 O O . GLU B 1 19 ? 10.625 -33.469 -38.094 1 95.5 19 GLU B O 1
ATOM 2784 N N . ASN B 1 20 ? 12.234 -34.281 -36.719 1 95.38 20 ASN B N 1
ATOM 2785 C CA . ASN B 1 20 ? 11.539 -33.875 -35.5 1 95.38 20 ASN B CA 1
ATOM 2786 C C . ASN B 1 20 ? 11.422 -32.344 -35.406 1 95.38 20 ASN B C 1
ATOM 2788 O O . ASN B 1 20 ? 10.367 -31.828 -35.031 1 95.38 20 ASN B O 1
ATOM 2792 N N . LEU B 1 21 ? 12.516 -31.672 -35.781 1 96.75 21 LEU B N 1
ATOM 2793 C CA . LEU B 1 21 ? 12.523 -30.203 -35.75 1 96.75 21 LEU B CA 1
ATOM 2794 C C . LEU B 1 21 ? 11.477 -29.641 -36.688 1 96.75 21 LEU B C 1
ATOM 2796 O O . LEU B 1 21 ? 10.742 -28.719 -36.312 1 96.75 21 LEU B O 1
ATOM 2800 N N . GLN B 1 22 ? 11.445 -30.203 -37.812 1 96.5 22 GLN B N 1
ATOM 2801 C CA . GLN B 1 22 ? 10.484 -29.75 -38.812 1 96.5 22 GLN B CA 1
ATOM 2802 C C . GLN B 1 22 ? 9.055 -30 -38.375 1 96.5 22 GLN B C 1
ATOM 2804 O O . GLN B 1 22 ? 8.195 -29.125 -38.5 1 96.5 22 GLN B O 1
ATOM 2809 N N . LEU B 1 23 ? 8.828 -31.234 -37.906 1 96.88 23 LEU B N 1
ATOM 2810 C CA . LEU B 1 23 ? 7.5 -31.609 -37.438 1 96.88 23 LEU B CA 1
ATOM 2811 C C . LEU B 1 23 ? 7.023 -30.703 -36.312 1 96.88 23 LEU B C 1
ATOM 2813 O O . LEU B 1 23 ? 5.914 -30.172 -36.375 1 96.88 23 LEU B O 1
ATOM 2817 N N . LEU B 1 24 ? 7.844 -30.484 -35.312 1 97.38 24 LEU B N 1
ATOM 2818 C CA . LEU B 1 24 ? 7.473 -29.672 -34.156 1 97.38 24 LEU B CA 1
ATOM 2819 C C . LEU B 1 24 ? 7.309 -28.219 -34.562 1 97.38 24 LEU B C 1
ATOM 2821 O O . LEU B 1 24 ? 6.426 -27.531 -34.062 1 97.38 24 LEU B O 1
ATOM 2825 N N . THR B 1 25 ? 8.188 -27.719 -35.438 1 97.19 25 THR B N 1
ATOM 2826 C CA . THR B 1 25 ? 8.047 -26.359 -35.938 1 97.19 25 THR B CA 1
ATOM 2827 C C . THR B 1 25 ? 6.723 -26.203 -36.688 1 97.19 25 THR B C 1
ATOM 2829 O O . THR B 1 25 ? 6.066 -25.172 -36.594 1 97.19 25 THR B O 1
ATOM 2832 N N . GLY B 1 26 ? 6.328 -27.188 -37.406 1 96.38 26 GLY B N 1
ATOM 2833 C CA . GLY B 1 26 ? 5.047 -27.188 -38.094 1 96.38 26 GLY B CA 1
ATOM 2834 C C . GLY B 1 26 ? 3.863 -27.141 -37.156 1 96.38 26 GLY B C 1
ATOM 2835 O O . GLY B 1 26 ? 2.881 -26.453 -37.406 1 96.38 26 GLY B O 1
ATOM 2836 N N . ILE B 1 27 ? 4.02 -27.891 -36.094 1 96.12 27 ILE B N 1
ATOM 2837 C CA . ILE B 1 27 ? 2.945 -27.984 -35.125 1 96.12 27 ILE B CA 1
ATOM 2838 C C . ILE B 1 27 ? 2.822 -26.672 -34.375 1 96.12 27 ILE B C 1
ATOM 2840 O O . ILE B 1 27 ? 1.714 -26.172 -34.125 1 96.12 27 ILE B O 1
ATOM 2844 N N . LEU B 1 28 ? 3.975 -26.016 -34.031 1 96.12 28 LEU B N 1
ATOM 2845 C CA . LEU B 1 28 ? 3.979 -24.922 -33.062 1 96.12 28 LEU B CA 1
ATOM 2846 C C . LEU B 1 28 ? 4.133 -23.578 -33.781 1 96.12 28 LEU B C 1
ATOM 2848 O O . LEU B 1 28 ? 3.77 -22.547 -33.219 1 96.12 28 LEU B O 1
ATOM 2852 N N . GLY B 1 29 ? 4.66 -23.547 -34.969 1 94.81 29 GLY B N 1
ATOM 2853 C CA . GLY B 1 29 ? 5.113 -22.344 -35.625 1 94.81 29 GLY B CA 1
ATOM 2854 C C . GLY B 1 29 ? 3.99 -21.375 -35.938 1 94.81 29 GLY B C 1
ATOM 2855 O O . GLY B 1 29 ? 4.23 -20.172 -36.094 1 94.81 29 GLY B O 1
ATOM 2856 N N . ALA B 1 30 ? 2.766 -21.812 -36.094 1 93.19 30 ALA B N 1
ATOM 2857 C CA . ALA B 1 30 ? 1.631 -20.953 -36.375 1 93.19 30 ALA B CA 1
ATOM 2858 C C . ALA B 1 30 ? 1.224 -20.141 -35.156 1 93.19 30 ALA B C 1
ATOM 2860 O O . ALA B 1 30 ? 0.606 -19.078 -35.281 1 93.19 30 ALA B O 1
ATOM 2861 N N . HIS B 1 31 ? 1.62 -20.547 -33.969 1 93.94 31 HIS B N 1
ATOM 2862 C CA . HIS B 1 31 ? 1.077 -19.953 -32.75 1 93.94 31 HIS B CA 1
ATOM 2863 C C . HIS B 1 31 ? 2.182 -19.344 -31.891 1 93.94 31 HIS B C 1
ATOM 2865 O O . HIS B 1 31 ? 1.921 -18.469 -31.078 1 93.94 31 HIS B O 1
ATOM 2871 N N . PHE B 1 32 ? 3.436 -19.859 -32.188 1 96.06 32 PHE B N 1
ATOM 2872 C CA . PHE B 1 32 ? 4.547 -19.422 -31.344 1 96.06 32 PHE B CA 1
ATOM 2873 C C . PHE B 1 32 ? 5.746 -19.031 -32.188 1 96.06 32 PHE B C 1
ATOM 2875 O O . PHE B 1 32 ? 5.828 -19.406 -33.375 1 96.06 32 PHE B O 1
ATOM 2882 N N . ARG B 1 33 ? 6.613 -18.156 -31.625 1 96.12 33 ARG B N 1
ATOM 2883 C CA . ARG B 1 33 ? 7.949 -18 -32.188 1 96.12 33 ARG B CA 1
ATOM 2884 C C . ARG B 1 33 ? 8.828 -19.203 -31.859 1 96.12 33 ARG B C 1
ATOM 2886 O O . ARG B 1 33 ? 9.055 -19.5 -30.688 1 96.12 33 ARG B O 1
ATOM 2893 N N . VAL B 1 34 ? 9.305 -19.875 -32.906 1 97.12 34 VAL B N 1
ATOM 2894 C CA . VAL B 1 34 ? 10.023 -21.109 -32.688 1 97.12 34 VAL B CA 1
ATOM 2895 C C . VAL B 1 34 ? 11.508 -20.922 -32.969 1 97.12 34 VAL B C 1
ATOM 2897 O O . VAL B 1 34 ? 11.867 -20.422 -34.062 1 97.12 34 VAL B O 1
ATOM 2900 N N . LEU B 1 35 ? 12.336 -21.219 -31.984 1 97.5 35 LEU B N 1
ATOM 2901 C CA . LEU B 1 35 ? 13.781 -21.328 -32.156 1 97.5 35 LEU B CA 1
ATOM 2902 C C . LEU B 1 35 ? 14.219 -22.797 -32.188 1 97.5 35 LEU B C 1
ATOM 2904 O O . LEU B 1 35 ? 13.594 -23.641 -31.531 1 97.5 35 LEU B O 1
ATOM 2908 N N . VAL B 1 36 ? 15.234 -23.016 -32.906 1 97.31 36 VAL B N 1
ATOM 2909 C CA . VAL B 1 36 ? 15.672 -24.406 -33.031 1 97.31 36 VAL B CA 1
ATOM 2910 C C . VAL B 1 36 ? 17.156 -24.5 -32.688 1 97.31 36 VAL B C 1
ATOM 2912 O O . VAL B 1 36 ? 17.922 -23.562 -32.969 1 97.31 36 VAL B O 1
ATOM 2915 N N . ALA B 1 37 ? 17.516 -25.578 -32.094 1 97.44 37 ALA B N 1
ATOM 2916 C CA . ALA B 1 37 ? 18.906 -25.984 -31.828 1 97.44 37 ALA B CA 1
ATOM 2917 C C . ALA B 1 37 ? 19.094 -27.469 -32.156 1 97.44 37 ALA B C 1
ATOM 2919 O O . ALA B 1 37 ? 18.297 -28.297 -31.734 1 97.44 37 ALA B O 1
ATOM 2920 N N . ARG B 1 38 ? 20.203 -27.781 -32.719 1 95.44 38 ARG B N 1
ATOM 2921 C CA . ARG B 1 38 ? 20.422 -29.141 -33.188 1 95.44 38 ARG B CA 1
ATOM 2922 C C . ARG B 1 38 ? 21.25 -29.938 -32.188 1 95.44 38 ARG B C 1
ATOM 2924 O O . ARG B 1 38 ? 21.469 -31.141 -32.375 1 95.44 38 ARG B O 1
ATOM 2931 N N . ASN B 1 39 ? 21.812 -29.219 -31.234 1 94.44 39 ASN B N 1
ATOM 2932 C CA . ASN B 1 39 ? 22.594 -29.844 -30.172 1 94.44 39 ASN B CA 1
ATOM 2933 C C . ASN B 1 39 ? 22.672 -28.953 -28.938 1 94.44 39 ASN B C 1
ATOM 2935 O O . ASN B 1 39 ? 22.125 -27.859 -28.922 1 94.44 39 ASN B O 1
ATOM 2939 N N . GLY B 1 40 ? 23.297 -29.484 -27.891 1 94.44 40 GLY B N 1
ATOM 2940 C CA . GLY B 1 40 ? 23.391 -28.781 -26.609 1 94.44 40 GLY B CA 1
ATOM 2941 C C . GLY B 1 40 ? 24.141 -27.453 -26.719 1 94.44 40 GLY B C 1
ATOM 2942 O O . GLY B 1 40 ? 23.734 -26.469 -26.109 1 94.44 40 GLY B O 1
ATOM 2943 N N . GLN B 1 41 ? 25.141 -27.406 -27.469 1 93.25 41 GLN B N 1
ATOM 2944 C CA . GLN B 1 41 ? 25.938 -26.188 -27.641 1 93.25 41 GLN B CA 1
ATOM 2945 C C . GLN B 1 41 ? 25.109 -25.078 -28.297 1 93.25 41 GLN B C 1
ATOM 2947 O O . GLN B 1 41 ? 25.156 -23.938 -27.859 1 93.25 41 GLN B O 1
ATOM 2952 N N . GLN B 1 42 ? 24.453 -25.469 -29.266 1 95.12 42 GLN B N 1
ATOM 2953 C CA . GLN B 1 42 ? 23.609 -24.484 -29.938 1 95.12 42 GLN B CA 1
ATOM 2954 C C . GLN B 1 42 ? 22.5 -23.984 -29 1 95.12 42 GLN B C 1
ATOM 2956 O O . GLN B 1 42 ? 22.141 -22.812 -29.047 1 95.12 42 GLN B O 1
ATOM 2961 N N . ALA B 1 43 ? 21.969 -24.922 -28.25 1 96.94 43 ALA B 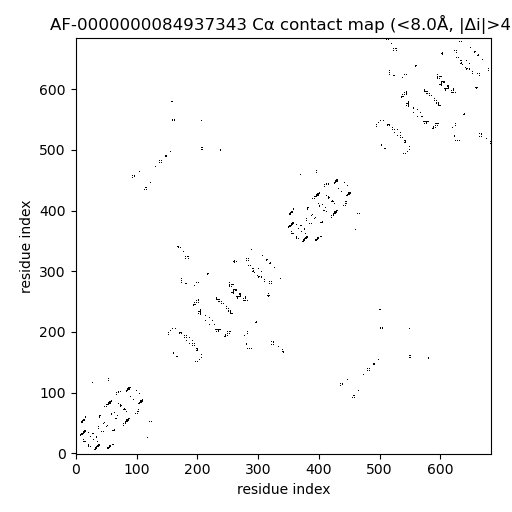N 1
ATOM 2962 C CA . ALA B 1 43 ? 20.938 -24.547 -27.281 1 96.94 43 ALA B CA 1
ATOM 2963 C C . ALA B 1 43 ? 21.469 -23.531 -26.281 1 96.94 43 ALA B C 1
ATOM 2965 O O . ALA B 1 43 ? 20.828 -22.516 -26.016 1 96.94 43 ALA B O 1
ATOM 2966 N N . LEU B 1 44 ? 22.672 -23.766 -25.766 1 94.12 44 LEU B N 1
ATOM 2967 C CA . LEU B 1 44 ? 23.297 -22.859 -24.797 1 94.12 44 LEU B CA 1
ATOM 2968 C C . LEU B 1 44 ? 23.609 -21.516 -25.438 1 94.12 44 LEU B C 1
ATOM 2970 O O . LEU B 1 44 ? 23.469 -20.469 -24.797 1 94.12 44 LEU B O 1
ATOM 2974 N N . ALA B 1 45 ? 24 -21.5 -26.641 1 94.81 45 ALA B N 1
ATOM 2975 C CA . ALA B 1 45 ? 24.266 -20.266 -27.359 1 94.81 45 ALA B CA 1
ATOM 2976 C C . ALA B 1 45 ? 22.984 -19.438 -27.5 1 94.81 45 ALA B C 1
ATOM 2978 O O . ALA B 1 45 ? 23.016 -18.219 -27.359 1 94.81 45 ALA B O 1
ATOM 2979 N N . ARG B 1 46 ? 21.859 -20.125 -27.812 1 94.88 46 ARG B N 1
ATOM 2980 C CA . ARG B 1 46 ? 20.578 -19.453 -27.922 1 94.88 46 ARG B CA 1
ATOM 2981 C C . ARG B 1 46 ? 20.172 -18.828 -26.594 1 94.88 46 ARG B C 1
ATOM 2983 O O . ARG B 1 46 ? 19.625 -17.719 -26.562 1 94.88 46 ARG B O 1
ATOM 2990 N N . LEU B 1 47 ? 20.438 -19.516 -25.531 1 94.12 47 LEU B N 1
ATOM 2991 C CA . LEU B 1 47 ? 20.047 -19.062 -24.188 1 94.12 47 LEU B CA 1
ATOM 2992 C C . LEU B 1 47 ? 20.859 -17.828 -23.781 1 94.12 47 LEU B C 1
ATOM 2994 O O . LEU B 1 47 ? 20.406 -17.016 -22.984 1 94.12 47 LEU B O 1
ATOM 2998 N N . GLU B 1 48 ? 22.062 -17.703 -24.312 1 92.56 48 GLU B N 1
ATOM 2999 C CA . GLU B 1 48 ? 22.891 -16.547 -24.031 1 92.56 48 GLU B CA 1
ATOM 3000 C C . GLU B 1 48 ? 22.281 -15.273 -24.609 1 92.56 48 GLU B C 1
ATOM 3002 O O . GLU B 1 48 ? 22.484 -14.18 -24.078 1 92.56 48 GLU B O 1
ATOM 3007 N N . ILE B 1 49 ? 21.625 -15.484 -25.703 1 91.88 49 ILE B N 1
ATOM 3008 C CA . ILE B 1 49 ? 20.984 -14.344 -26.344 1 91.88 49 ILE B CA 1
ATOM 3009 C C . ILE B 1 49 ? 19.766 -13.914 -25.547 1 91.88 49 ILE B C 1
ATOM 3011 O O . ILE B 1 49 ? 19.516 -12.719 -25.359 1 91.88 49 ILE B O 1
ATOM 3015 N N . GLY B 1 50 ? 18.984 -14.953 -25.094 1 91.56 50 GLY B N 1
ATOM 3016 C CA . GLY B 1 50 ? 17.797 -14.695 -24.297 1 91.56 50 GLY B CA 1
ATOM 3017 C C . GLY B 1 50 ? 17.094 -15.961 -23.844 1 91.56 50 GLY B C 1
ATOM 3018 O O . GLY B 1 50 ? 17.25 -17.016 -24.469 1 91.56 50 GLY B O 1
ATOM 3019 N N . SER B 1 51 ? 16.344 -15.719 -22.875 1 91.81 51 SER B N 1
ATOM 3020 C CA . SER B 1 51 ? 15.602 -16.875 -22.359 1 91.81 51 SER B CA 1
ATOM 3021 C C . SER B 1 51 ? 14.297 -17.078 -23.125 1 91.81 51 SER B C 1
ATOM 3023 O O . SER B 1 51 ? 13.508 -16.141 -23.281 1 91.81 51 SER B O 1
ATOM 3025 N N . PRO B 1 52 ? 14.141 -18.266 -23.688 1 95.94 52 PRO B N 1
ATOM 3026 C CA . PRO B 1 52 ? 12.812 -18.594 -24.219 1 95.94 52 PRO B CA 1
ATOM 3027 C C . PRO B 1 52 ? 11.766 -18.781 -23.125 1 95.94 52 PRO B C 1
ATOM 3029 O O . PRO B 1 52 ? 12.102 -18.75 -21.938 1 95.94 52 PRO B O 1
ATOM 3032 N N . ASP B 1 53 ? 10.516 -18.953 -23.594 1 95.12 53 ASP B N 1
ATOM 3033 C CA . ASP B 1 53 ? 9.438 -19.141 -22.625 1 95.12 53 ASP B CA 1
ATOM 3034 C C . ASP B 1 53 ? 9.266 -20.609 -22.266 1 95.12 53 ASP B C 1
ATOM 3036 O O . ASP B 1 53 ? 8.688 -20.938 -21.234 1 95.12 53 ASP B O 1
ATOM 3040 N N . LEU B 1 54 ? 9.766 -21.422 -23.125 1 97.19 54 LEU B N 1
ATOM 3041 C CA . LEU B 1 54 ? 9.672 -22.875 -22.938 1 97.19 54 LEU B CA 1
ATOM 3042 C C . LEU B 1 54 ? 10.719 -23.594 -23.781 1 97.19 54 LEU B C 1
ATOM 3044 O O . LEU B 1 54 ? 11.039 -23.156 -24.891 1 97.19 54 LEU B O 1
ATOM 3048 N N . ILE B 1 55 ? 11.211 -24.688 -23.266 1 98.12 55 ILE B N 1
ATOM 3049 C CA . ILE B 1 55 ? 12.188 -25.484 -24 1 98.12 55 ILE B CA 1
ATOM 3050 C C . ILE B 1 55 ? 11.664 -26.906 -24.203 1 98.12 55 ILE B C 1
ATOM 3052 O O . ILE B 1 55 ? 11.25 -27.547 -23.234 1 98.12 55 ILE B O 1
ATOM 3056 N N . LEU B 1 56 ? 11.586 -27.344 -25.406 1 97.81 56 LEU B N 1
ATOM 3057 C CA . LEU B 1 56 ? 11.445 -28.766 -25.75 1 97.81 56 LEU B CA 1
ATOM 3058 C C . LEU B 1 56 ? 12.805 -29.406 -25.969 1 97.81 56 LEU B C 1
ATOM 3060 O O . LEU B 1 56 ? 13.547 -28.984 -26.875 1 97.81 56 LEU B O 1
ATOM 3064 N N . LEU B 1 57 ? 13.07 -30.438 -25.188 1 97.06 57 LEU B N 1
ATOM 3065 C CA . LEU B 1 57 ? 14.438 -30.922 -25.141 1 97.06 57 LEU B CA 1
ATOM 3066 C C . LEU B 1 57 ? 14.484 -32.438 -25.359 1 97.06 57 LEU B C 1
ATOM 3068 O O . LEU B 1 57 ? 13.961 -33.188 -24.547 1 97.06 57 LEU B O 1
ATOM 3072 N N . ASP B 1 58 ? 15.133 -32.844 -26.422 1 94.94 58 ASP B N 1
ATOM 3073 C CA . ASP B 1 58 ? 15.367 -34.25 -26.656 1 94.94 58 ASP B CA 1
ATOM 3074 C C . ASP B 1 58 ? 16.375 -34.812 -25.641 1 94.94 58 ASP B C 1
ATOM 3076 O O . ASP B 1 58 ? 17.281 -34.094 -25.219 1 94.94 58 ASP B O 1
ATOM 3080 N N . ILE B 1 59 ? 16.234 -36.031 -25.297 1 91.69 59 ILE B N 1
ATOM 3081 C CA . ILE B 1 59 ? 17.078 -36.656 -24.297 1 91.69 59 ILE B CA 1
ATOM 3082 C C . ILE B 1 59 ? 18.359 -37.188 -24.953 1 91.69 59 ILE B C 1
ATOM 3084 O O . ILE B 1 59 ? 19.453 -36.938 -24.469 1 91.69 59 ILE B O 1
ATOM 3088 N N . VAL B 1 60 ? 18.141 -37.906 -26.094 1 89.88 60 VAL B N 1
ATOM 3089 C CA . VAL B 1 60 ? 19.281 -38.531 -26.766 1 89.88 60 VAL B CA 1
ATOM 3090 C C . VAL B 1 60 ? 19.828 -37.562 -27.844 1 89.88 60 VAL B C 1
ATOM 3092 O O . VAL B 1 60 ? 19.203 -37.406 -28.891 1 89.88 60 VAL B O 1
ATOM 3095 N N . MET B 1 61 ? 20.938 -36.938 -27.625 1 90.06 61 MET B N 1
ATOM 3096 C CA . MET B 1 61 ? 21.625 -36.062 -28.547 1 90.06 61 MET B CA 1
ATOM 3097 C C . MET B 1 61 ? 23.141 -36.312 -28.516 1 90.06 61 MET B C 1
ATOM 3099 O O . MET B 1 61 ? 23.656 -36.844 -27.531 1 90.06 61 MET B O 1
ATOM 3103 N N . PRO B 1 62 ? 23.703 -35.938 -29.594 1 87.88 62 PRO B N 1
ATOM 3104 C CA . PRO B 1 62 ? 25.172 -36.094 -29.594 1 87.88 62 PRO B CA 1
ATOM 3105 C C . PRO B 1 62 ? 25.859 -35.125 -28.625 1 87.88 62 PRO B C 1
ATOM 3107 O O . PRO B 1 62 ? 25.312 -34.062 -28.312 1 87.88 62 PRO B O 1
ATOM 3110 N N . ASP B 1 63 ? 27.016 -35.562 -28 1 87.12 63 ASP B N 1
ATOM 3111 C CA . ASP B 1 63 ? 27.891 -34.781 -27.141 1 87.12 63 ASP B CA 1
ATOM 3112 C C . ASP B 1 63 ? 27.297 -34.656 -25.734 1 87.12 63 ASP B C 1
ATOM 3114 O O . ASP B 1 63 ? 27.703 -35.375 -24.812 1 87.12 63 ASP B O 1
ATOM 3118 N N . ILE B 1 64 ? 26.281 -33.625 -25.703 1 91.94 64 ILE B N 1
ATOM 3119 C CA . ILE B 1 64 ? 25.625 -33.438 -24.406 1 91.94 64 ILE B CA 1
ATOM 3120 C C . ILE B 1 64 ? 24.188 -33.969 -24.484 1 91.94 64 ILE B C 1
ATOM 3122 O O . ILE B 1 64 ? 23.422 -33.562 -25.359 1 91.94 64 ILE B O 1
ATOM 3126 N N . ASP B 1 65 ? 23.891 -34.875 -23.594 1 92.12 65 ASP B N 1
ATOM 3127 C CA . ASP B 1 65 ? 22.547 -35.406 -23.641 1 92.12 65 ASP B CA 1
ATOM 3128 C C . ASP B 1 65 ? 21.531 -34.469 -23 1 92.12 65 ASP B C 1
ATOM 3130 O O . ASP B 1 65 ? 21.922 -33.5 -22.359 1 92.12 65 ASP B O 1
ATOM 3134 N N . GLY B 1 66 ? 20.297 -34.719 -23.188 1 93.75 66 GLY B N 1
ATOM 3135 C CA . GLY B 1 66 ? 19.234 -33.875 -22.719 1 93.75 66 GLY B CA 1
ATOM 3136 C C . GLY B 1 66 ? 19.219 -33.719 -21.203 1 93.75 66 GLY B C 1
ATOM 3137 O O . GLY B 1 66 ? 18.875 -32.656 -20.688 1 93.75 66 GLY B O 1
ATOM 3138 N N . TYR B 1 67 ? 19.625 -34.75 -20.422 1 93.19 67 TYR B N 1
ATOM 3139 C CA . TYR B 1 67 ? 19.641 -34.688 -18.953 1 93.19 67 TYR B CA 1
ATOM 3140 C C . TYR B 1 67 ? 20.688 -33.719 -18.469 1 93.19 67 TYR B C 1
ATOM 3142 O O . TYR B 1 67 ? 20.391 -32.844 -17.641 1 93.19 67 TYR B O 1
ATOM 3150 N N . THR B 1 68 ? 21.875 -33.875 -18.984 1 94.06 68 THR B N 1
ATOM 3151 C CA . THR B 1 68 ? 22.969 -33 -18.609 1 94.06 68 THR B CA 1
ATOM 3152 C C . THR B 1 68 ? 22.672 -31.562 -18.984 1 94.06 68 THR B C 1
ATOM 3154 O O . THR B 1 68 ? 22.906 -30.641 -18.203 1 94.06 68 THR B O 1
ATOM 3157 N N . LEU B 1 69 ? 22.109 -31.391 -20.125 1 95.69 69 LEU B N 1
ATOM 3158 C CA . LEU B 1 69 ? 21.766 -30.047 -20.578 1 95.69 69 LEU B CA 1
ATOM 3159 C C . LEU B 1 69 ? 20.703 -29.438 -19.688 1 95.69 69 LEU B C 1
ATOM 3161 O O . LEU B 1 69 ? 20.797 -28.266 -19.312 1 95.69 69 LEU B O 1
ATOM 3165 N N . CYS B 1 70 ? 19.688 -30.172 -19.359 1 96.06 70 CYS B N 1
ATOM 3166 C CA . CYS B 1 70 ? 18.609 -29.688 -18.484 1 96.06 70 CYS B CA 1
ATOM 3167 C C . CYS B 1 70 ? 19.172 -29.25 -17.141 1 96.06 70 CYS B C 1
ATOM 3169 O O . CYS B 1 70 ? 18.797 -28.188 -16.625 1 96.06 70 CYS B O 1
ATOM 3171 N N . GLN B 1 71 ? 20.062 -30.016 -16.562 1 94.62 71 GLN B N 1
ATOM 3172 C CA . GLN B 1 71 ? 20.672 -29.672 -15.289 1 94.62 71 GLN B CA 1
ATOM 3173 C C . GLN B 1 71 ? 21.469 -28.375 -15.383 1 94.62 71 GLN B C 1
ATOM 3175 O O . GLN B 1 71 ? 21.422 -27.547 -14.461 1 94.62 71 GLN B O 1
ATOM 3180 N N . GLN B 1 72 ? 22.172 -28.188 -16.453 1 94.62 72 GLN B N 1
ATOM 3181 C CA . GLN B 1 72 ? 22.938 -26.969 -16.672 1 94.62 72 GLN B CA 1
ATOM 3182 C C . GLN B 1 72 ? 22.016 -25.75 -16.75 1 94.62 72 GLN B C 1
ATOM 3184 O O . GLN B 1 72 ? 22.297 -24.703 -16.156 1 94.62 72 GLN B O 1
ATOM 3189 N N . ILE B 1 73 ? 20.922 -25.922 -17.422 1 95.5 73 ILE B N 1
ATOM 3190 C CA . ILE B 1 73 ? 19.953 -24.859 -17.594 1 95.5 73 ILE B CA 1
ATOM 3191 C C . ILE B 1 73 ? 19.359 -24.484 -16.234 1 95.5 73 ILE B C 1
ATOM 3193 O O . ILE B 1 73 ? 19.266 -23.312 -15.883 1 95.5 73 ILE B O 1
ATOM 3197 N N . LYS B 1 74 ? 19.016 -25.5 -15.398 1 94.56 74 LYS B N 1
ATOM 3198 C CA . LYS B 1 74 ? 18.359 -25.297 -14.109 1 94.56 74 LYS B CA 1
ATOM 3199 C C . LYS B 1 74 ? 19.344 -24.75 -13.07 1 94.56 74 LYS B C 1
ATOM 3201 O O . LYS B 1 74 ? 18.953 -24.141 -12.086 1 94.56 74 LYS B O 1
ATOM 3206 N N . ALA B 1 75 ? 20.641 -24.906 -13.297 1 93.56 75 ALA B N 1
ATOM 3207 C CA . ALA B 1 75 ? 21.688 -24.422 -12.391 1 93.56 75 ALA B CA 1
ATOM 3208 C C . ALA B 1 75 ? 21.953 -22.938 -12.625 1 93.56 75 ALA B C 1
ATOM 3210 O O . ALA B 1 75 ? 22.531 -22.266 -11.766 1 93.56 75 ALA B O 1
ATOM 3211 N N . ASP B 1 76 ? 21.609 -22.469 -13.797 1 93.75 76 ASP B N 1
ATOM 3212 C CA . ASP B 1 76 ? 21.781 -21.047 -14.117 1 93.75 76 ASP B CA 1
ATOM 3213 C C . ASP B 1 76 ? 20.578 -20.234 -13.664 1 93.75 76 ASP B C 1
ATOM 3215 O O . ASP B 1 76 ? 19.469 -20.391 -14.203 1 93.75 76 ASP B O 1
ATOM 3219 N N . PRO B 1 77 ? 20.75 -19.391 -12.719 1 91.38 77 PRO B N 1
ATOM 3220 C CA . PRO B 1 77 ? 19.641 -18.609 -12.172 1 91.38 77 PRO B CA 1
ATOM 3221 C C . PRO B 1 77 ? 18.891 -17.812 -13.242 1 91.38 77 PRO B C 1
ATOM 3223 O O . PRO B 1 77 ? 17.703 -17.516 -13.07 1 91.38 77 PRO B O 1
ATOM 3226 N N . ARG B 1 78 ? 19.594 -17.5 -14.422 1 90.75 78 ARG B N 1
ATOM 3227 C CA . ARG B 1 78 ? 18.969 -16.734 -15.5 1 90.75 78 ARG B CA 1
ATOM 3228 C C . ARG B 1 78 ? 17.906 -17.562 -16.203 1 90.75 78 ARG B C 1
ATOM 3230 O O . ARG B 1 78 ? 16.953 -17.016 -16.766 1 90.75 78 ARG B O 1
ATOM 3237 N N . HIS B 1 79 ? 18.031 -18.891 -16.125 1 93.81 79 HIS B N 1
ATOM 3238 C CA . HIS B 1 79 ? 17.172 -19.75 -16.953 1 93.81 79 HIS B CA 1
ATOM 3239 C C . HIS B 1 79 ? 16.484 -20.812 -16.109 1 93.81 79 HIS B C 1
ATOM 3241 O O . HIS B 1 79 ? 15.672 -21.594 -16.625 1 93.81 79 HIS B O 1
ATOM 3247 N N . ALA B 1 80 ? 16.703 -20.766 -14.789 1 91.88 80 ALA B N 1
ATOM 3248 C CA . ALA B 1 80 ? 16.281 -21.828 -13.875 1 91.88 80 ALA B CA 1
ATOM 3249 C C . ALA B 1 80 ? 14.766 -21.984 -13.898 1 91.88 80 ALA B C 1
ATOM 3251 O O . ALA B 1 80 ? 14.25 -23.094 -13.742 1 91.88 80 ALA B O 1
ATOM 3252 N N . ASP B 1 81 ? 14.055 -20.969 -14.25 1 89.19 81 ASP B N 1
ATOM 3253 C CA . ASP B 1 81 ? 12.602 -20.984 -14.141 1 89.19 81 ASP B CA 1
ATOM 3254 C C . ASP B 1 81 ? 11.953 -21.344 -15.477 1 89.19 81 ASP B C 1
ATOM 3256 O O . ASP B 1 81 ? 10.734 -21.547 -15.547 1 89.19 81 ASP B O 1
ATOM 3260 N N . VAL B 1 82 ? 12.781 -21.469 -16.547 1 93.75 82 VAL B N 1
ATOM 3261 C CA . VAL B 1 82 ? 12.234 -21.828 -17.844 1 93.75 82 VAL B CA 1
ATOM 3262 C C . VAL B 1 82 ? 11.727 -23.266 -17.828 1 93.75 82 VAL B C 1
ATOM 3264 O O . VAL B 1 82 ? 12.469 -24.188 -17.469 1 93.75 82 VAL B O 1
ATOM 3267 N N . PRO B 1 83 ? 10.453 -23.406 -18.078 1 95.06 83 PRO B N 1
ATOM 3268 C CA . PRO B 1 83 ? 9.961 -24.781 -18.109 1 95.06 83 PRO B CA 1
ATOM 3269 C C . PRO B 1 83 ? 10.602 -25.609 -19.219 1 95.06 83 PRO B C 1
ATOM 3271 O O . PRO B 1 83 ? 10.773 -25.109 -20.344 1 95.06 83 PRO B O 1
ATOM 3274 N N . VAL B 1 84 ? 11 -26.844 -18.891 1 96.5 84 VAL B N 1
ATOM 3275 C CA . VAL B 1 84 ? 11.602 -27.781 -19.844 1 96.5 84 VAL B CA 1
ATOM 3276 C C . VAL B 1 84 ? 10.719 -29.016 -19.969 1 96.5 84 VAL B C 1
ATOM 3278 O O . VAL B 1 84 ? 10.344 -29.625 -18.969 1 96.5 84 VAL B O 1
ATOM 3281 N N . ILE B 1 85 ? 10.32 -29.312 -21.172 1 94.88 85 ILE B N 1
ATOM 3282 C CA . ILE B 1 85 ? 9.609 -30.547 -21.484 1 94.88 85 ILE B CA 1
ATOM 3283 C C . ILE B 1 85 ? 10.523 -31.484 -22.266 1 94.88 85 ILE B C 1
ATOM 3285 O O . ILE B 1 85 ? 11.047 -31.109 -23.312 1 94.88 85 ILE B O 1
ATOM 3289 N N . PHE B 1 86 ? 10.719 -32.656 -21.781 1 94.12 86 PHE B N 1
ATOM 3290 C CA . PHE B 1 86 ? 11.523 -33.625 -22.516 1 94.12 86 PHE B CA 1
ATOM 3291 C C . PHE B 1 86 ? 10.711 -34.281 -23.641 1 94.12 86 PHE B C 1
ATOM 3293 O O . PHE B 1 86 ? 9.516 -34.531 -23.484 1 94.12 86 PHE B O 1
ATOM 3300 N N . ILE B 1 87 ? 11.336 -34.438 -24.75 1 92.25 87 ILE B N 1
ATOM 3301 C CA . ILE B 1 87 ? 10.781 -35.188 -25.859 1 92.25 87 ILE B CA 1
ATOM 3302 C C . ILE B 1 87 ? 11.586 -36.469 -26.062 1 92.25 87 ILE B C 1
ATOM 3304 O O . ILE B 1 87 ? 12.805 -36.438 -26.203 1 92.25 87 ILE B O 1
ATOM 3308 N N . SER B 1 88 ? 10.906 -37.656 -26 1 82.88 88 SER B N 1
ATOM 3309 C CA . SER B 1 88 ? 11.68 -38.906 -26.031 1 82.88 88 SER B CA 1
ATOM 3310 C C . SER B 1 88 ? 10.898 -40.031 -26.688 1 82.88 88 SER B C 1
ATOM 3312 O O . SER B 1 88 ? 9.664 -40 -26.766 1 82.88 88 SER B O 1
ATOM 3314 N N . VAL B 1 89 ? 11.664 -41.031 -27.344 1 78.38 89 VAL B N 1
ATOM 3315 C CA . VAL B 1 89 ? 11.102 -42.25 -27.906 1 78.38 89 VAL B CA 1
ATOM 3316 C C . VAL B 1 89 ? 10.75 -43.219 -26.797 1 78.38 89 VAL B C 1
ATOM 3318 O O . VAL B 1 89 ? 9.797 -44 -26.922 1 78.38 89 VAL B O 1
ATOM 3321 N N . ASN B 1 90 ? 11.727 -43.25 -25.828 1 63.81 90 ASN B N 1
ATOM 3322 C CA . ASN B 1 90 ? 11.703 -44.312 -24.844 1 63.81 90 ASN B CA 1
ATOM 3323 C C . ASN B 1 90 ? 10.625 -44.094 -23.797 1 63.81 90 ASN B C 1
ATOM 3325 O O . ASN B 1 90 ? 10.445 -42.969 -23.312 1 63.81 90 ASN B O 1
ATOM 3329 N N . SER B 1 91 ? 9.805 -45.062 -23.719 1 62.97 91 SER B N 1
ATOM 3330 C CA . SER B 1 91 ? 8.633 -45.062 -22.859 1 62.97 91 SER B CA 1
ATOM 3331 C C . SER B 1 91 ? 8.961 -45.656 -21.484 1 62.97 91 SER B C 1
ATOM 3333 O O . SER B 1 91 ? 8.062 -45.875 -20.672 1 62.97 91 SER B O 1
ATOM 3335 N N . ALA B 1 92 ? 10.391 -45.812 -21.234 1 74.69 92 ALA B N 1
ATOM 3336 C CA . ALA B 1 92 ? 10.562 -46.469 -19.953 1 74.69 92 ALA B CA 1
ATOM 3337 C C . ALA B 1 92 ? 10.281 -45.5 -18.797 1 74.69 92 ALA B C 1
ATOM 3339 O O . ALA B 1 92 ? 10.719 -44.344 -18.828 1 74.69 92 ALA B O 1
ATOM 3340 N N . PRO B 1 93 ? 9.539 -45.875 -17.922 1 77.75 93 PRO B N 1
ATOM 3341 C CA . PRO B 1 93 ? 9.172 -45.062 -16.766 1 77.75 93 PRO B CA 1
ATOM 3342 C C . PRO B 1 93 ? 10.391 -44.5 -16.031 1 77.75 93 PRO B C 1
ATOM 3344 O O . PRO B 1 93 ? 10.336 -43.406 -15.484 1 77.75 93 PRO B O 1
ATOM 3347 N N . GLU B 1 94 ? 11.539 -45.219 -16.109 1 79.88 94 GLU B N 1
ATOM 3348 C CA . GLU B 1 94 ? 12.766 -44.812 -15.438 1 79.88 94 GLU B CA 1
ATOM 3349 C C . GLU B 1 94 ? 13.336 -43.531 -16.078 1 79.88 94 GLU B C 1
ATOM 3351 O O . GLU B 1 94 ? 13.914 -42.688 -15.398 1 79.88 94 GLU B O 1
ATOM 3356 N N . ASP B 1 95 ? 13.156 -43.438 -17.328 1 79.69 95 ASP B N 1
ATOM 3357 C CA . ASP B 1 95 ? 13.641 -42.281 -18.047 1 79.69 95 ASP B CA 1
ATOM 3358 C C . ASP B 1 95 ? 12.828 -41.031 -17.703 1 79.69 95 ASP B C 1
ATOM 3360 O O . ASP B 1 95 ? 13.375 -39.938 -17.594 1 79.69 95 ASP B O 1
ATOM 3364 N N . GLU B 1 96 ? 11.594 -41.25 -17.516 1 82 96 GLU B N 1
ATOM 3365 C CA . GLU B 1 96 ? 10.711 -40.156 -17.109 1 82 96 GLU B CA 1
ATOM 3366 C C . GLU B 1 96 ? 11.109 -39.594 -15.734 1 82 96 GLU B C 1
ATOM 3368 O O . GLU B 1 96 ? 11.172 -38.375 -15.539 1 82 96 GLU B O 1
ATOM 3373 N N . VAL B 1 97 ? 11.398 -40.531 -14.789 1 84.94 97 VAL B N 1
ATOM 3374 C CA . VAL B 1 97 ? 11.773 -40.156 -13.43 1 84.94 97 VAL B CA 1
ATOM 3375 C C . VAL B 1 97 ? 13.086 -39.375 -13.445 1 84.94 97 VAL B C 1
ATOM 3377 O O . VAL B 1 97 ? 13.219 -38.344 -12.781 1 84.94 97 VAL B O 1
ATOM 3380 N N . ARG B 1 98 ? 14.008 -39.906 -14.227 1 86.94 98 ARG B N 1
ATOM 3381 C CA . ARG B 1 98 ? 15.297 -39.219 -14.359 1 86.94 98 ARG B CA 1
ATOM 3382 C C . ARG B 1 98 ? 15.109 -37.812 -14.914 1 86.94 98 ARG B C 1
ATOM 3384 O O . ARG B 1 98 ? 15.766 -36.875 -14.461 1 86.94 98 ARG B O 1
ATOM 3391 N N . GLY B 1 99 ? 14.242 -37.656 -15.922 1 87.06 99 GLY B N 1
ATOM 3392 C CA . GLY B 1 99 ? 13.945 -36.344 -16.5 1 87.06 99 GLY B CA 1
ATOM 3393 C C . GLY B 1 99 ? 13.398 -35.375 -15.492 1 87.06 99 GLY B C 1
ATOM 3394 O O . GLY B 1 99 ? 13.828 -34.219 -15.445 1 87.06 99 GLY B O 1
ATOM 3395 N N . PHE B 1 100 ? 12.531 -35.812 -14.633 1 85.5 100 PHE B N 1
ATOM 3396 C CA . PHE B 1 100 ? 11.93 -34.969 -13.617 1 85.5 100 PHE B CA 1
ATOM 3397 C C . PHE B 1 100 ? 12.969 -34.562 -12.57 1 85.5 100 PHE B C 1
ATOM 3399 O O . PHE B 1 100 ? 12.977 -33.438 -12.102 1 85.5 100 PHE B O 1
ATOM 3406 N N . GLU B 1 101 ? 13.82 -35.469 -12.227 1 87.94 101 GLU B N 1
ATOM 3407 C CA . GLU B 1 101 ? 14.875 -35.219 -11.258 1 87.94 101 GLU B CA 1
ATOM 3408 C C . GLU B 1 101 ? 15.852 -34.156 -11.773 1 87.94 101 GLU B C 1
ATOM 3410 O O . GLU B 1 101 ? 16.438 -33.406 -10.984 1 87.94 101 GLU B O 1
ATOM 3415 N N . CYS B 1 102 ? 15.953 -34.094 -13.133 1 90 102 CYS B N 1
ATOM 3416 C CA . CYS B 1 102 ? 16.844 -33.125 -13.75 1 90 102 CYS B CA 1
ATOM 3417 C C . CYS B 1 102 ? 16.203 -31.734 -13.82 1 90 102 CYS B C 1
ATOM 3419 O O . CYS B 1 102 ? 16.875 -30.75 -14.117 1 90 102 CYS B O 1
ATOM 3421 N N . GLY B 1 103 ? 14.883 -31.703 -13.625 1 89.06 103 GLY B N 1
ATOM 3422 C CA . GLY B 1 103 ? 14.242 -30.391 -13.578 1 89.06 103 GLY B CA 1
ATOM 3423 C C . GLY B 1 103 ? 13.156 -30.219 -14.625 1 89.06 103 GLY B C 1
ATOM 3424 O O . GLY B 1 103 ? 12.547 -29.156 -14.727 1 89.06 103 GLY B O 1
ATOM 3425 N N . ALA B 1 104 ? 12.883 -31.234 -15.469 1 92.06 104 ALA B N 1
ATOM 3426 C CA . ALA B 1 104 ? 11.812 -31.172 -16.469 1 92.06 104 ALA B CA 1
ATOM 3427 C C . ALA B 1 104 ? 10.445 -31.172 -15.797 1 92.06 104 ALA B C 1
ATOM 3429 O O . ALA B 1 104 ? 10.266 -31.766 -14.727 1 92.06 104 ALA B O 1
ATOM 3430 N N . ILE B 1 105 ? 9.5 -30.547 -16.391 1 88.5 105 ILE B N 1
ATOM 3431 C CA . ILE B 1 105 ? 8.195 -30.391 -15.742 1 88.5 105 ILE B CA 1
ATOM 3432 C C . ILE B 1 105 ? 7.172 -31.281 -16.453 1 88.5 105 ILE B C 1
ATOM 3434 O O . ILE B 1 105 ? 6.062 -31.484 -15.953 1 88.5 105 ILE B O 1
ATOM 3438 N N . ASP B 1 106 ? 7.543 -31.812 -17.641 1 87.81 106 ASP B N 1
ATOM 3439 C CA . ASP B 1 106 ? 6.66 -32.688 -18.422 1 87.81 106 ASP B CA 1
ATOM 3440 C C . ASP B 1 106 ? 7.457 -33.5 -19.422 1 87.81 106 ASP B C 1
ATOM 3442 O O . ASP B 1 106 ? 8.68 -33.375 -19.516 1 87.81 106 ASP B O 1
ATOM 3446 N N . TYR B 1 107 ? 6.633 -34.312 -20.078 1 87.75 107 TYR B N 1
ATOM 3447 C CA . TYR B 1 107 ? 7.211 -35.25 -21.047 1 87.75 107 TYR B CA 1
ATOM 3448 C C . TYR B 1 107 ? 6.281 -35.469 -22.234 1 87.75 107 TYR B C 1
ATOM 3450 O O . TYR B 1 107 ? 5.066 -35.562 -22.062 1 87.75 107 TYR B O 1
ATOM 3458 N N . ILE B 1 108 ? 6.93 -35.406 -23.469 1 87.12 108 ILE B N 1
ATOM 3459 C CA . ILE B 1 108 ? 6.199 -35.719 -24.688 1 87.12 108 ILE B CA 1
ATOM 3460 C C . ILE B 1 108 ? 6.844 -36.906 -25.391 1 87.12 108 ILE B C 1
ATOM 3462 O O . ILE B 1 108 ? 8.055 -36.906 -25.641 1 87.12 108 ILE B O 1
ATOM 3466 N N . ARG B 1 109 ? 6.023 -37.812 -25.734 1 83.88 109 ARG B N 1
ATOM 3467 C CA . ARG B 1 109 ? 6.531 -39.031 -26.344 1 83.88 109 ARG B CA 1
ATOM 3468 C C . ARG B 1 109 ? 6.488 -38.938 -27.859 1 83.88 109 ARG B C 1
ATOM 3470 O O . ARG B 1 109 ? 5.539 -38.406 -28.438 1 83.88 109 ARG B O 1
ATOM 3477 N N . LYS B 1 110 ? 7.52 -39.5 -28.5 1 86.94 110 LYS B N 1
ATOM 3478 C CA . LYS B 1 110 ? 7.547 -39.75 -29.938 1 86.94 110 LYS B CA 1
ATOM 3479 C C . LYS B 1 110 ? 6.848 -41.031 -30.297 1 86.94 110 LYS B C 1
ATOM 3481 O O . LYS B 1 110 ? 6.898 -42 -29.547 1 86.94 110 LYS B O 1
ATOM 3486 N N . PRO B 1 111 ? 6.09 -41.125 -31.391 1 88.75 111 PRO B N 1
ATOM 3487 C CA . PRO B 1 111 ? 5.867 -40.062 -32.375 1 88.75 111 PRO B CA 1
ATOM 3488 C C . PRO B 1 111 ? 4.926 -38.969 -31.891 1 88.75 111 PRO B C 1
ATOM 3490 O O . PRO B 1 111 ? 4.027 -39.25 -31.094 1 88.75 111 PRO B O 1
ATOM 3493 N N . PHE B 1 112 ? 5.133 -37.844 -32.469 1 90.56 112 PHE B N 1
ATOM 3494 C CA . PHE B 1 112 ? 4.426 -36.688 -31.953 1 90.56 112 PHE B CA 1
ATOM 3495 C C . PHE B 1 112 ? 2.979 -36.688 -32.438 1 90.56 112 PHE B C 1
ATOM 3497 O O . PHE B 1 112 ? 2.709 -36.938 -33.625 1 90.56 112 PHE B O 1
ATOM 3504 N N . HIS B 1 113 ? 2.096 -36.531 -31.547 1 90 113 HIS B N 1
ATOM 3505 C CA . HIS B 1 113 ? 0.7 -36.219 -31.812 1 90 113 HIS B CA 1
ATOM 3506 C C . HIS B 1 113 ? 0.44 -34.719 -31.688 1 90 113 HIS B C 1
ATOM 3508 O O . HIS B 1 113 ? 0.434 -34.188 -30.578 1 90 113 HIS B O 1
ATOM 3514 N N . GLY B 1 114 ? 0.237 -34.062 -32.781 1 91.62 114 GLY B N 1
ATOM 3515 C CA . GLY B 1 114 ? 0.16 -32.594 -32.875 1 91.62 114 GLY B CA 1
ATOM 3516 C C . GLY B 1 114 ? -0.699 -31.984 -31.797 1 91.62 114 GLY B C 1
ATOM 3517 O O . GLY B 1 114 ? -0.221 -31.156 -31.016 1 91.62 114 GLY B O 1
ATOM 3518 N N . PRO B 1 115 ? -1.934 -32.375 -31.719 1 89.88 115 PRO B N 1
ATOM 3519 C CA . PRO B 1 115 ? -2.836 -31.797 -30.719 1 89.88 115 PRO B CA 1
ATOM 3520 C C . PRO B 1 115 ? -2.336 -32 -29.281 1 89.88 115 PRO B C 1
ATOM 3522 O O . PRO B 1 115 ? -2.502 -31.109 -28.438 1 89.88 115 PRO B O 1
ATOM 3525 N N . SER B 1 116 ? -1.698 -33.125 -28.953 1 87.56 116 SER B N 1
ATOM 3526 C CA . SER B 1 116 ? -1.154 -33.406 -27.625 1 87.56 116 SER B CA 1
ATOM 3527 C C . SER B 1 116 ? 0.023 -32.469 -27.312 1 87.56 116 SER B C 1
ATOM 3529 O O . SER B 1 116 ? 0.121 -31.922 -26.219 1 87.56 116 SER B O 1
ATOM 3531 N N . VAL B 1 117 ? 0.927 -32.312 -28.312 1 92.88 117 VAL B N 1
ATOM 3532 C CA . VAL B 1 117 ? 2.072 -31.422 -28.172 1 92.88 117 VAL B CA 1
ATOM 3533 C C . VAL B 1 117 ? 1.589 -30 -27.906 1 92.88 117 VAL B C 1
ATOM 3535 O O . VAL B 1 117 ? 2.053 -29.359 -26.969 1 92.88 117 VAL B O 1
ATOM 3538 N N . MET B 1 118 ? 0.638 -29.562 -28.688 1 92.75 118 MET B N 1
ATOM 3539 C CA . MET B 1 118 ? 0.097 -28.219 -28.594 1 92.75 118 MET B CA 1
ATOM 3540 C C . MET B 1 118 ? -0.495 -27.969 -27.203 1 92.75 118 MET B C 1
ATOM 3542 O O . MET B 1 118 ? -0.233 -26.938 -26.578 1 92.75 118 MET B O 1
ATOM 3546 N N . HIS B 1 119 ? -1.24 -28.859 -26.703 1 88.81 119 HIS B N 1
ATOM 3547 C CA . HIS B 1 119 ? -1.9 -28.703 -25.406 1 88.81 119 HIS B CA 1
ATOM 3548 C C . HIS B 1 119 ? -0.882 -28.594 -24.281 1 88.81 119 HIS B C 1
ATOM 3550 O O . HIS B 1 119 ? -1 -27.734 -23.406 1 88.81 119 HIS B O 1
ATOM 3556 N N . ARG B 1 120 ? 0.131 -29.453 -24.281 1 89.69 120 ARG B N 1
ATOM 3557 C CA . ARG B 1 120 ? 1.13 -29.469 -23.219 1 89.69 120 ARG B CA 1
ATOM 3558 C C . ARG B 1 120 ? 1.952 -28.188 -23.219 1 89.69 120 ARG B C 1
ATOM 3560 O O . ARG B 1 120 ? 2.201 -27.594 -22.172 1 89.69 120 ARG B O 1
ATOM 3567 N N . VAL B 1 121 ? 2.312 -27.734 -24.422 1 93.88 121 VAL B N 1
ATOM 3568 C CA . VAL B 1 121 ? 3.08 -26.5 -24.562 1 93.88 121 VAL B CA 1
ATOM 3569 C C . VAL B 1 121 ? 2.236 -25.328 -24.094 1 93.88 121 VAL B C 1
ATOM 3571 O O . VAL B 1 121 ? 2.693 -24.5 -23.281 1 93.88 121 VAL B O 1
ATOM 3574 N N . ARG B 1 122 ? 0.992 -25.25 -24.547 1 91.88 122 ARG B N 1
ATOM 3575 C CA . ARG B 1 122 ? 0.098 -24.156 -24.156 1 91.88 122 ARG B CA 1
ATOM 3576 C C . ARG B 1 122 ? -0.151 -24.141 -22.656 1 91.88 122 ARG B C 1
ATOM 3578 O O . ARG B 1 122 ? -0.173 -23.094 -22.031 1 91.88 122 ARG B O 1
ATOM 3585 N N . ALA B 1 123 ? -0.33 -25.328 -22.094 1 87.06 123 ALA B N 1
ATOM 3586 C CA . ALA B 1 123 ? -0.607 -25.438 -20.656 1 87.06 123 ALA B CA 1
ATOM 3587 C C . ALA B 1 123 ? 0.567 -24.922 -19.828 1 87.06 123 ALA B C 1
ATOM 3589 O O . ALA B 1 123 ? 0.376 -24.172 -18.875 1 87.06 123 ALA B O 1
ATOM 3590 N N . GLN B 1 124 ? 1.755 -25.312 -20.188 1 90.81 124 GLN B N 1
ATOM 3591 C CA . GLN B 1 124 ? 2.943 -24.906 -19.453 1 90.81 124 GLN B CA 1
ATOM 3592 C C . GLN B 1 124 ? 3.225 -23.406 -19.625 1 90.81 124 GLN B C 1
ATOM 3594 O O . GLN B 1 124 ? 3.641 -22.734 -18.688 1 90.81 124 GLN B O 1
ATOM 3599 N N . LEU B 1 125 ? 3.008 -22.891 -20.844 1 92.44 125 LEU B N 1
ATOM 3600 C CA . LEU B 1 125 ? 3.205 -21.469 -21.094 1 92.44 125 LEU B CA 1
ATOM 3601 C C . LEU B 1 125 ? 2.184 -20.625 -20.328 1 92.44 125 LEU B C 1
ATOM 3603 O O . LEU B 1 125 ? 2.52 -19.578 -19.781 1 92.44 125 LEU B O 1
ATOM 3607 N N . ALA B 1 126 ? 0.933 -21.109 -20.281 1 89.44 126 ALA B N 1
ATOM 3608 C CA . ALA B 1 126 ? -0.107 -20.422 -19.531 1 89.44 126 ALA B CA 1
ATOM 3609 C C . ALA B 1 126 ? 0.23 -20.375 -18.047 1 89.44 126 ALA B C 1
ATOM 3611 O O . ALA B 1 126 ? 0.063 -19.344 -17.391 1 89.44 126 ALA B O 1
ATOM 3612 N N . ALA B 1 127 ? 0.708 -21.453 -17.547 1 86.75 127 ALA B N 1
ATOM 3613 C CA . ALA B 1 127 ? 1.096 -21.531 -16.141 1 86.75 127 ALA B CA 1
ATOM 3614 C C . ALA B 1 127 ? 2.252 -20.578 -15.844 1 86.75 127 ALA B C 1
ATOM 3616 O O . ALA B 1 127 ? 2.244 -19.875 -14.828 1 86.75 127 ALA B O 1
ATOM 3617 N N . GLN B 1 128 ? 3.164 -20.562 -16.688 1 88.81 128 GLN B N 1
ATOM 3618 C CA . GLN B 1 128 ? 4.316 -19.688 -16.547 1 88.81 128 GLN B CA 1
ATOM 3619 C C . GLN B 1 128 ? 3.893 -18.219 -16.594 1 88.81 128 GLN B C 1
ATOM 3621 O O . GLN B 1 128 ? 4.344 -17.406 -15.789 1 88.81 128 GLN B O 1
ATOM 3626 N N . HIS B 1 129 ? 3.074 -17.891 -17.531 1 89.06 129 HIS B N 1
ATOM 3627 C CA . HIS B 1 129 ? 2.572 -16.516 -17.672 1 89.06 129 HIS B CA 1
ATOM 3628 C C . HIS B 1 129 ? 1.804 -16.078 -16.438 1 89.06 129 HIS B C 1
ATOM 3630 O O . HIS B 1 129 ? 1.968 -14.953 -15.969 1 89.06 129 HIS B O 1
ATOM 3636 N N . ARG B 1 130 ? 1.011 -16.906 -15.93 1 88.88 130 ARG B N 1
ATOM 3637 C CA . ARG B 1 130 ? 0.256 -16.609 -14.719 1 88.88 130 ARG B CA 1
ATOM 3638 C C . ARG B 1 130 ? 1.19 -16.375 -13.539 1 88.88 130 ARG B C 1
ATOM 3640 O O . ARG B 1 130 ? 1.003 -15.414 -12.781 1 88.88 130 ARG B O 1
ATOM 3647 N N . LYS B 1 131 ? 2.172 -17.203 -13.414 1 89 131 LYS B N 1
ATOM 3648 C CA . LYS B 1 131 ? 3.156 -17.062 -12.352 1 89 131 LYS B CA 1
ATOM 3649 C C . LYS B 1 131 ? 3.877 -15.711 -12.453 1 89 131 LYS B C 1
ATOM 3651 O O . LYS B 1 131 ? 3.963 -14.977 -11.469 1 89 131 LYS B O 1
ATOM 3656 N N . LEU B 1 132 ? 4.355 -15.414 -13.578 1 89.38 132 LEU B N 1
ATOM 3657 C CA . LEU B 1 132 ? 5.082 -14.164 -13.797 1 89.38 132 LEU B CA 1
ATOM 3658 C C . LEU B 1 132 ? 4.168 -12.961 -13.578 1 89.38 132 LEU B C 1
ATOM 3660 O O . LEU B 1 132 ? 4.59 -11.945 -13.023 1 89.38 132 LEU B O 1
ATOM 3664 N N . GLY B 1 133 ? 2.926 -13.133 -13.977 1 92 133 GLY B N 1
ATOM 3665 C CA . GLY B 1 133 ? 1.941 -12.086 -13.75 1 92 133 GLY B CA 1
ATOM 3666 C C . GLY B 1 133 ? 1.697 -11.805 -12.281 1 92 133 GLY B C 1
ATOM 3667 O O . GLY B 1 133 ? 1.639 -10.648 -11.859 1 92 133 GLY B O 1
ATOM 3668 N N . LEU B 1 134 ? 1.631 -12.82 -11.508 1 93.5 134 LEU B N 1
ATOM 3669 C CA . LEU B 1 134 ? 1.415 -12.68 -10.07 1 93.5 134 LEU B CA 1
ATOM 3670 C C . LEU B 1 134 ? 2.633 -12.055 -9.398 1 93.5 134 LEU B C 1
ATOM 3672 O O . LEU B 1 134 ? 2.492 -11.195 -8.523 1 93.5 134 LEU B O 1
ATOM 3676 N N . LEU B 1 135 ? 3.756 -12.445 -9.844 1 93.5 135 LEU B N 1
ATOM 3677 C CA . LEU B 1 135 ? 4.98 -11.883 -9.297 1 93.5 135 LEU B CA 1
ATOM 3678 C C . LEU B 1 135 ? 5.086 -10.391 -9.617 1 93.5 135 LEU B C 1
ATOM 3680 O O . LEU B 1 135 ? 5.48 -9.594 -8.766 1 93.5 135 LEU B O 1
ATOM 3684 N N . GLN B 1 136 ? 4.711 -10.078 -10.797 1 94.31 136 GLN B N 1
ATOM 3685 C CA . GLN B 1 136 ? 4.73 -8.672 -11.195 1 94.31 136 GLN B CA 1
ATOM 3686 C C . GLN B 1 136 ? 3.713 -7.863 -10.398 1 94.31 136 GLN B C 1
ATOM 3688 O O . GLN B 1 136 ? 4 -6.742 -9.969 1 94.31 136 GLN B O 1
ATOM 3693 N N . ALA B 1 137 ? 2.555 -8.43 -10.164 1 95.38 137 ALA B N 1
ATOM 3694 C CA . ALA B 1 137 ? 1.525 -7.781 -9.359 1 95.38 137 ALA B CA 1
ATOM 3695 C C . ALA B 1 137 ? 2.004 -7.566 -7.926 1 95.38 137 ALA B C 1
ATOM 3697 O O . ALA B 1 137 ? 1.749 -6.52 -7.328 1 95.38 137 ALA B O 1
ATOM 3698 N N . LEU B 1 138 ? 2.664 -8.484 -7.43 1 94.94 138 LEU B N 1
ATOM 3699 C CA . LEU B 1 138 ? 3.211 -8.391 -6.082 1 94.94 138 LEU B CA 1
ATOM 3700 C C . LEU B 1 138 ? 4.234 -7.266 -5.984 1 94.94 138 LEU B C 1
ATOM 3702 O O . LEU B 1 138 ? 4.195 -6.469 -5.043 1 94.94 138 LEU B O 1
ATOM 3706 N N . LYS B 1 139 ? 5.102 -7.254 -6.961 1 94.56 139 LYS B N 1
ATOM 3707 C CA . LYS B 1 139 ? 6.102 -6.191 -6.992 1 94.56 139 LYS B CA 1
ATOM 3708 C C . LYS B 1 139 ? 5.445 -4.82 -7.098 1 94.56 139 LYS B C 1
ATOM 3710 O O . LYS B 1 139 ? 5.863 -3.869 -6.434 1 94.56 139 LYS B O 1
ATOM 3715 N N . HIS B 1 140 ? 4.441 -4.723 -7.895 1 94.12 140 HIS B N 1
ATOM 3716 C CA . HIS B 1 140 ? 3.713 -3.473 -8.07 1 94.12 140 HIS B CA 1
ATOM 3717 C C . HIS B 1 140 ? 3.07 -3.018 -6.766 1 94.12 140 HIS B C 1
ATOM 3719 O O . HIS B 1 140 ? 3.199 -1.854 -6.379 1 94.12 140 HIS B O 1
ATOM 3725 N N . GLU B 1 141 ? 2.449 -3.945 -6.059 1 93.12 141 GLU B N 1
ATOM 3726 C CA . GLU B 1 141 ? 1.795 -3.613 -4.797 1 93.12 141 GLU B CA 1
ATOM 3727 C C . GLU B 1 141 ? 2.812 -3.182 -3.746 1 93.12 141 GLU B C 1
ATOM 3729 O O . GLU B 1 141 ? 2.557 -2.258 -2.971 1 93.12 141 GLU B O 1
ATOM 3734 N N . ALA B 1 142 ? 3.855 -3.822 -3.752 1 91.06 142 ALA B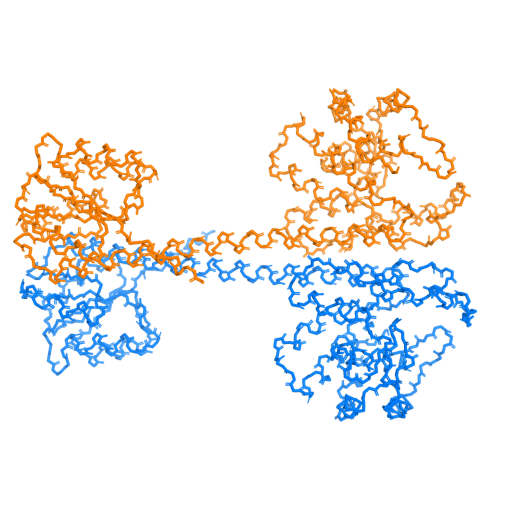 N 1
ATOM 3735 C CA . ALA B 1 142 ? 4.918 -3.463 -2.818 1 91.06 142 ALA B CA 1
ATOM 3736 C C . ALA B 1 142 ? 5.445 -2.059 -3.102 1 91.06 142 ALA B C 1
ATOM 3738 O O . ALA B 1 142 ? 5.684 -1.279 -2.176 1 91.06 142 ALA B O 1
ATOM 3739 N N . ASN B 1 143 ? 5.637 -1.736 -4.328 1 91.38 143 ASN B N 1
ATOM 3740 C CA . ASN B 1 143 ? 6.094 -0.407 -4.719 1 91.38 143 ASN B CA 1
ATOM 3741 C C . ASN B 1 143 ? 5.062 0.665 -4.371 1 91.38 143 ASN B C 1
ATOM 3743 O O . ASN B 1 143 ? 5.422 1.749 -3.908 1 91.38 143 ASN B O 1
ATOM 3747 N N . GLU B 1 144 ? 3.834 0.348 -4.57 1 89.38 144 GLU B N 1
ATOM 3748 C CA . GLU B 1 144 ? 2.766 1.279 -4.223 1 89.38 144 GLU B CA 1
ATOM 3749 C C . GLU B 1 144 ? 2.732 1.543 -2.719 1 89.38 144 GLU B C 1
ATOM 3751 O O . GLU B 1 144 ? 2.492 2.672 -2.287 1 89.38 144 GLU B O 1
ATOM 3756 N N . LEU B 1 145 ? 2.881 0.53 -1.964 1 88.81 145 LEU B N 1
ATOM 3757 C CA . LEU B 1 145 ? 2.93 0.67 -0.513 1 88.81 145 LEU B CA 1
ATOM 3758 C C . LEU B 1 145 ? 4.07 1.592 -0.092 1 88.81 145 LEU B C 1
ATOM 3760 O O . LEU B 1 145 ? 3.875 2.494 0.726 1 88.81 145 LEU B O 1
ATOM 3764 N N . GLN B 1 146 ? 5.219 1.371 -0.678 1 86.19 146 GLN B N 1
ATOM 3765 C CA . GLN B 1 146 ? 6.363 2.219 -0.374 1 86.19 146 GLN B CA 1
ATOM 3766 C C . GLN B 1 146 ? 6.098 3.668 -0.772 1 86.19 146 GLN B C 1
ATOM 3768 O O . GLN B 1 146 ? 6.391 4.59 -0.009 1 86.19 146 GLN B O 1
ATOM 3773 N N . ARG B 1 147 ? 5.559 3.895 -1.921 1 85.31 147 ARG B N 1
ATOM 3774 C CA . ARG B 1 147 ? 5.227 5.234 -2.398 1 85.31 147 ARG B CA 1
ATOM 3775 C C . ARG B 1 147 ? 4.227 5.914 -1.472 1 85.31 147 ARG B C 1
ATOM 3777 O O . ARG B 1 147 ? 4.371 7.094 -1.15 1 85.31 147 ARG B O 1
ATOM 3784 N N . SER B 1 148 ? 3.227 5.164 -1.091 1 85.69 148 SER B N 1
ATOM 3785 C CA . SER B 1 148 ? 2.209 5.707 -0.198 1 85.69 148 SER B CA 1
ATOM 3786 C C . SER B 1 148 ? 2.82 6.176 1.118 1 85.69 148 SER B C 1
ATOM 3788 O O . SER B 1 148 ? 2.455 7.234 1.638 1 85.69 148 SER B O 1
ATOM 3790 N N . ARG B 1 149 ? 3.688 5.461 1.636 1 83.69 149 ARG B N 1
ATOM 3791 C CA . ARG B 1 149 ? 4.359 5.82 2.881 1 83.69 149 ARG B CA 1
ATOM 3792 C C . ARG B 1 149 ? 5.195 7.082 2.707 1 83.69 149 ARG B C 1
ATOM 3794 O O . ARG B 1 149 ? 5.199 7.953 3.58 1 83.69 149 ARG B O 1
ATOM 3801 N N . LEU B 1 150 ? 5.895 7.203 1.622 1 83.31 150 LEU B N 1
ATOM 3802 C CA . LEU B 1 150 ? 6.723 8.375 1.354 1 83.31 150 LEU B CA 1
ATOM 3803 C C . LEU B 1 150 ? 5.863 9.617 1.175 1 83.31 150 LEU B C 1
ATOM 3805 O O . LEU B 1 150 ? 6.215 10.695 1.659 1 83.31 150 LEU B O 1
ATOM 3809 N N . VAL B 1 151 ? 4.77 9.438 0.537 1 84.44 151 VAL B N 1
ATOM 3810 C CA . VAL B 1 151 ? 3.834 10.547 0.338 1 84.44 151 VAL B CA 1
ATOM 3811 C C . VAL B 1 151 ? 3.295 11.016 1.687 1 84.44 151 VAL B C 1
ATOM 3813 O O . VAL B 1 151 ? 3.158 12.219 1.923 1 84.44 151 VAL B O 1
ATOM 3816 N N . MET B 1 152 ? 3.012 10.141 2.518 1 84 152 MET B N 1
ATOM 3817 C CA . MET B 1 152 ? 2.553 10.477 3.863 1 84 152 MET B CA 1
ATOM 3818 C C . MET B 1 152 ? 3.59 11.312 4.602 1 84 152 MET B C 1
ATOM 3820 O O . MET B 1 152 ? 3.252 12.328 5.211 1 84 152 MET B O 1
ATOM 3824 N N . ILE B 1 153 ? 4.758 10.852 4.594 1 85.81 153 ILE B N 1
ATOM 3825 C CA . ILE B 1 153 ? 5.848 11.555 5.266 1 85.81 153 ILE B CA 1
ATOM 3826 C C . ILE B 1 153 ? 5.969 12.969 4.707 1 85.81 153 ILE B C 1
ATOM 3828 O O . ILE B 1 153 ? 6.125 13.93 5.461 1 85.81 153 ILE B O 1
ATOM 3832 N N . GLU B 1 154 ? 5.871 13.078 3.426 1 86.56 154 GLU B N 1
ATOM 3833 C CA . GLU B 1 154 ? 5.945 14.383 2.777 1 86.56 154 GLU B CA 1
ATOM 3834 C C . GLU B 1 154 ? 4.812 15.289 3.236 1 86.56 154 GLU B C 1
ATOM 3836 O O . GLU B 1 154 ? 5.023 16.484 3.486 1 86.56 154 GLU B O 1
ATOM 3841 N N . LYS B 1 155 ? 3.709 14.773 3.375 1 88.69 155 LYS B N 1
ATOM 3842 C CA . LYS B 1 155 ? 2.551 15.562 3.785 1 88.69 155 LYS B CA 1
ATOM 3843 C C . LYS B 1 155 ? 2.67 16 5.242 1 88.69 155 LYS B C 1
ATOM 3845 O O . LYS B 1 155 ? 2.355 17.141 5.586 1 88.69 155 LYS B O 1
ATOM 3850 N N . LEU B 1 156 ? 3.033 15.125 6.102 1 88.69 156 LEU B N 1
ATOM 3851 C CA . LEU B 1 156 ? 3.252 15.469 7.5 1 88.69 156 LEU B CA 1
ATOM 3852 C C . LEU B 1 156 ? 4.316 16.547 7.637 1 88.69 156 LEU B C 1
ATOM 3854 O O . LEU B 1 156 ? 4.156 17.484 8.414 1 88.69 156 LEU B O 1
ATOM 3858 N N . ALA B 1 157 ? 5.438 16.375 6.828 1 88.19 157 ALA B N 1
ATOM 3859 C CA . ALA B 1 157 ? 6.488 17.391 6.832 1 88.19 157 ALA B CA 1
ATOM 3860 C C . ALA B 1 157 ? 5.957 18.734 6.344 1 88.19 157 ALA B C 1
ATOM 3862 O O . ALA B 1 157 ? 6.281 19.781 6.918 1 88.19 157 ALA B O 1
ATOM 3863 N N . LYS B 1 158 ? 5.125 18.703 5.324 1 87.19 158 LYS B N 1
ATOM 3864 C CA . LYS B 1 158 ? 4.523 19.922 4.793 1 87.19 158 LYS B CA 1
ATOM 3865 C C . LYS B 1 158 ? 3.604 20.578 5.816 1 87.19 158 LYS B C 1
ATOM 3867 O O . LYS B 1 158 ? 3.576 21.797 5.945 1 87.19 158 LYS B O 1
ATOM 3872 N N . ALA B 1 159 ? 2.85 19.797 6.547 1 87.38 159 ALA B N 1
ATOM 3873 C CA . ALA B 1 159 ? 1.971 20.312 7.598 1 87.38 159 ALA B CA 1
ATOM 3874 C C . ALA B 1 159 ? 2.764 21.078 8.648 1 87.38 159 ALA B C 1
ATOM 3876 O O . ALA B 1 159 ? 2.338 22.141 9.102 1 87.38 159 ALA B O 1
ATOM 3877 N N . THR B 1 160 ? 3.879 20.547 9.062 1 85.31 160 THR B N 1
ATOM 3878 C CA . THR B 1 160 ? 4.746 21.203 10.031 1 85.31 160 THR B CA 1
ATOM 3879 C C . THR B 1 160 ? 5.246 22.531 9.492 1 85.31 160 THR B C 1
ATOM 3881 O O . THR B 1 160 ? 5.336 23.516 10.234 1 85.31 160 THR B O 1
ATOM 3884 N N . ALA B 1 161 ? 5.543 22.562 8.156 1 83.5 161 ALA B N 1
ATOM 3885 C CA . ALA B 1 161 ? 6.055 23.781 7.527 1 83.5 161 ALA B CA 1
ATOM 3886 C C . ALA B 1 161 ? 4.988 24.875 7.5 1 83.5 161 ALA B C 1
ATOM 3888 O O . ALA B 1 161 ? 5.309 26.062 7.57 1 83.5 161 ALA B O 1
ATOM 3889 N N . PHE B 1 162 ? 3.768 24.469 7.422 1 82.25 162 PHE B N 1
ATOM 3890 C CA . PHE B 1 162 ? 2.682 25.453 7.461 1 82.25 162 PHE B CA 1
ATOM 3891 C C . PHE B 1 162 ? 2.623 26.141 8.82 1 82.25 162 PHE B C 1
ATOM 3893 O O . PHE B 1 162 ? 2.234 27.297 8.906 1 82.25 162 PHE B O 1
ATOM 3900 N N . LYS B 1 163 ? 2.938 25.438 9.867 1 81.06 163 LYS B N 1
ATOM 3901 C CA . LYS B 1 163 ? 2.916 25.938 11.234 1 81.06 163 LYS B CA 1
ATOM 3902 C C . LYS B 1 163 ? 4.156 26.781 11.531 1 81.06 163 LYS B C 1
ATOM 3904 O O . LYS B 1 163 ? 4.059 27.828 12.156 1 81.06 163 LYS B O 1
ATOM 3909 N N . ASP B 1 164 ? 5.254 26.125 11.078 1 75.19 164 ASP B N 1
ATOM 3910 C CA . ASP B 1 164 ? 6.531 26.703 11.484 1 75.19 164 ASP B CA 1
ATOM 3911 C C . ASP B 1 164 ? 7.137 27.547 10.352 1 75.19 164 ASP B C 1
ATOM 3913 O O . ASP B 1 164 ? 6.891 27.266 9.18 1 75.19 164 ASP B O 1
ATOM 3917 N N . GLU B 1 165 ? 7.543 28.703 10.688 1 64 165 GLU B N 1
ATOM 3918 C CA . GLU B 1 165 ? 8.203 29.578 9.734 1 64 165 GLU B CA 1
ATOM 3919 C C . GLU B 1 165 ? 9.406 28.891 9.086 1 64 165 GLU B C 1
ATOM 3921 O O . GLU B 1 165 ? 10.062 29.453 8.211 1 64 165 GLU B O 1
ATOM 3926 N N . GLU B 1 166 ? 9.617 27.625 9.633 1 62.31 166 GLU B N 1
ATOM 3927 C CA . GLU B 1 166 ? 10.727 26.938 8.969 1 62.31 166 GLU B CA 1
ATOM 3928 C C . GLU B 1 166 ? 10.383 26.609 7.52 1 62.31 166 GLU B C 1
ATOM 3930 O O . GLU B 1 166 ? 9.227 26.344 7.195 1 62.31 166 GLU B O 1
ATOM 3935 N N . THR B 1 167 ? 11.367 26.953 6.578 1 61.44 167 THR B N 1
ATOM 3936 C CA . THR B 1 167 ? 11.133 26.766 5.148 1 61.44 167 THR B CA 1
ATOM 3937 C C . THR B 1 167 ? 11.055 25.281 4.805 1 61.44 167 THR B C 1
ATOM 3939 O O . THR B 1 167 ? 11.578 24.438 5.535 1 61.44 167 THR B O 1
ATOM 3942 N N . GLY B 1 168 ? 10.156 24.859 4.008 1 67.88 168 GLY B N 1
ATOM 3943 C CA . GLY B 1 168 ? 10.117 23.547 3.404 1 67.88 168 GLY B CA 1
ATOM 3944 C C . GLY B 1 168 ? 11.484 23.031 2.994 1 67.88 168 GLY B C 1
ATOM 3945 O O . GLY B 1 168 ? 11.742 21.828 3.031 1 67.88 168 GLY B O 1
ATOM 3946 N N . LEU B 1 169 ? 12.477 23.891 2.781 1 81.69 169 LEU B N 1
ATOM 3947 C CA . LEU B 1 169 ? 13.797 23.5 2.309 1 81.69 169 LEU B CA 1
ATOM 3948 C C . LEU B 1 169 ? 14.68 23.031 3.467 1 81.69 169 LEU B C 1
ATOM 3950 O O . LEU B 1 169 ? 15.586 22.219 3.277 1 81.69 169 LEU B O 1
ATOM 3954 N N . HIS B 1 170 ? 14.367 23.516 4.699 1 86.19 170 HIS B N 1
ATOM 3955 C CA . HIS B 1 170 ? 15.102 23.047 5.875 1 86.19 170 HIS B CA 1
ATOM 3956 C C . HIS B 1 170 ? 14.961 21.547 6.051 1 86.19 170 HIS B C 1
ATOM 3958 O O . HIS B 1 170 ? 15.961 20.844 6.242 1 86.19 170 HIS B O 1
ATOM 3964 N N . VAL B 1 171 ? 13.773 21.062 5.934 1 87.06 171 VAL B N 1
ATOM 3965 C CA . VAL B 1 171 ? 13.523 19.641 6.164 1 87.06 171 VAL B CA 1
ATOM 3966 C C . VAL B 1 171 ? 14.227 18.812 5.086 1 87.06 171 VAL B C 1
ATOM 3968 O O . VAL B 1 171 ? 14.727 17.719 5.363 1 87.06 171 VAL B O 1
ATOM 3971 N N . LEU B 1 172 ? 14.336 19.312 3.916 1 88.69 172 LEU B N 1
ATOM 3972 C CA . LEU B 1 172 ? 15.016 18.625 2.826 1 88.69 172 LEU B CA 1
ATOM 3973 C C . LEU B 1 172 ? 16.516 18.609 3.051 1 88.69 172 LEU B C 1
ATOM 3975 O O . LEU B 1 172 ? 17.172 17.594 2.822 1 88.69 172 LEU B O 1
ATOM 3979 N N . ARG B 1 173 ? 17.078 19.75 3.428 1 93.56 173 ARG B N 1
ATOM 3980 C CA . ARG B 1 173 ? 18.516 19.797 3.721 1 93.56 173 ARG B CA 1
ATOM 3981 C C . ARG B 1 173 ? 18.875 18.812 4.824 1 93.56 173 ARG B C 1
ATOM 3983 O O . ARG B 1 173 ? 19.812 18.031 4.672 1 93.56 173 ARG B O 1
ATOM 3990 N N . VAL B 1 174 ? 18.078 18.797 5.887 1 94.12 174 VAL B N 1
ATOM 3991 C CA . VAL B 1 174 ? 18.359 17.906 7.012 1 94.12 174 VAL B CA 1
ATOM 3992 C C . VAL B 1 174 ? 18.312 16.453 6.547 1 94.12 174 VAL B C 1
ATOM 3994 O O . VAL B 1 174 ? 19.156 15.648 6.938 1 94.12 174 VAL B O 1
ATOM 3997 N N . ALA B 1 175 ? 17.359 16.172 5.676 1 95.31 175 ALA B N 1
ATOM 3998 C CA . ALA B 1 175 ? 17.25 14.82 5.125 1 95.31 175 ALA B CA 1
ATOM 3999 C C . ALA B 1 175 ? 18.531 14.43 4.375 1 95.31 175 ALA B C 1
ATOM 4001 O O . ALA B 1 175 ? 19.078 13.352 4.594 1 95.31 175 ALA B O 1
ATOM 4002 N N . HIS B 1 176 ? 19.016 15.281 3.537 1 96.88 176 HIS B N 1
ATOM 4003 C CA . HIS B 1 176 ? 20.203 15.008 2.734 1 96.88 176 HIS B CA 1
ATOM 4004 C C . HIS B 1 176 ? 21.438 14.898 3.609 1 96.88 176 HIS B C 1
ATOM 4006 O O . HIS B 1 176 ? 22.266 14 3.414 1 96.88 176 HIS B O 1
ATOM 4012 N N . TYR B 1 177 ? 21.594 15.867 4.566 1 97.5 177 TYR B N 1
ATOM 4013 C CA . TYR B 1 177 ? 22.719 15.797 5.492 1 97.5 177 TYR B CA 1
ATOM 4014 C C . TYR B 1 177 ? 22.734 14.461 6.219 1 97.5 177 TYR B C 1
ATOM 4016 O O . TYR B 1 177 ? 23.781 13.797 6.277 1 97.5 177 TYR B O 1
ATOM 4024 N N . ALA B 1 178 ? 21.578 14.094 6.754 1 98.06 178 ALA B N 1
ATOM 4025 C CA . ALA B 1 178 ? 21.469 12.875 7.555 1 98.06 178 ALA B CA 1
ATOM 4026 C C . ALA B 1 178 ? 21.844 11.641 6.738 1 98.06 178 ALA B C 1
ATOM 4028 O O . ALA B 1 178 ? 22.562 10.773 7.219 1 98.06 178 ALA B O 1
ATOM 4029 N N . ARG B 1 179 ? 21.391 11.578 5.516 1 97.94 179 ARG B N 1
ATOM 4030 C CA . ARG B 1 179 ? 21.703 10.453 4.648 1 97.94 179 ARG B CA 1
ATOM 4031 C C . ARG B 1 179 ? 23.219 10.344 4.426 1 97.94 179 ARG B C 1
ATOM 4033 O O . ARG B 1 179 ? 23.781 9.25 4.5 1 97.94 179 ARG B O 1
ATOM 4040 N N . LEU B 1 180 ? 23.875 11.469 4.152 1 97.81 180 LEU B N 1
ATOM 4041 C CA . LEU B 1 180 ? 25.312 11.469 3.908 1 97.81 180 LEU B CA 1
ATOM 4042 C C . LEU B 1 180 ? 26.078 10.977 5.137 1 97.81 180 LEU B C 1
ATOM 4044 O O . LEU B 1 180 ? 27.016 10.195 5.02 1 97.81 180 LEU B O 1
ATOM 4048 N N . ILE B 1 181 ? 25.656 11.391 6.289 1 98.06 181 ILE B N 1
ATOM 4049 C CA . ILE B 1 181 ? 26.328 10.992 7.523 1 98.06 181 ILE B CA 1
ATOM 4050 C C . ILE B 1 181 ? 26.125 9.492 7.75 1 98.06 181 ILE B C 1
ATOM 4052 O O . ILE B 1 181 ? 27.078 8.789 8.102 1 98.06 181 ILE B O 1
ATOM 4056 N N . ALA B 1 182 ? 24.953 9.031 7.523 1 98.44 182 ALA B N 1
ATOM 4057 C CA . ALA B 1 182 ? 24.641 7.609 7.695 1 98.44 182 ALA B CA 1
ATOM 4058 C C . ALA B 1 182 ? 25.469 6.754 6.734 1 98.44 182 ALA B C 1
ATOM 4060 O O . ALA B 1 182 ? 26 5.711 7.117 1 98.44 182 ALA B O 1
ATOM 4061 N N . GLN B 1 183 ? 25.547 7.176 5.512 1 98.12 183 GLN B N 1
ATOM 4062 C CA . GLN B 1 183 ? 26.344 6.477 4.516 1 98.12 183 GLN B CA 1
ATOM 4063 C C . GLN B 1 183 ? 27.812 6.406 4.941 1 98.12 183 GLN B C 1
ATOM 4065 O O . GLN B 1 183 ? 28.438 5.348 4.852 1 98.12 183 GLN B O 1
ATOM 4070 N N . ALA B 1 184 ? 28.328 7.539 5.371 1 97.56 184 ALA B N 1
ATOM 4071 C CA . ALA B 1 184 ? 29.719 7.582 5.836 1 97.56 184 ALA B CA 1
ATOM 4072 C C . ALA B 1 184 ? 29.922 6.672 7.043 1 97.56 184 ALA B C 1
ATOM 4074 O O . ALA B 1 184 ? 31 6.102 7.223 1 97.56 184 ALA B O 1
ATOM 4075 N N . HIS B 1 185 ? 28.875 6.492 7.867 1 97.5 185 HIS B N 1
ATOM 4076 C CA . HIS B 1 185 ? 28.953 5.656 9.062 1 97.5 185 HIS B CA 1
ATOM 4077 C C . HIS B 1 185 ? 28.844 4.176 8.703 1 97.5 185 HIS B C 1
ATOM 4079 O O . HIS B 1 185 ? 29.094 3.311 9.547 1 97.5 185 HIS B O 1
ATOM 4085 N N . GLY B 1 186 ? 28.469 3.955 7.48 1 97.75 186 GLY B N 1
ATOM 4086 C CA . GLY B 1 186 ? 28.484 2.578 7.008 1 97.75 186 GLY B CA 1
ATOM 4087 C C . GLY B 1 186 ? 27.141 1.887 7.18 1 97.75 186 GLY B C 1
ATOM 4088 O O . GLY B 1 186 ? 27.078 0.657 7.234 1 97.75 186 GLY B O 1
ATOM 4089 N N . CYS B 1 187 ? 26.109 2.629 7.227 1 97.31 187 CYS B N 1
ATOM 4090 C CA . CYS B 1 187 ? 24.781 2.037 7.375 1 97.31 187 CYS B CA 1
ATOM 4091 C C . CYS B 1 187 ? 24.312 1.426 6.059 1 97.31 187 CYS B C 1
ATOM 4093 O O . CYS B 1 187 ? 24.75 1.837 4.984 1 97.31 187 CYS B O 1
ATOM 4095 N N . ASP B 1 188 ? 23.438 0.521 6.215 1 96.5 188 ASP B N 1
ATOM 4096 C CA . ASP B 1 188 ? 22.875 -0.149 5.043 1 96.5 188 ASP B CA 1
ATOM 4097 C C . ASP B 1 188 ? 22.078 0.827 4.18 1 96.5 188 ASP B C 1
ATOM 4099 O O . ASP B 1 188 ? 21.406 1.714 4.695 1 96.5 188 ASP B O 1
ATOM 4103 N N . PRO B 1 189 ? 22.188 0.65 2.854 1 96.38 189 PRO B N 1
ATOM 4104 C CA . PRO B 1 189 ? 21.531 1.585 1.935 1 96.38 189 PRO B CA 1
ATOM 4105 C C . PRO B 1 189 ? 20.031 1.716 2.195 1 96.38 189 PRO B C 1
ATOM 4107 O O . PRO B 1 189 ? 19.484 2.82 2.137 1 96.38 189 PRO B O 1
ATOM 4110 N N . ALA B 1 190 ? 19.453 0.638 2.535 1 94.31 190 ALA B N 1
ATOM 4111 C CA . ALA B 1 190 ? 18.016 0.691 2.826 1 94.31 190 ALA B CA 1
ATOM 4112 C C . ALA B 1 190 ? 17.75 1.504 4.09 1 94.31 190 ALA B C 1
ATOM 4114 O O . ALA B 1 190 ? 16.781 2.262 4.148 1 94.31 190 ALA B O 1
ATOM 4115 N N . TRP B 1 191 ? 18.578 1.321 5.043 1 96.69 191 TRP B N 1
ATOM 4116 C CA . TRP B 1 191 ? 18.453 2.078 6.285 1 96.69 191 TRP B CA 1
ATOM 4117 C C . TRP B 1 191 ? 18.688 3.566 6.039 1 96.69 191 TRP B C 1
ATOM 4119 O O . TRP B 1 191 ? 17.984 4.41 6.598 1 96.69 191 TRP B O 1
ATOM 4129 N N . CYS B 1 192 ? 19.672 3.92 5.145 1 98.06 192 CYS B N 1
ATOM 4130 C CA . CYS B 1 192 ? 19.953 5.309 4.801 1 98.06 192 CYS B CA 1
ATOM 4131 C C . CYS B 1 192 ? 18.766 5.941 4.082 1 98.06 192 CYS B C 1
ATOM 4133 O O . CYS B 1 192 ? 18.469 7.117 4.285 1 98.06 192 CYS B O 1
ATOM 4135 N N . GLU B 1 193 ? 18.172 5.105 3.316 1 94.94 193 GLU B N 1
ATOM 4136 C CA . GLU B 1 193 ? 17 5.594 2.609 1 94.94 193 GLU B CA 1
ATOM 4137 C C . GLU B 1 193 ? 15.852 5.875 3.576 1 94.94 193 GLU B C 1
ATOM 4139 O O . GLU B 1 193 ? 15.18 6.906 3.475 1 94.94 193 GLU B O 1
ATOM 4144 N N . ASP B 1 194 ? 15.594 4.98 4.523 1 95.06 194 ASP B N 1
ATOM 4145 C CA . ASP B 1 194 ? 14.594 5.207 5.566 1 95.06 194 ASP B CA 1
ATOM 4146 C C . ASP B 1 194 ? 14.891 6.488 6.344 1 95.06 194 ASP B C 1
ATOM 4148 O O . ASP B 1 194 ? 13.984 7.27 6.629 1 95.06 194 ASP B O 1
ATOM 4152 N N . LEU B 1 195 ? 16.172 6.695 6.676 1 97.94 195 LEU B N 1
ATOM 4153 C CA . LEU B 1 195 ? 16.594 7.879 7.422 1 97.94 195 LEU B CA 1
ATOM 4154 C C . LEU B 1 195 ? 16.281 9.148 6.637 1 97.94 195 LEU B C 1
ATOM 4156 O O . LEU B 1 195 ? 15.82 10.141 7.203 1 97.94 195 LEU B O 1
ATOM 4160 N N . PHE B 1 196 ? 16.547 9.086 5.332 1 96.62 196 PHE B N 1
ATOM 4161 C CA . PHE B 1 196 ? 16.297 10.227 4.453 1 96.62 196 PHE B CA 1
ATOM 4162 C C . PHE B 1 196 ? 14.836 10.656 4.531 1 96.62 196 PHE B C 1
ATOM 4164 O O . PHE B 1 196 ? 14.547 11.852 4.609 1 96.62 196 PHE B O 1
ATOM 4171 N N . TYR B 1 197 ? 14 9.75 4.629 1 93.88 197 TYR B N 1
ATOM 4172 C CA . TYR B 1 197 ? 12.578 10.062 4.617 1 93.88 197 TYR B CA 1
ATOM 4173 C C . TYR B 1 197 ? 12.062 10.336 6.027 1 93.88 197 TYR B C 1
ATOM 4175 O O . TYR B 1 197 ? 11.102 11.078 6.215 1 93.88 197 TYR B O 1
ATOM 4183 N N . ALA B 1 198 ? 12.602 9.773 7.059 1 95.88 198 ALA B N 1
ATOM 4184 C CA . ALA B 1 198 ? 12.18 9.906 8.453 1 95.88 198 ALA B CA 1
ATOM 4185 C C . ALA B 1 198 ? 12.656 11.227 9.047 1 95.88 198 ALA B C 1
ATOM 4187 O O . ALA B 1 198 ? 11.945 11.844 9.844 1 95.88 198 ALA B O 1
ATOM 4188 N N . ALA B 1 199 ? 13.82 11.703 8.641 1 96.88 199 ALA B N 1
ATOM 4189 C CA . ALA B 1 199 ? 14.5 12.844 9.258 1 96.88 199 ALA B CA 1
ATOM 4190 C C . ALA B 1 199 ? 13.641 14.102 9.18 1 96.88 199 ALA B C 1
ATOM 4192 O O . ALA B 1 199 ? 13.578 14.875 10.141 1 96.88 199 ALA B O 1
ATOM 4193 N N . PRO B 1 200 ? 12.922 14.258 8.062 1 93.31 200 PRO B N 1
ATOM 4194 C CA . PRO B 1 200 ? 12.141 15.484 7.922 1 93.31 200 PRO B CA 1
ATOM 4195 C C . PRO B 1 200 ? 11.047 15.617 8.984 1 93.31 200 PRO B C 1
ATOM 4197 O O . PRO B 1 200 ? 10.5 16.703 9.18 1 93.31 200 PRO B O 1
ATOM 4200 N N . LEU B 1 201 ? 10.711 14.57 9.734 1 94.44 201 LEU B N 1
ATOM 4201 C CA . LEU B 1 201 ? 9.609 14.57 10.688 1 94.44 201 LEU B CA 1
ATOM 4202 C C . LEU B 1 201 ? 10.125 14.82 12.102 1 94.44 201 LEU B C 1
ATOM 4204 O O . LEU B 1 201 ? 9.367 14.703 13.07 1 94.44 201 LEU B O 1
ATOM 4208 N N . HIS B 1 202 ? 11.414 15.25 12.32 1 96.12 202 HIS B N 1
ATOM 4209 C CA . HIS B 1 202 ? 12.016 15.406 13.641 1 96.12 202 HIS B CA 1
ATOM 4210 C C . HIS B 1 202 ? 11.266 16.438 14.469 1 96.12 202 HIS B C 1
ATOM 4212 O O . HIS B 1 202 ? 11.133 16.297 15.688 1 96.12 202 HIS B O 1
ATOM 4218 N N . ASP B 1 203 ? 10.703 17.359 13.781 1 93.94 203 ASP B N 1
ATOM 4219 C CA . ASP B 1 203 ? 10.094 18.484 14.484 1 93.94 203 ASP B CA 1
ATOM 4220 C C . ASP B 1 203 ? 8.578 18.5 14.273 1 93.94 203 ASP B C 1
ATOM 4222 O O . ASP B 1 203 ? 7.938 19.547 14.438 1 93.94 203 ASP B O 1
ATOM 4226 N N . ILE B 1 204 ? 8 17.422 13.938 1 93.19 204 ILE B N 1
ATOM 4227 C CA . ILE B 1 204 ? 6.582 17.344 13.594 1 93.19 204 ILE B CA 1
ATOM 4228 C C . ILE B 1 204 ? 5.738 17.734 14.805 1 93.19 204 ILE B C 1
ATOM 4230 O O . ILE B 1 204 ? 4.637 18.266 14.656 1 93.19 204 ILE B O 1
ATOM 4234 N N . GLY B 1 205 ? 6.195 17.547 16.062 1 94.12 205 GLY B N 1
ATOM 4235 C CA . GLY B 1 205 ? 5.48 17.859 17.297 1 94.12 205 GLY B CA 1
ATOM 4236 C C . GLY B 1 205 ? 5.289 19.359 17.5 1 94.12 205 GLY B C 1
ATOM 4237 O O . GLY B 1 205 ? 4.457 19.766 18.297 1 94.12 205 GLY B O 1
ATOM 4238 N N . LYS B 1 206 ? 6.035 20.172 16.766 1 93.06 206 LYS B N 1
ATOM 4239 C CA . LYS B 1 206 ? 5.926 21.625 16.891 1 93.06 206 LYS B CA 1
ATOM 4240 C C . LYS B 1 206 ? 4.535 22.109 16.5 1 93.06 206 LYS B C 1
ATOM 4242 O O . LYS B 1 206 ? 4.141 23.219 16.844 1 93.06 206 LYS B O 1
ATOM 4247 N N . ILE B 1 207 ? 3.908 21.297 15.812 1 90.12 207 ILE B N 1
ATOM 4248 C CA . ILE B 1 207 ? 2.545 21.625 15.414 1 90.12 207 ILE B CA 1
ATOM 4249 C C . ILE B 1 207 ? 1.694 21.891 16.656 1 90.12 207 ILE B C 1
ATOM 4251 O O . ILE B 1 207 ? 0.759 22.688 16.625 1 90.12 207 ILE B O 1
ATOM 4255 N N . GLY B 1 208 ? 1.984 21.297 17.797 1 89.81 208 GLY B N 1
ATOM 4256 C CA . GLY B 1 208 ? 1.22 21.406 19.016 1 89.81 208 GLY B CA 1
ATOM 4257 C C . GLY B 1 208 ? 1.728 22.516 19.938 1 89.81 208 GLY B C 1
ATOM 4258 O O . GLY B 1 208 ? 1.184 22.719 21.016 1 89.81 208 GLY B O 1
ATOM 4259 N N . ILE B 1 209 ? 2.754 23.234 19.547 1 93 209 ILE B N 1
ATOM 4260 C CA . ILE B 1 209 ? 3.328 24.297 20.359 1 93 209 ILE B CA 1
ATOM 4261 C C . ILE B 1 209 ? 2.658 25.625 20.016 1 93 209 ILE B C 1
ATOM 4263 O O . ILE B 1 209 ? 2.512 25.969 18.844 1 93 209 ILE B O 1
ATOM 4267 N N . PRO B 1 210 ? 2.207 26.422 21.047 1 91.38 210 PRO B N 1
ATOM 4268 C CA . PRO B 1 210 ? 1.553 27.703 20.781 1 91.38 210 PRO B CA 1
ATOM 4269 C C . PRO B 1 210 ? 2.426 28.656 19.969 1 91.38 210 PRO B C 1
ATOM 4271 O O . PRO B 1 210 ? 3.643 28.703 20.156 1 91.38 210 PRO B O 1
ATOM 4274 N N . ASP B 1 211 ? 1.819 29.469 19.109 1 89.12 211 ASP B N 1
ATOM 4275 C CA . ASP B 1 211 ? 2.514 30.422 18.25 1 89.12 211 ASP B CA 1
ATOM 4276 C C . ASP B 1 211 ? 3.33 31.422 19.078 1 89.12 211 ASP B C 1
ATOM 4278 O O . ASP B 1 211 ? 4.426 31.812 18.672 1 89.12 211 ASP B O 1
ATOM 4282 N N . ALA B 1 212 ? 2.732 31.719 20.172 1 89.62 212 ALA B N 1
ATOM 4283 C CA . ALA B 1 212 ? 3.354 32.719 21.047 1 89.62 212 ALA B CA 1
ATOM 4284 C C . ALA B 1 212 ? 4.723 32.25 21.531 1 89.62 212 ALA B C 1
ATOM 4286 O O . ALA B 1 212 ? 5.594 33.062 21.844 1 89.62 212 ALA B O 1
ATOM 4287 N N . ILE B 1 213 ? 4.828 30.938 21.578 1 91.69 213 ILE B N 1
ATOM 4288 C CA . ILE B 1 213 ? 6.09 30.359 22.016 1 91.69 213 ILE B CA 1
ATOM 4289 C C . ILE B 1 213 ? 6.969 30.047 20.812 1 91.69 213 ILE B C 1
ATOM 4291 O O . ILE B 1 213 ? 8.148 30.406 20.781 1 91.69 213 ILE B O 1
ATOM 4295 N N . LEU B 1 214 ? 6.457 29.516 19.781 1 88.12 214 LEU B N 1
ATOM 4296 C CA . LEU B 1 214 ? 7.18 29.062 18.594 1 88.12 214 LEU B CA 1
ATOM 4297 C C . LEU B 1 214 ? 7.777 30.25 17.844 1 88.12 214 LEU B C 1
ATOM 4299 O O . LEU B 1 214 ? 8.898 30.172 17.344 1 88.12 214 LEU B O 1
ATOM 4303 N N . GLY B 1 215 ? 7.09 31.312 17.734 1 84.25 215 GLY B N 1
ATOM 4304 C CA . GLY B 1 215 ? 7.512 32.469 16.953 1 84.25 215 GLY B CA 1
ATOM 4305 C C . GLY B 1 215 ? 7.949 33.656 17.797 1 84.25 215 GLY B C 1
ATOM 4306 O O . GLY B 1 215 ? 8.055 34.781 17.312 1 84.25 215 GLY B O 1
ATOM 4307 N N . LYS B 1 216 ? 8.094 33.406 19.031 1 86.12 216 LYS B N 1
ATOM 4308 C CA . LYS B 1 216 ? 8.477 34.5 19.922 1 86.12 216 LYS B CA 1
ATOM 4309 C C . LYS B 1 216 ? 9.805 35.094 19.484 1 86.12 216 LYS B C 1
ATOM 4311 O O . LYS B 1 216 ? 10.797 34.406 19.297 1 86.12 216 LYS B O 1
ATOM 4316 N N . PRO B 1 217 ? 9.672 36.469 19.234 1 83.56 217 PRO B N 1
ATOM 4317 C CA . PRO B 1 217 ? 10.938 37.125 18.938 1 83.56 217 PRO B CA 1
ATOM 4318 C C . PRO B 1 217 ? 11.836 37.281 20.156 1 83.56 217 PRO B C 1
ATOM 4320 O O . PRO B 1 217 ? 11.516 38.031 21.078 1 83.56 217 PRO B O 1
ATOM 4323 N N . GLY B 1 218 ? 12.719 36.5 20.438 1 81.75 218 GLY B N 1
ATOM 4324 C CA . GLY B 1 218 ? 13.617 36.562 21.578 1 81.75 218 GLY B CA 1
ATOM 4325 C C . GLY B 1 218 ? 13.75 35.25 22.297 1 81.75 218 GLY B C 1
ATOM 4326 O O . GLY B 1 218 ? 13.289 34.219 21.812 1 81.75 218 GLY B O 1
ATOM 4327 N N . LYS B 1 219 ? 14.32 35.375 23.531 1 87.88 219 LYS B N 1
ATOM 4328 C CA . LYS B 1 219 ? 14.578 34.156 24.297 1 87.88 219 LYS B CA 1
ATOM 4329 C C . LYS B 1 219 ? 13.328 33.688 25.047 1 87.88 219 LYS B C 1
ATOM 4331 O O . LYS B 1 219 ? 12.578 34.531 25.578 1 87.88 219 LYS B O 1
ATOM 4336 N N . LEU B 1 220 ? 13.148 32.469 25.094 1 92 220 LEU B N 1
ATOM 4337 C CA . LEU B 1 220 ? 12.047 31.875 25.859 1 92 220 LEU B CA 1
ATOM 4338 C C . LEU B 1 220 ? 12.375 31.859 27.359 1 92 220 LEU B C 1
ATOM 4340 O O . LEU B 1 220 ? 13.516 31.625 27.734 1 92 220 LEU B O 1
ATOM 4344 N N . ASN B 1 221 ? 11.289 32.219 28.141 1 92.88 221 ASN B N 1
ATOM 4345 C CA . ASN B 1 221 ? 11.484 32.031 29.578 1 92.88 221 ASN B CA 1
ATOM 4346 C C . ASN B 1 221 ? 11.383 30.547 29.969 1 92.88 221 ASN B C 1
ATOM 4348 O O . ASN B 1 221 ? 11.133 29.703 29.109 1 92.88 221 ASN B O 1
ATOM 4352 N N . ASP B 1 222 ? 11.641 30.281 31.25 1 94.19 222 ASP B N 1
ATOM 4353 C CA . ASP B 1 222 ? 11.734 28.891 31.688 1 94.19 222 ASP B CA 1
ATOM 4354 C C . ASP B 1 222 ? 10.43 28.141 31.453 1 94.19 222 ASP B C 1
ATOM 4356 O O . ASP B 1 222 ? 10.43 27 30.984 1 94.19 222 ASP B O 1
ATOM 4360 N N . ALA B 1 223 ? 9.352 28.781 31.75 1 95.44 223 ALA B N 1
ATOM 4361 C CA . ALA B 1 223 ? 8.047 28.141 31.562 1 95.44 223 ALA B CA 1
ATOM 4362 C C . ALA B 1 223 ? 7.762 27.891 30.094 1 95.44 223 ALA B C 1
ATOM 4364 O O . ALA B 1 223 ? 7.289 26.812 29.719 1 95.44 223 ALA B O 1
ATOM 4365 N N . GLU B 1 224 ? 8.078 28.875 29.297 1 95.56 224 GLU B N 1
ATOM 4366 C CA . GLU B 1 224 ? 7.902 28.75 27.844 1 95.56 224 GLU B CA 1
ATOM 4367 C C . GLU B 1 224 ? 8.797 27.656 27.266 1 95.56 224 GLU B C 1
ATOM 4369 O O . GLU B 1 224 ? 8.383 26.922 26.375 1 95.56 224 GLU B O 1
ATOM 4374 N N . TRP B 1 225 ? 9.914 27.609 27.859 1 95.56 225 TRP B N 1
ATOM 4375 C CA . TRP B 1 225 ? 10.883 26.625 27.391 1 95.56 225 TRP B CA 1
ATOM 4376 C C . TRP B 1 225 ? 10.391 25.203 27.688 1 95.56 225 TRP B C 1
ATOM 4378 O O . TRP B 1 225 ? 10.547 24.297 26.875 1 95.56 225 TRP B O 1
ATOM 4388 N N . GLN B 1 226 ? 9.836 24.984 28.844 1 95.94 226 GLN B N 1
ATOM 4389 C CA . GLN B 1 226 ? 9.289 23.672 29.188 1 95.94 226 GLN B CA 1
ATOM 4390 C C . GLN B 1 226 ? 8.195 23.266 28.219 1 95.94 226 GLN B C 1
ATOM 4392 O O . GLN B 1 226 ? 8.125 22.094 27.812 1 95.94 226 GLN B O 1
ATOM 4397 N N . VAL B 1 227 ? 7.434 24.234 27.734 1 96.19 227 VAL B N 1
ATOM 4398 C CA . VAL B 1 227 ? 6.391 23.953 26.75 1 96.19 227 VAL B CA 1
ATOM 4399 C C . VAL B 1 227 ? 7.023 23.578 25.422 1 96.19 227 VAL B C 1
ATOM 4401 O O . VAL B 1 227 ? 6.594 22.641 24.75 1 96.19 227 VAL B O 1
ATOM 4404 N N . MET B 1 228 ? 7.977 24.297 25.094 1 94.56 228 MET B N 1
ATOM 4405 C CA . MET B 1 228 ? 8.68 24.047 23.828 1 94.56 228 MET B CA 1
ATOM 4406 C C . MET B 1 228 ? 9.227 22.625 23.797 1 94.56 228 MET B C 1
ATOM 4408 O O . MET B 1 228 ? 9.125 21.953 22.766 1 94.56 228 MET B O 1
ATOM 4412 N N . LYS B 1 229 ? 9.75 22.156 24.891 1 96.38 229 LYS B N 1
ATOM 4413 C CA . LYS B 1 229 ? 10.383 20.844 24.969 1 96.38 229 LYS B CA 1
ATOM 4414 C C . LYS B 1 229 ? 9.367 19.719 24.734 1 96.38 229 LYS B C 1
ATOM 4416 O O . LYS B 1 229 ? 9.734 18.625 24.312 1 96.38 229 LYS B O 1
ATOM 4421 N N . THR B 1 230 ? 8.125 20.016 24.938 1 96.69 230 THR B N 1
ATOM 4422 C CA . THR B 1 230 ? 7.098 18.969 24.812 1 96.69 230 THR B CA 1
ATOM 4423 C C . THR B 1 230 ? 6.891 18.578 23.359 1 96.69 230 THR B C 1
ATOM 4425 O O . THR B 1 230 ? 6.266 17.562 23.078 1 96.69 230 THR B O 1
ATOM 4428 N N . HIS B 1 231 ? 7.477 19.344 22.359 1 95.62 231 HIS B N 1
ATOM 4429 C CA . HIS B 1 231 ? 7.27 19.031 20.953 1 95.62 231 HIS B CA 1
ATOM 4430 C C . HIS B 1 231 ? 7.832 17.656 20.609 1 95.62 231 HIS B C 1
ATOM 4432 O O . HIS B 1 231 ? 7.336 16.984 19.703 1 95.62 231 HIS B O 1
ATOM 4438 N N . THR B 1 232 ? 8.914 17.188 21.359 1 97.56 232 THR B N 1
ATOM 4439 C CA . THR B 1 232 ? 9.5 15.867 21.094 1 97.56 232 THR B CA 1
ATOM 4440 C C . THR B 1 232 ? 8.523 14.758 21.469 1 97.56 232 THR B C 1
ATOM 4442 O O . THR B 1 232 ? 8.305 13.828 20.688 1 97.56 232 THR B O 1
ATOM 4445 N N . GLU B 1 233 ? 7.863 14.883 22.594 1 96.75 233 GLU B N 1
ATOM 4446 C CA . GLU B 1 233 ? 6.902 13.875 23.047 1 96.75 233 GLU B CA 1
ATOM 4447 C C . GLU B 1 233 ? 5.625 13.922 22.219 1 96.75 233 GLU B C 1
ATOM 4449 O O . GLU B 1 233 ? 5.043 12.883 21.906 1 96.75 233 GLU B O 1
ATOM 4454 N N . LEU B 1 234 ? 5.223 15.117 21.875 1 94.5 234 LEU B N 1
ATOM 4455 C CA . LEU B 1 234 ? 4.055 15.266 21.016 1 94.5 234 LEU B CA 1
ATOM 4456 C C . LEU B 1 234 ? 4.297 14.625 19.656 1 94.5 234 LEU B C 1
ATOM 4458 O O . LEU B 1 234 ? 3.418 13.945 19.109 1 94.5 234 LEU B O 1
ATOM 4462 N N . GLY B 1 235 ? 5.469 14.898 19.125 1 95.25 235 GLY B N 1
ATOM 4463 C CA . GLY B 1 235 ? 5.82 14.289 17.859 1 95.25 235 GLY B CA 1
ATOM 4464 C C . GLY B 1 235 ? 5.809 12.766 17.906 1 95.25 235 GLY B C 1
ATOM 4465 O O . GLY B 1 235 ? 5.266 12.117 17 1 95.25 235 GLY B O 1
ATOM 4466 N N . ALA B 1 236 ? 6.418 12.164 18.969 1 95.88 236 ALA B N 1
ATOM 4467 C CA . ALA B 1 236 ? 6.438 10.719 19.156 1 95.88 236 ALA B CA 1
ATOM 4468 C C . ALA B 1 236 ? 5.02 10.156 19.266 1 95.88 236 ALA B C 1
ATOM 4470 O O . ALA B 1 236 ? 4.719 9.109 18.703 1 95.88 236 ALA B O 1
ATOM 4471 N N . GLN B 1 237 ? 4.219 10.875 20 1 93.44 237 GLN B N 1
ATOM 4472 C CA . GLN B 1 237 ? 2.832 10.453 20.156 1 93.44 237 GLN B CA 1
ATOM 4473 C C . GLN B 1 237 ? 2.096 10.453 18.812 1 93.44 237 GLN B C 1
ATOM 4475 O O . GLN B 1 237 ? 1.363 9.508 18.516 1 93.44 237 GLN B O 1
ATOM 4480 N N . LEU B 1 238 ? 2.348 11.492 18.047 1 91.25 238 LEU B N 1
ATOM 4481 C CA . LEU B 1 238 ? 1.713 11.617 16.734 1 91.25 238 LEU B CA 1
ATOM 4482 C C . LEU B 1 238 ? 2.125 10.469 15.82 1 91.25 238 LEU B C 1
ATOM 4484 O O . LEU B 1 238 ? 1.31 9.961 15.047 1 91.25 238 LEU B O 1
ATOM 4488 N N . LEU B 1 239 ? 3.332 10.023 15.906 1 92.81 239 LEU B N 1
ATOM 4489 C CA . LEU B 1 239 ? 3.893 9.055 14.977 1 92.81 239 LEU B CA 1
ATOM 4490 C C . LEU B 1 239 ? 3.752 7.637 15.516 1 92.81 239 LEU B C 1
ATOM 4492 O O . LEU B 1 239 ? 4.199 6.68 14.875 1 92.81 239 LEU B O 1
ATOM 4496 N N . GLU B 1 240 ? 3.123 7.469 16.625 1 89.75 240 GLU B N 1
ATOM 4497 C CA . GLU B 1 240 ? 2.977 6.16 17.25 1 89.75 240 GLU B CA 1
ATOM 4498 C C . GLU B 1 240 ? 1.96 5.301 16.5 1 89.75 240 GLU B C 1
ATOM 4500 O O . GLU B 1 240 ? 1.05 5.828 15.859 1 89.75 240 GLU B O 1
ATOM 4505 N N . GLY B 1 241 ? 2.197 3.918 16.5 1 79.44 241 GLY B N 1
ATOM 4506 C CA . GLY B 1 241 ? 1.184 2.99 16.016 1 79.44 241 GLY B CA 1
ATOM 4507 C C . GLY B 1 241 ? 1.494 2.426 14.648 1 79.44 241 GLY B C 1
ATOM 4508 O O . GLY B 1 241 ? 0.645 1.783 14.031 1 79.44 241 GLY B O 1
ATOM 4509 N N . ASP B 1 242 ? 2.559 2.721 14.109 1 80.38 242 ASP B N 1
ATOM 4510 C CA . ASP B 1 242 ? 2.982 2.172 12.82 1 80.38 242 ASP B CA 1
ATOM 4511 C C . ASP B 1 242 ? 4.289 1.396 12.961 1 80.38 242 ASP B C 1
ATOM 4513 O O . ASP B 1 242 ? 5.254 1.891 13.547 1 80.38 242 ASP B O 1
ATOM 4517 N N . ASP B 1 243 ? 4.242 0.216 12.367 1 84.12 243 ASP B N 1
ATOM 4518 C CA . ASP B 1 243 ? 5.395 -0.662 12.555 1 84.12 243 ASP B CA 1
ATOM 4519 C C . ASP B 1 243 ? 6.32 -0.615 11.344 1 84.12 243 ASP B C 1
ATOM 4521 O O . ASP B 1 243 ? 7.332 -1.319 11.305 1 84.12 243 ASP B O 1
ATOM 4525 N N . ALA B 1 244 ? 5.996 0.141 10.359 1 85 244 ALA B N 1
ATOM 4526 C CA . ALA B 1 244 ? 6.926 0.313 9.242 1 85 244 ALA B CA 1
ATOM 4527 C C . ALA B 1 244 ? 8.258 0.89 9.719 1 85 244 ALA B C 1
ATOM 4529 O O . ALA B 1 244 ? 8.281 1.77 10.586 1 85 244 ALA B O 1
ATOM 4530 N N . SER B 1 245 ? 9.305 0.352 9.164 1 90.81 245 SER B N 1
ATOM 4531 C CA . SER B 1 245 ? 10.641 0.72 9.617 1 90.81 245 SER B CA 1
ATOM 4532 C C . SER B 1 245 ? 10.852 2.23 9.555 1 90.81 245 SER B C 1
ATOM 4534 O O . SER B 1 245 ? 11.383 2.826 10.5 1 90.81 245 SER B O 1
ATOM 4536 N N . VAL B 1 246 ? 10.406 2.836 8.492 1 91.94 246 VAL B N 1
ATOM 4537 C CA . VAL B 1 246 ? 10.617 4.27 8.312 1 91.94 246 VAL B CA 1
ATOM 4538 C C . VAL B 1 246 ? 9.828 5.043 9.367 1 91.94 246 VAL B C 1
ATOM 4540 O O . VAL B 1 246 ? 10.305 6.055 9.891 1 91.94 246 VAL B O 1
ATOM 4543 N N . MET B 1 247 ? 8.672 4.598 9.766 1 90.62 247 MET B N 1
ATOM 4544 C CA . MET B 1 247 ? 7.836 5.285 10.75 1 90.62 247 MET B CA 1
ATOM 4545 C C . MET B 1 247 ? 8.383 5.09 12.156 1 90.62 247 MET B C 1
ATOM 4547 O O . MET B 1 247 ? 8.32 6.004 12.984 1 90.62 247 MET B O 1
ATOM 4551 N N . VAL B 1 248 ? 8.797 3.877 12.453 1 94.56 248 VAL B N 1
ATOM 4552 C CA . VAL B 1 248 ? 9.445 3.607 13.727 1 94.56 248 VAL B CA 1
ATOM 4553 C C . VAL B 1 248 ? 10.664 4.516 13.891 1 94.56 248 VAL B C 1
ATOM 4555 O O . VAL B 1 248 ? 10.867 5.113 14.945 1 94.56 248 VAL B O 1
ATOM 4558 N N . MET B 1 249 ? 11.383 4.637 12.805 1 96.56 249 MET B N 1
ATOM 4559 C CA . MET B 1 249 ? 12.555 5.504 12.805 1 96.56 249 MET B CA 1
ATOM 4560 C C . MET B 1 249 ? 12.148 6.961 13.008 1 96.56 249 MET B C 1
ATOM 4562 O O . MET B 1 249 ? 12.758 7.676 13.805 1 96.56 249 MET B O 1
ATOM 4566 N N . ALA B 1 250 ? 11.109 7.391 12.336 1 95.81 250 ALA B N 1
ATOM 4567 C CA . ALA B 1 250 ? 10.641 8.766 12.445 1 95.81 250 ALA B CA 1
ATOM 4568 C C . ALA B 1 250 ? 10.211 9.086 13.875 1 95.81 250 ALA B C 1
ATOM 4570 O O . ALA B 1 250 ? 10.516 10.164 14.398 1 95.81 250 ALA B O 1
ATOM 4571 N N . ARG B 1 251 ? 9.523 8.141 14.508 1 96.06 251 ARG B N 1
ATOM 4572 C CA . ARG B 1 251 ? 9.094 8.312 15.891 1 96.06 251 ARG B CA 1
ATOM 4573 C C . ARG B 1 251 ? 10.289 8.477 16.828 1 96.06 251 ARG B C 1
ATOM 4575 O O . ARG B 1 251 ? 10.297 9.367 17.688 1 96.06 251 ARG B O 1
ATOM 4582 N N . ALA B 1 252 ? 11.312 7.621 16.641 1 98.12 252 ALA B N 1
ATOM 4583 C CA . ALA B 1 252 ? 12.523 7.691 17.453 1 98.12 252 ALA B CA 1
ATOM 4584 C C . ALA B 1 252 ? 13.234 9.031 17.266 1 98.12 252 ALA B C 1
ATOM 4586 O O . ALA B 1 252 ? 13.695 9.633 18.234 1 98.12 252 ALA B O 1
ATOM 4587 N N . ILE B 1 253 ? 13.25 9.477 16.078 1 98.19 253 ILE B N 1
ATOM 4588 C CA . ILE B 1 253 ? 13.914 10.734 15.766 1 98.19 253 ILE B CA 1
ATOM 4589 C C . ILE B 1 253 ? 13.148 11.891 16.422 1 98.19 253 ILE B C 1
ATOM 4591 O O . ILE B 1 253 ? 13.75 12.734 17.094 1 98.19 253 ILE B O 1
ATOM 4595 N N . ALA B 1 254 ? 11.898 11.93 16.234 1 97.56 254 ALA B N 1
ATOM 4596 C CA . ALA B 1 254 ? 11.078 13 16.812 1 97.56 254 ALA B CA 1
ATOM 4597 C C . ALA B 1 254 ? 11.25 13.055 18.328 1 97.56 254 ALA B C 1
ATOM 4599 O O . ALA B 1 254 ? 11.336 14.141 18.906 1 97.56 254 ALA B O 1
ATOM 4600 N N . LEU B 1 255 ? 11.32 11.898 18.984 1 98.25 255 LEU B N 1
ATOM 4601 C CA . LEU B 1 255 ? 11.375 11.805 20.438 1 98.25 255 LEU B CA 1
ATOM 4602 C C . LEU B 1 255 ? 12.75 12.188 20.953 1 98.25 255 LEU B C 1
ATOM 4604 O O . LEU B 1 255 ? 12.867 12.867 21.984 1 98.25 255 LEU B O 1
ATOM 4608 N N . HIS B 1 256 ? 13.875 11.836 20.156 1 98.56 256 HIS B N 1
ATOM 4609 C CA . HIS B 1 256 ? 15.172 11.805 20.812 1 98.56 256 HIS B CA 1
ATOM 4610 C C . HIS B 1 256 ? 16.156 12.742 20.141 1 98.56 256 HIS B C 1
ATOM 4612 O O . HIS B 1 256 ? 17.312 12.844 20.562 1 98.56 256 HIS B O 1
ATOM 4618 N N . HIS B 1 257 ? 15.812 13.547 19.109 1 98 257 HIS B N 1
ATOM 4619 C CA . HIS B 1 257 ? 16.812 14.297 18.359 1 98 257 HIS B CA 1
ATOM 4620 C C . HIS B 1 257 ? 17.375 15.445 19.188 1 98 257 HIS B C 1
ATOM 4622 O O . HIS B 1 257 ? 18.422 16.016 18.828 1 98 257 HIS B O 1
ATOM 4628 N N . HIS B 1 258 ? 16.781 15.75 20.312 1 97.81 258 HIS B N 1
ATOM 4629 C CA . HIS B 1 258 ? 17.281 16.797 21.188 1 97.81 258 HIS B CA 1
ATOM 4630 C C . HIS B 1 258 ? 18 16.203 22.406 1 97.81 258 HIS B C 1
ATOM 4632 O O . HIS B 1 258 ? 18.406 16.922 23.312 1 97.81 258 HIS B O 1
ATOM 4638 N N . GLU B 1 259 ? 18.109 14.906 22.469 1 98.38 259 GLU B N 1
ATOM 4639 C CA . GLU B 1 259 ? 19.031 14.312 23.438 1 98.38 259 GLU B CA 1
ATOM 4640 C C . GLU B 1 259 ? 20.469 14.695 23.125 1 98.38 259 GLU B C 1
ATOM 4642 O O . GLU B 1 259 ? 20.875 14.75 21.953 1 98.38 259 GLU B O 1
ATOM 4647 N N . ARG B 1 260 ? 21.188 14.961 24.109 1 97.75 260 ARG B N 1
ATOM 4648 C CA . ARG B 1 260 ? 22.594 15.312 23.953 1 97.75 260 ARG B CA 1
ATOM 4649 C C . ARG B 1 260 ? 23.5 14.141 24.312 1 97.75 260 ARG B C 1
ATOM 4651 O O . ARG B 1 260 ? 23.188 13.375 25.219 1 97.75 260 ARG B O 1
ATOM 4658 N N . PHE B 1 261 ? 24.516 14.125 23.672 1 97.75 261 PHE B N 1
ATOM 4659 C CA . PHE B 1 261 ? 25.422 13.008 23.875 1 97.75 261 PHE B CA 1
ATOM 4660 C C . PHE B 1 261 ? 25.891 12.953 25.312 1 97.75 261 PHE B C 1
ATOM 4662 O O . PHE B 1 261 ? 26.172 11.875 25.844 1 97.75 261 PHE B O 1
ATOM 4669 N N . ASP B 1 262 ? 25.969 14.016 25.984 1 97.44 262 ASP B N 1
ATOM 4670 C CA . ASP B 1 262 ? 26.469 14.094 27.359 1 97.44 262 ASP B CA 1
ATOM 4671 C C . ASP B 1 262 ? 25.344 13.859 28.359 1 97.44 262 ASP B C 1
ATOM 4673 O O . ASP B 1 262 ? 25.562 13.898 29.578 1 97.44 262 ASP B O 1
ATOM 4677 N N . GLY B 1 263 ? 24.125 13.773 27.906 1 97.25 263 GLY B N 1
ATOM 4678 C CA . GLY B 1 263 ? 23.016 13.43 28.781 1 97.25 263 GLY B CA 1
ATOM 4679 C C . GLY B 1 263 ? 22.234 14.641 29.25 1 97.25 263 GLY B C 1
ATOM 4680 O O . GLY B 1 263 ? 21.25 14.508 30 1 97.25 263 GLY B O 1
ATOM 4681 N N . ALA B 1 264 ? 22.609 15.781 28.797 1 96.56 264 ALA B N 1
ATOM 4682 C CA . ALA B 1 264 ? 21.984 17.016 29.266 1 96.56 264 ALA B CA 1
ATOM 4683 C C . ALA B 1 264 ? 20.797 17.406 28.391 1 96.56 264 ALA B C 1
ATOM 4685 O O . ALA B 1 264 ? 20.25 18.5 28.531 1 96.56 264 ALA B O 1
ATOM 4686 N N . GLY B 1 265 ? 20.422 16.562 27.5 1 97.06 265 GLY B N 1
ATOM 4687 C CA . GLY B 1 265 ? 19.328 16.859 26.594 1 97.06 265 GLY B CA 1
ATOM 4688 C C . GLY B 1 265 ? 17.969 16.438 27.125 1 97.06 265 GLY B C 1
ATOM 4689 O O . GLY B 1 265 ? 17.797 16.25 28.328 1 97.06 265 GLY B O 1
ATOM 4690 N N . TYR B 1 266 ? 17.031 16.406 26.391 1 97.31 266 TYR B N 1
ATOM 4691 C CA . TYR B 1 266 ? 15.648 16.062 26.734 1 97.31 266 TYR B CA 1
ATOM 4692 C C . TYR B 1 266 ? 15 15.242 25.641 1 97.31 266 TYR B C 1
ATOM 4694 O O . TYR B 1 266 ? 15.492 15.211 24.5 1 97.31 266 TYR B O 1
ATOM 4702 N N . PRO B 1 267 ? 13.883 14.484 25.891 1 97.19 267 PRO B N 1
ATOM 4703 C CA . PRO B 1 267 ? 13.07 14.57 27.094 1 97.19 267 PRO B CA 1
ATOM 4704 C C . PRO B 1 267 ? 13.539 13.617 28.203 1 97.19 267 PRO B C 1
ATOM 4706 O O . PRO B 1 267 ? 13.125 13.75 29.359 1 97.19 267 PRO B O 1
ATOM 4709 N N . HIS B 1 268 ? 14.383 12.625 27.875 1 96.56 268 HIS B N 1
ATOM 4710 C CA . HIS B 1 268 ? 14.656 11.562 28.844 1 96.56 268 HIS B CA 1
ATOM 4711 C C . HIS B 1 268 ? 16.047 11.695 29.422 1 96.56 268 HIS B C 1
ATOM 4713 O O . HIS B 1 268 ? 16.422 10.945 30.344 1 96.56 268 HIS B O 1
ATOM 4719 N N . GLY B 1 269 ? 16.812 12.516 28.844 1 97.38 269 GLY B N 1
ATOM 4720 C CA . GLY B 1 269 ? 18.172 12.68 29.344 1 97.38 269 GLY B CA 1
ATOM 4721 C C . GLY B 1 269 ? 19.062 11.5 29 1 97.38 269 GLY B C 1
ATOM 4722 O O . GLY B 1 269 ? 19.891 11.094 29.828 1 97.38 269 GLY B O 1
ATOM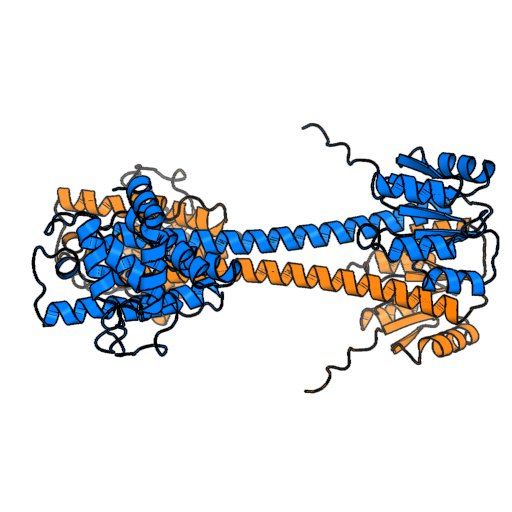 4723 N N . LEU B 1 270 ? 18.891 10.867 27.906 1 98.06 270 LEU B N 1
ATOM 4724 C CA . LEU B 1 270 ? 19.734 9.773 27.438 1 98.06 270 LEU B CA 1
ATOM 4725 C C . LEU B 1 270 ? 21.125 10.273 27.094 1 98.06 270 LEU B C 1
ATOM 4727 O O . LEU B 1 270 ? 21.312 11.445 26.75 1 98.06 270 LEU B O 1
ATOM 4731 N N . ALA B 1 271 ? 22.094 9.312 27.156 1 97.56 271 ALA B N 1
ATOM 4732 C CA . ALA B 1 271 ? 23.469 9.688 26.875 1 97.56 271 ALA B CA 1
ATOM 4733 C C . ALA B 1 271 ? 24.141 8.664 25.953 1 97.56 271 ALA B C 1
ATOM 4735 O O . ALA B 1 271 ? 23.812 7.477 26 1 97.56 271 ALA B O 1
ATOM 4736 N N . GLY B 1 272 ? 24.984 9.141 25.156 1 97 272 GLY B N 1
ATOM 4737 C CA . GLY B 1 272 ? 25.797 8.273 24.328 1 97 272 GLY B CA 1
ATOM 4738 C C . GLY B 1 272 ? 24.969 7.371 23.422 1 97 272 GLY B C 1
ATOM 4739 O O . GLY B 1 272 ? 24.094 7.848 22.703 1 97 272 GLY B O 1
ATOM 4740 N N . ASP B 1 273 ? 25.25 6.07 23.594 1 96.81 273 ASP B N 1
ATOM 4741 C CA . ASP B 1 273 ? 24.672 5.098 22.672 1 96.81 273 ASP B CA 1
ATOM 4742 C C . ASP B 1 273 ? 23.266 4.703 23.109 1 96.81 273 ASP B C 1
ATOM 4744 O O . ASP B 1 273 ? 22.562 3.98 22.406 1 96.81 273 ASP B O 1
ATOM 4748 N N . ALA B 1 274 ? 22.906 5.258 24.25 1 97.94 274 ALA B N 1
ATOM 4749 C CA . ALA B 1 274 ? 21.531 5.055 24.656 1 97.94 274 ALA B CA 1
ATOM 4750 C C . ALA B 1 274 ? 20.562 5.848 23.781 1 97.94 274 ALA B C 1
ATOM 4752 O O . ALA B 1 274 ? 19.375 5.535 23.703 1 97.94 274 ALA B O 1
ATOM 4753 N N . ILE B 1 275 ? 21.062 6.883 23.156 1 98.31 275 ILE B N 1
ATOM 4754 C CA . ILE B 1 275 ? 20.312 7.629 22.156 1 98.31 275 ILE B CA 1
ATOM 4755 C C . ILE B 1 275 ? 20.312 6.863 20.828 1 98.31 275 ILE B C 1
ATOM 4757 O O . ILE B 1 275 ? 21.375 6.473 20.328 1 98.31 275 ILE B O 1
ATOM 4761 N N . PRO B 1 276 ? 19.234 6.59 20.328 1 98.5 276 PRO B N 1
ATOM 4762 C CA . PRO B 1 276 ? 19.219 5.883 19.031 1 98.5 276 PRO B CA 1
ATOM 4763 C C . PRO B 1 276 ? 20.094 6.547 17.984 1 98.5 276 PRO B C 1
ATOM 4765 O O . PRO B 1 276 ? 20.156 7.777 17.922 1 98.5 276 PRO B O 1
ATOM 4768 N N . LEU B 1 277 ? 20.672 5.727 17.109 1 98.56 277 LEU B N 1
ATOM 4769 C CA . LEU B 1 277 ? 21.609 6.207 16.109 1 98.56 277 LEU B CA 1
ATOM 4770 C C . LEU B 1 277 ? 20.969 7.234 15.195 1 98.56 277 LEU B C 1
ATOM 4772 O O . LEU B 1 277 ? 21.547 8.273 14.906 1 98.56 277 LEU B O 1
ATOM 4776 N N . GLU B 1 278 ? 19.781 6.93 14.75 1 98.62 278 GLU B N 1
ATOM 4777 C CA . GLU B 1 278 ? 19.094 7.828 13.828 1 98.62 278 GLU B CA 1
ATOM 4778 C C . GLU B 1 278 ? 18.859 9.195 14.461 1 98.62 278 GLU B C 1
ATOM 4780 O O . GLU B 1 278 ? 18.938 10.219 13.781 1 98.62 278 GLU B O 1
ATOM 4785 N N . ALA B 1 279 ? 18.562 9.273 15.742 1 98.69 279 ALA B N 1
ATOM 4786 C CA . ALA B 1 279 ? 18.375 10.539 16.438 1 98.69 279 ALA B CA 1
ATOM 4787 C C . ALA B 1 279 ? 19.688 11.297 16.578 1 98.69 279 ALA B C 1
ATOM 4789 O O . ALA B 1 279 ? 19.734 12.523 16.422 1 98.69 279 ALA B O 1
ATOM 4790 N N . ARG B 1 280 ? 20.734 10.555 16.844 1 98.69 280 ARG B N 1
ATOM 4791 C CA . ARG B 1 280 ? 22.047 11.195 16.938 1 98.69 280 ARG B CA 1
ATOM 4792 C C . ARG B 1 280 ? 22.469 11.797 15.602 1 98.69 280 ARG B C 1
ATOM 4794 O O . ARG B 1 280 ? 23.016 12.906 15.562 1 98.69 280 ARG B O 1
ATOM 4801 N N . ILE B 1 281 ? 22.188 11.117 14.547 1 98.69 281 ILE B N 1
ATOM 4802 C CA . ILE B 1 281 ? 22.547 11.594 13.219 1 98.69 281 ILE B CA 1
ATOM 4803 C C . ILE B 1 281 ? 21.75 12.859 12.891 1 98.69 281 ILE B C 1
ATOM 4805 O O . ILE B 1 281 ? 22.328 13.859 12.445 1 98.69 281 ILE B O 1
ATOM 4809 N N . VAL B 1 282 ? 20.5 12.836 13.156 1 98.56 282 VAL B N 1
ATOM 4810 C CA . VAL B 1 282 ? 19.641 13.961 12.836 1 98.56 282 VAL B CA 1
ATOM 4811 C C . VAL B 1 282 ? 20.016 15.164 13.703 1 98.56 282 VAL B C 1
ATOM 4813 O O . VAL B 1 282 ? 19.938 16.312 13.25 1 98.56 282 VAL B O 1
ATOM 4816 N N . ALA B 1 283 ? 20.438 14.914 14.891 1 98.25 283 ALA B N 1
ATOM 4817 C CA . ALA B 1 283 ? 20.891 16 15.758 1 98.25 283 ALA B CA 1
ATOM 4818 C C . ALA B 1 283 ? 22.031 16.781 15.109 1 98.25 283 ALA B C 1
ATOM 4820 O O . ALA B 1 283 ? 22 18.016 15.086 1 98.25 283 ALA B O 1
ATOM 4821 N N . VAL B 1 284 ? 22.984 16.062 14.523 1 98.06 284 VAL B N 1
ATOM 4822 C CA . VAL B 1 284 ? 24.109 16.719 13.867 1 98.06 284 VAL B CA 1
ATOM 4823 C C . VAL B 1 284 ? 23.609 17.531 12.68 1 98.06 284 VAL B C 1
ATOM 4825 O O . VAL B 1 284 ? 23.984 18.703 12.516 1 98.06 284 VAL B O 1
ATOM 4828 N N . ALA B 1 285 ? 22.797 16.922 11.906 1 97.25 285 ALA B N 1
ATOM 4829 C CA . ALA B 1 285 ? 22.266 17.562 10.703 1 97.25 285 ALA B CA 1
ATOM 4830 C C . ALA B 1 285 ? 21.469 18.812 11.055 1 97.25 285 ALA B C 1
ATOM 4832 O O . ALA B 1 285 ? 21.641 19.859 10.43 1 97.25 285 ALA B O 1
ATOM 4833 N N . ASP B 1 286 ? 20.641 18.703 12.047 1 95.25 286 ASP B N 1
ATOM 4834 C CA . ASP B 1 286 ? 19.75 19.797 12.461 1 95.25 286 ASP B CA 1
ATOM 4835 C C . ASP B 1 286 ? 20.562 20.969 13.016 1 95.25 286 ASP B C 1
ATOM 4837 O O . ASP B 1 286 ? 20.281 22.125 12.688 1 95.25 286 ASP B O 1
ATOM 4841 N N . VAL B 1 28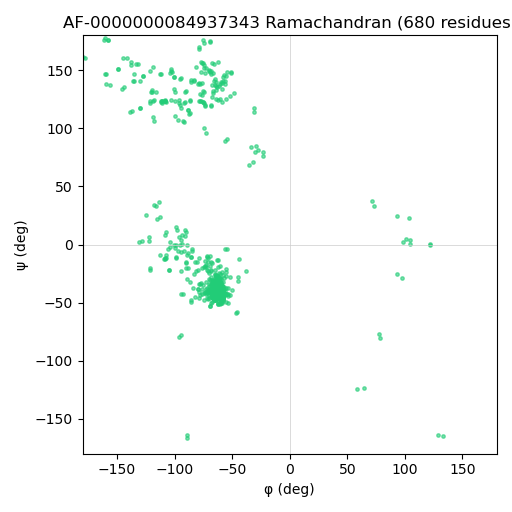7 ? 21.547 20.688 13.828 1 94.94 287 VAL B N 1
ATOM 4842 C CA . VAL B 1 287 ? 22.391 21.719 14.398 1 94.94 287 VAL B CA 1
ATOM 4843 C C . VAL B 1 287 ? 23.141 22.453 13.289 1 94.94 287 VAL B C 1
ATOM 4845 O O . VAL B 1 287 ? 23.188 23.688 13.266 1 94.94 287 VAL B O 1
ATOM 4848 N N . PHE B 1 288 ? 23.672 21.688 12.383 1 95.25 288 PHE B N 1
ATOM 4849 C CA . PHE B 1 288 ? 24.391 22.297 11.281 1 95.25 288 PHE B CA 1
ATOM 4850 C C . PHE B 1 288 ? 23.484 23.219 10.477 1 95.25 288 PHE B C 1
ATOM 4852 O O . PHE B 1 288 ? 23.844 24.375 10.211 1 95.25 288 PHE B O 1
ATOM 4859 N N . ASP B 1 289 ? 22.375 22.688 10.156 1 93.12 289 ASP B N 1
ATOM 4860 C CA . ASP B 1 289 ? 21.453 23.484 9.344 1 93.12 289 ASP B CA 1
ATOM 4861 C C . ASP B 1 289 ? 21.047 24.766 10.062 1 93.12 289 ASP B C 1
ATOM 4863 O O . ASP B 1 289 ? 20.938 25.828 9.445 1 93.12 289 ASP B O 1
ATOM 4867 N N . ALA B 1 290 ? 20.828 24.672 11.352 1 88.62 290 ALA B N 1
ATOM 4868 C CA . ALA B 1 290 ? 20.453 25.828 12.156 1 88.62 290 ALA B CA 1
ATOM 4869 C C . ALA B 1 290 ? 21.578 26.875 12.141 1 88.62 290 ALA B C 1
ATOM 4871 O O . ALA B 1 290 ? 21.297 28.078 12.156 1 88.62 290 ALA B O 1
ATOM 4872 N N . LEU B 1 291 ? 22.812 26.422 12.125 1 90.56 291 LEU B N 1
ATOM 4873 C CA . LEU B 1 291 ? 23.969 27.312 12.188 1 90.56 291 LEU B CA 1
ATOM 4874 C C . LEU B 1 291 ? 24.141 28.062 10.867 1 90.56 291 LEU B C 1
ATOM 4876 O O . LEU B 1 291 ? 24.531 29.234 10.859 1 90.56 291 LEU B O 1
ATOM 4880 N N . VAL B 1 292 ? 23.766 27.406 9.781 1 88.81 292 VAL B N 1
ATOM 4881 C CA . VAL B 1 292 ? 24.109 28 8.492 1 88.81 292 VAL B CA 1
ATOM 4882 C C . VAL B 1 292 ? 22.875 28.641 7.871 1 88.81 292 VAL B C 1
ATOM 4884 O O . VAL B 1 292 ? 22.953 29.234 6.793 1 88.81 292 VAL B O 1
ATOM 4887 N N . SER B 1 293 ? 21.828 28.531 8.477 1 83.12 293 SER B N 1
ATOM 4888 C CA . SER B 1 293 ? 20.594 29.109 7.949 1 83.12 293 SER B CA 1
ATOM 4889 C C . SER B 1 293 ? 20.266 30.422 8.641 1 83.12 293 SER B C 1
ATOM 4891 O O . SER B 1 293 ? 20.609 30.625 9.805 1 83.12 293 SER B O 1
ATOM 4893 N N . VAL B 1 294 ? 19.719 31.297 7.809 1 74.62 294 VAL B N 1
ATOM 4894 C CA . VAL B 1 294 ? 19.344 32.594 8.336 1 74.62 294 VAL B CA 1
ATOM 4895 C C . VAL B 1 294 ? 18.062 32.469 9.172 1 74.62 294 VAL B C 1
ATOM 4897 O O . VAL B 1 294 ? 17.109 31.812 8.766 1 74.62 294 VAL B O 1
ATOM 4900 N N . ARG B 1 295 ? 18.172 32.906 10.484 1 64.62 295 ARG B N 1
ATOM 4901 C CA . ARG B 1 295 ? 17.016 33.031 11.352 1 64.62 295 ARG B CA 1
ATOM 4902 C C . ARG B 1 295 ? 16.703 34.469 11.688 1 64.62 295 ARG B C 1
ATOM 4904 O O . ARG B 1 295 ? 17.547 35.344 11.508 1 64.62 295 ARG B O 1
ATOM 4911 N N . PRO B 1 296 ? 15.352 34.812 11.867 1 59.69 296 PRO B N 1
ATOM 4912 C CA . PRO B 1 296 ? 14.984 36.188 12.125 1 59.69 296 PRO B CA 1
ATOM 4913 C C . PRO B 1 296 ? 15.883 36.875 13.172 1 59.69 296 PRO B C 1
ATOM 4915 O O . PRO B 1 296 ? 16.172 38.062 13.078 1 59.69 296 PRO B O 1
ATOM 4918 N N . TYR B 1 297 ? 16.391 36.094 14.133 1 58.09 297 TYR B N 1
ATOM 4919 C CA . TYR B 1 297 ? 17.094 36.719 15.242 1 58.09 297 TYR B CA 1
ATOM 4920 C C . TYR B 1 297 ? 18.594 36.469 15.156 1 58.09 297 TYR B C 1
ATOM 4922 O O . TYR B 1 297 ? 19.359 36.969 15.984 1 58.09 297 TYR B O 1
ATOM 4930 N N . LYS B 1 298 ? 19.047 35.562 14.273 1 63.97 298 LYS B N 1
ATOM 4931 C CA . LYS B 1 298 ? 20.469 35.25 14.188 1 63.97 298 LYS B CA 1
ATOM 4932 C C . LYS B 1 298 ? 20.922 35.156 12.727 1 63.97 298 LYS B C 1
ATOM 4934 O O . LYS B 1 298 ? 20.297 34.438 11.93 1 63.97 298 LYS B O 1
ATOM 4939 N N . PRO B 1 299 ? 21.828 36.094 12.305 1 73.75 299 PRO B N 1
ATOM 4940 C CA . PRO B 1 299 ? 22.406 35.906 10.969 1 73.75 299 PRO B CA 1
ATOM 4941 C C . PRO B 1 299 ? 23.047 34.531 10.781 1 73.75 299 PRO B C 1
ATOM 4943 O O . PRO B 1 299 ? 23.406 33.875 11.766 1 73.75 299 PRO B O 1
ATOM 4946 N N . ALA B 1 300 ? 22.984 34.094 9.586 1 80.69 300 ALA B N 1
ATOM 4947 C CA . ALA B 1 300 ? 23.688 32.844 9.25 1 80.69 300 ALA B CA 1
ATOM 4948 C C . ALA B 1 300 ? 25.188 32.969 9.531 1 80.69 300 ALA B C 1
ATOM 4950 O O . ALA B 1 300 ? 25.781 34.031 9.273 1 80.69 300 ALA B O 1
ATOM 4951 N N . LEU B 1 301 ? 25.656 31.938 10.172 1 86.38 301 LEU B N 1
ATOM 4952 C CA . LEU B 1 301 ? 27.094 31.891 10.375 1 86.38 301 LEU B CA 1
ATOM 4953 C C . LEU B 1 301 ? 27.812 31.469 9.102 1 86.38 301 LEU B C 1
ATOM 4955 O O . LEU B 1 301 ? 27.203 30.859 8.219 1 86.38 301 LEU B O 1
ATOM 4959 N N . SER B 1 302 ? 29.047 31.844 9.062 1 87.44 302 SER B N 1
ATOM 4960 C CA . SER B 1 302 ? 29.859 31.328 7.973 1 87.44 302 SER B CA 1
ATOM 4961 C C . SER B 1 302 ? 30.047 29.812 8.086 1 87.44 302 SER B C 1
ATOM 4963 O O . SER B 1 302 ? 29.906 29.25 9.172 1 87.44 302 SER B O 1
ATOM 4965 N N . LEU B 1 303 ? 30.266 29.312 7.086 1 88.12 303 LEU B N 1
ATOM 4966 C CA . LEU B 1 303 ? 30.5 27.875 7.055 1 88.12 303 LEU B CA 1
ATOM 4967 C C . LEU B 1 303 ? 31.641 27.484 7.984 1 88.12 303 LEU B C 1
ATOM 4969 O O . LEU B 1 303 ? 31.562 26.484 8.695 1 88.12 303 LEU B O 1
ATOM 4973 N N . GLU B 1 304 ? 32.625 28.25 7.941 1 90.38 304 GLU B N 1
ATOM 4974 C CA . GLU B 1 304 ? 33.781 27.969 8.789 1 90.38 304 GLU B CA 1
ATOM 4975 C C . GLU B 1 304 ? 33.406 28.031 10.273 1 90.38 304 GLU B C 1
ATOM 4977 O O . GLU B 1 304 ? 33.812 27.156 11.047 1 90.38 304 GLU B O 1
ATOM 4982 N N . GLN B 1 305 ? 32.719 28.938 10.531 1 92.25 305 GLN B N 1
ATOM 4983 C CA . GLN B 1 305 ? 32.281 29.062 11.914 1 92.25 305 GLN B CA 1
ATOM 4984 C C . GLN B 1 305 ? 31.359 27.906 12.305 1 92.25 305 GLN B C 1
ATOM 4986 O O . GLN B 1 305 ? 31.484 27.344 13.398 1 92.25 305 GLN B O 1
ATOM 4991 N N . ALA B 1 306 ? 30.5 27.609 11.422 1 94.12 306 ALA B N 1
ATOM 4992 C CA . ALA B 1 306 ? 29.578 26.516 11.672 1 94.12 306 ALA B CA 1
ATOM 4993 C C . ALA B 1 306 ? 30.328 25.203 11.891 1 94.12 306 ALA B C 1
ATOM 4995 O O . ALA B 1 306 ? 30.016 24.453 12.82 1 94.12 306 ALA B O 1
ATOM 4996 N N . MET B 1 307 ? 31.312 24.984 11.141 1 94.19 307 MET B N 1
ATOM 4997 C CA . MET B 1 307 ? 32.094 23.75 11.258 1 94.19 307 MET B CA 1
ATOM 4998 C C . MET B 1 307 ? 32.844 23.719 12.586 1 94.19 307 MET B C 1
ATOM 5000 O O . MET B 1 307 ? 32.938 22.656 13.219 1 94.19 307 MET B O 1
ATOM 5004 N N . THR B 1 308 ? 33.312 24.828 12.914 1 94.88 308 THR B N 1
ATOM 5005 C CA . THR B 1 308 ? 34.031 24.922 14.18 1 94.88 308 THR B CA 1
ATOM 5006 C C . THR B 1 308 ? 33.094 24.609 15.352 1 94.88 308 THR B C 1
ATOM 5008 O O . THR B 1 308 ? 33.469 23.859 16.266 1 94.88 308 THR B O 1
ATOM 5011 N N . ILE B 1 309 ? 32.031 25.094 15.227 1 95.38 309 ILE B N 1
ATOM 5012 C CA . ILE B 1 309 ? 31.062 24.875 16.312 1 95.38 309 ILE B CA 1
ATOM 5013 C C . ILE B 1 309 ? 30.672 23.406 16.359 1 95.38 309 ILE B C 1
ATOM 5015 O O . ILE B 1 309 ? 30.594 22.812 17.453 1 95.38 309 ILE B O 1
ATOM 5019 N N . ILE B 1 310 ? 30.422 22.875 15.312 1 96.88 310 ILE B N 1
ATOM 5020 C CA . ILE B 1 310 ? 30.094 21.453 15.25 1 96.88 310 ILE B CA 1
ATOM 5021 C C . ILE B 1 310 ? 31.234 20.625 15.836 1 96.88 310 ILE B C 1
ATOM 5023 O O . ILE B 1 310 ? 31 19.719 16.625 1 96.88 310 ILE B O 1
ATOM 5027 N N . GLU B 1 311 ? 32.375 20.922 15.461 1 96.62 311 GLU B N 1
ATOM 5028 C CA . GLU B 1 311 ? 33.531 20.219 15.984 1 96.62 311 GLU B CA 1
ATOM 5029 C C . GLU B 1 311 ? 33.625 20.344 17.5 1 96.62 311 GLU B C 1
ATOM 5031 O O . GLU B 1 311 ? 33.906 19.359 18.188 1 96.62 311 GLU B O 1
ATOM 5036 N N . GLN B 1 312 ? 33.344 21.5 17.969 1 96.81 312 GLN B N 1
ATOM 5037 C CA . GLN B 1 312 ? 33.438 21.766 19.391 1 96.81 312 GLN B CA 1
ATOM 5038 C C . GLN B 1 312 ? 32.312 21.094 20.156 1 96.81 312 GLN B C 1
ATOM 5040 O O . GLN B 1 312 ? 32.406 20.906 21.375 1 96.81 312 GLN B O 1
ATOM 5045 N N . SER B 1 313 ? 31.344 20.75 19.438 1 97.31 313 SER B N 1
ATOM 5046 C CA . SER B 1 313 ? 30.188 20.141 20.078 1 97.31 313 SER B CA 1
ATOM 5047 C C . SER B 1 313 ? 30.344 18.625 20.172 1 97.31 313 SER B C 1
ATOM 5049 O O . SER B 1 313 ? 29.516 17.938 20.781 1 97.31 313 SER B O 1
ATOM 5051 N N . ALA B 1 314 ? 31.375 18.156 19.703 1 97 314 ALA B N 1
ATOM 5052 C CA . ALA B 1 314 ? 31.641 16.719 19.719 1 97 314 ALA B CA 1
ATOM 5053 C C . ALA B 1 314 ? 31.859 16.219 21.141 1 97 314 ALA B C 1
ATOM 5055 O O . ALA B 1 314 ? 32.656 16.781 21.891 1 97 314 ALA B O 1
ATOM 5056 N N . GLY B 1 315 ? 31.109 15.219 21.469 1 96.25 315 GLY B N 1
ATOM 5057 C CA . GLY B 1 315 ? 31.266 14.617 22.781 1 96.25 315 GLY B CA 1
ATOM 5058 C C . GLY B 1 315 ? 30.328 15.188 23.828 1 96.25 315 GLY B C 1
ATOM 5059 O O . GLY B 1 315 ? 30.062 14.547 24.844 1 96.25 315 GLY B O 1
ATOM 5060 N N . GLY B 1 316 ? 29.922 16.359 23.609 1 96.81 316 GLY B N 1
ATOM 5061 C CA . GLY B 1 316 ? 28.922 16.984 24.469 1 96.81 316 GLY B CA 1
ATOM 5062 C C . GLY B 1 316 ? 27.516 16.875 23.938 1 96.81 316 GLY B C 1
ATOM 5063 O O . GLY B 1 316 ? 26.781 15.938 24.25 1 96.81 316 GLY B O 1
ATOM 5064 N N . HIS B 1 317 ? 27.312 17.781 23 1 96 317 HIS B N 1
ATOM 5065 C CA . HIS B 1 317 ? 26 17.828 22.375 1 96 317 HIS B CA 1
ATOM 5066 C C . HIS B 1 317 ? 25.844 16.734 21.328 1 96 317 HIS B C 1
ATOM 5068 O O . HIS B 1 317 ? 24.828 16.031 21.297 1 96 317 HIS B O 1
ATOM 5074 N N . LEU B 1 318 ? 26.875 16.531 20.594 1 98.44 318 LEU B N 1
ATOM 5075 C CA . LEU B 1 318 ? 26.781 15.688 19.406 1 98.44 318 LEU B CA 1
ATOM 5076 C C . LEU B 1 318 ? 27.703 14.477 19.531 1 98.44 318 LEU B C 1
ATOM 5078 O O . LEU B 1 318 ? 28.703 14.523 20.234 1 98.44 318 LEU B O 1
ATOM 5082 N N . ASP B 1 319 ? 27.438 13.414 18.922 1 98.31 319 ASP B N 1
ATOM 5083 C CA . ASP B 1 319 ? 28.25 12.203 18.844 1 98.31 319 ASP B CA 1
ATOM 5084 C C . ASP B 1 319 ? 29.562 12.477 18.125 1 98.31 319 ASP B C 1
ATOM 5086 O O . ASP B 1 319 ? 29.578 12.883 16.953 1 98.31 319 ASP B O 1
ATOM 5090 N N . PRO B 1 320 ? 30.594 12.156 18.781 1 98.12 320 PRO B N 1
ATOM 5091 C CA . PRO B 1 320 ? 31.906 12.5 18.188 1 98.12 320 PRO B CA 1
ATOM 5092 C C . PRO B 1 320 ? 32.188 11.727 16.906 1 98.12 320 PRO B C 1
ATOM 5094 O O . PRO B 1 320 ? 32.844 12.25 16.016 1 98.12 320 PRO B O 1
ATOM 5097 N N . VAL B 1 321 ? 31.797 10.578 16.875 1 98.06 321 VAL B N 1
ATOM 5098 C CA . VAL B 1 321 ? 32.031 9.773 15.688 1 98.06 321 VAL B CA 1
ATOM 5099 C C . VAL B 1 321 ? 31.266 10.344 14.5 1 98.06 321 VAL B C 1
ATOM 5101 O O . VAL B 1 321 ? 31.812 10.484 13.406 1 98.06 321 VAL B O 1
ATOM 5104 N N . LEU B 1 322 ? 30.078 10.672 14.727 1 98.38 322 LEU B N 1
ATOM 5105 C CA . LEU B 1 322 ? 29.25 11.219 13.656 1 98.38 322 LEU B CA 1
ATOM 5106 C C . LEU B 1 322 ? 29.766 12.594 13.234 1 98.38 322 LEU B C 1
ATOM 5108 O O . LEU B 1 322 ? 29.688 12.953 12.055 1 98.38 322 LEU B O 1
ATOM 5112 N N . VAL B 1 323 ? 30.203 13.375 14.148 1 98 323 VAL B N 1
ATOM 5113 C CA . VAL B 1 323 ? 30.781 14.68 13.836 1 98 323 VAL B CA 1
ATOM 5114 C C . VAL B 1 323 ? 31.984 14.5 12.898 1 98 323 VAL B C 1
ATOM 5116 O O . VAL B 1 323 ? 32.156 15.258 11.938 1 98 323 VAL B O 1
ATOM 5119 N N . ARG B 1 324 ? 32.75 13.508 13.195 1 97.75 324 ARG B N 1
ATOM 5120 C CA . ARG B 1 324 ? 33.875 13.227 12.328 1 97.75 324 ARG B CA 1
ATOM 5121 C C . ARG B 1 324 ? 33.438 12.891 10.914 1 97.75 324 ARG B C 1
ATOM 5123 O O . ARG B 1 324 ? 34 13.391 9.938 1 97.75 324 ARG B O 1
ATOM 5130 N N . HIS B 1 325 ? 32.5 12.078 10.883 1 97.62 325 HIS B N 1
ATOM 5131 C CA . HIS B 1 325 ? 31.953 11.734 9.57 1 97.62 325 HIS B CA 1
ATOM 5132 C C . HIS B 1 325 ? 31.422 12.977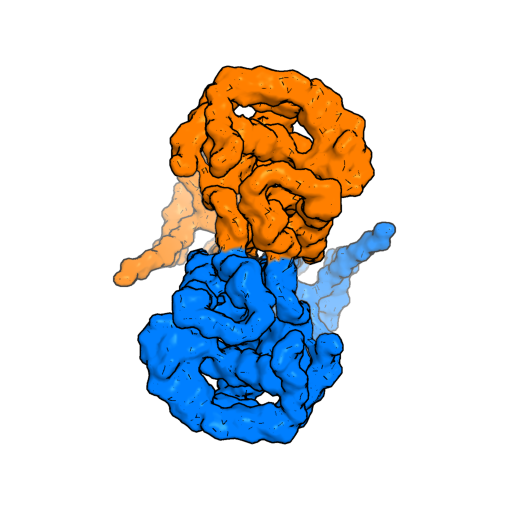 8.852 1 97.62 325 HIS B C 1
ATOM 5134 O O . HIS B 1 325 ? 31.641 13.133 7.648 1 97.62 325 HIS B O 1
ATOM 5140 N N . PHE B 1 326 ? 30.75 13.789 9.539 1 97.38 326 PHE B N 1
ATOM 5141 C CA . PHE B 1 326 ? 30.203 15.039 9.008 1 97.38 326 PHE B CA 1
ATOM 5142 C C . PHE B 1 326 ? 31.328 15.922 8.477 1 97.38 326 PHE B C 1
ATOM 5144 O O . PHE B 1 326 ? 31.266 16.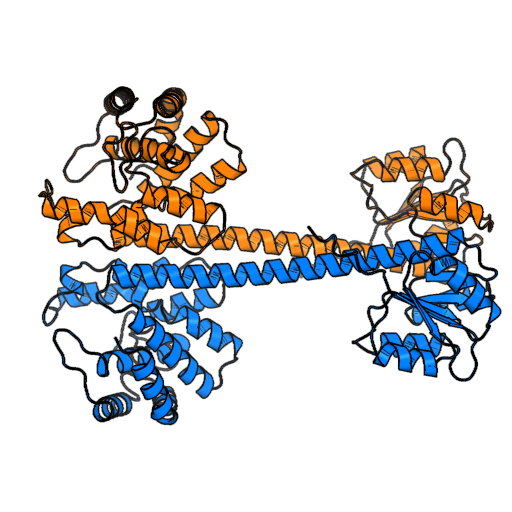391 7.336 1 97.38 326 PHE B O 1
ATOM 5151 N N . LEU B 1 327 ? 32.375 16.016 9.25 1 96.06 327 LEU B N 1
ATOM 5152 C CA . LEU B 1 327 ? 33.5 16.906 8.898 1 96.06 327 LEU B CA 1
ATOM 5153 C C . LEU B 1 327 ? 34.219 16.375 7.672 1 96.06 327 LEU B C 1
ATOM 5155 O O . LEU B 1 327 ? 34.719 17.172 6.855 1 96.06 327 LEU B O 1
ATOM 5159 N N . ASN B 1 328 ? 34.281 15.195 7.602 1 95.69 328 ASN B N 1
ATOM 5160 C CA . ASN B 1 328 ? 34.969 14.594 6.461 1 95.69 328 ASN B CA 1
ATOM 5161 C C . ASN B 1 328 ? 34.188 14.82 5.164 1 95.69 328 ASN B C 1
ATOM 5163 O O . ASN B 1 328 ? 34.75 14.68 4.074 1 95.69 328 ASN B O 1
ATOM 5167 N N . GLN B 1 329 ? 33 15.188 5.352 1 94.56 329 GLN B N 1
ATOM 5168 C CA . GLN B 1 329 ? 32.156 15.406 4.168 1 94.56 329 GLN B CA 1
ATOM 5169 C C . GLN B 1 329 ? 31.703 16.859 4.078 1 94.56 329 GLN B C 1
ATOM 5171 O O . GLN B 1 329 ? 30.594 17.141 3.631 1 94.56 329 GLN B O 1
ATOM 5176 N N . GLN B 1 330 ? 32.5 17.688 4.484 1 91.81 330 GLN B N 1
ATOM 5177 C CA . GLN B 1 330 ? 32.125 19.109 4.609 1 91.81 330 GLN B CA 1
ATOM 5178 C C . GLN B 1 330 ? 31.75 19.703 3.258 1 91.81 330 GLN B C 1
ATOM 5180 O O . GLN B 1 330 ? 30.812 20.484 3.16 1 91.81 330 GLN B O 1
ATOM 5185 N N . SER B 1 331 ? 32.469 19.25 2.191 1 91.62 331 SER B N 1
ATOM 5186 C CA . SER B 1 331 ? 32.188 19.797 0.865 1 91.62 331 SER B CA 1
ATOM 5187 C C . SER B 1 331 ? 30.812 19.406 0.374 1 91.62 331 SER B C 1
ATOM 5189 O O . SER B 1 331 ? 30.094 20.234 -0.196 1 91.62 331 SER B O 1
ATOM 5191 N N . ALA B 1 332 ? 30.531 18.219 0.656 1 94.31 332 ALA B N 1
ATOM 5192 C CA . ALA B 1 332 ? 29.219 17.734 0.25 1 94.31 332 ALA B CA 1
ATOM 5193 C C . ALA B 1 332 ? 28.109 18.406 1.05 1 94.31 332 ALA B C 1
ATOM 5195 O O . ALA B 1 332 ? 27.047 18.719 0.507 1 94.31 332 ALA B O 1
ATOM 5196 N N . MET B 1 333 ? 28.328 18.641 2.236 1 92.94 333 MET B N 1
ATOM 5197 C CA . MET B 1 333 ? 27.375 19.312 3.107 1 92.94 333 MET B CA 1
ATOM 5198 C C . MET B 1 333 ? 27.094 20.734 2.619 1 92.94 333 MET B C 1
ATOM 5200 O O . MET B 1 333 ? 25.938 21.156 2.572 1 92.94 333 MET B O 1
ATOM 5204 N N . VAL B 1 334 ? 28.172 21.328 2.252 1 90.69 334 VAL B N 1
ATOM 5205 C CA . VAL B 1 334 ? 28.062 22.703 1.774 1 90.69 334 VAL B CA 1
ATOM 5206 C C . VAL B 1 334 ? 27.297 22.734 0.459 1 90.69 334 VAL B C 1
ATOM 5208 O O . VAL B 1 334 ? 26.453 23.625 0.249 1 90.69 334 VAL B O 1
ATOM 5211 N N . ALA B 1 335 ? 27.578 21.797 -0.321 1 92.75 335 ALA B N 1
ATOM 5212 C CA . ALA B 1 335 ? 26.891 21.719 -1.607 1 92.75 335 ALA B CA 1
ATOM 5213 C C . ALA B 1 335 ? 25.375 21.562 -1.414 1 92.75 335 ALA B C 1
ATOM 5215 O O . ALA B 1 335 ? 24.594 22.188 -2.125 1 92.75 335 ALA B O 1
ATOM 5216 N N . ILE B 1 336 ? 25.062 20.766 -0.469 1 92.25 336 ILE B N 1
ATOM 5217 C CA . ILE B 1 336 ? 23.641 20.547 -0.155 1 92.25 336 ILE B CA 1
ATOM 5218 C C . ILE B 1 336 ? 23.016 21.859 0.328 1 92.25 336 ILE B C 1
ATOM 5220 O O . ILE B 1 336 ? 21.922 22.219 -0.105 1 92.25 336 ILE B O 1
ATOM 5224 N N . SER B 1 337 ? 23.703 22.562 1.218 1 90.06 337 SER B N 1
ATOM 5225 C CA . SER B 1 337 ? 23.219 23.828 1.765 1 90.06 337 SER B CA 1
ATOM 5226 C C . SER B 1 337 ? 23 24.859 0.663 1 90.06 337 SER B C 1
ATOM 5228 O O . SER B 1 337 ? 22.047 25.656 0.728 1 90.06 337 SER B O 1
ATOM 5230 N N . GLN B 1 338 ? 23.812 24.734 -0.419 1 87.81 338 GLN B N 1
ATOM 5231 C CA . GLN B 1 338 ? 23.719 25.688 -1.519 1 87.81 338 GLN B CA 1
ATOM 5232 C C . GLN B 1 338 ? 22.609 25.297 -2.496 1 87.81 338 GLN B C 1
ATOM 5234 O O . GLN B 1 338 ? 21.922 26.172 -3.033 1 87.81 338 GLN B O 1
ATOM 5239 N N . THR B 1 339 ? 22.562 24.094 -2.625 1 87.81 339 THR B N 1
ATOM 5240 C CA . THR B 1 339 ? 21.578 23.578 -3.564 1 87.81 339 THR B CA 1
ATOM 5241 C C . THR B 1 339 ? 20.156 23.859 -3.064 1 87.81 339 THR B C 1
ATOM 5243 O O . THR B 1 339 ? 19.281 24.219 -3.848 1 87.81 339 THR B O 1
ATOM 5246 N N . TYR B 1 340 ? 19.969 23.75 -1.788 1 84.12 340 TYR B N 1
ATOM 5247 C CA . TYR B 1 340 ? 18.641 23.906 -1.211 1 84.12 340 TYR B CA 1
ATOM 5248 C C . TYR B 1 340 ? 18.562 25.156 -0.341 1 84.12 340 TYR B C 1
ATOM 5250 O O . TYR B 1 340 ? 17.969 25.125 0.741 1 84.12 340 TYR B O 1
ATOM 5258 N N . ARG B 1 341 ? 19.234 26.156 -0.77 1 80.38 341 ARG B N 1
ATOM 5259 C CA . ARG B 1 341 ? 19.234 27.422 -0.049 1 80.38 341 ARG B CA 1
ATOM 5260 C C . ARG B 1 341 ? 17.844 28.047 -0.036 1 80.38 341 ARG B C 1
ATOM 5262 O O . ARG B 1 341 ? 17.109 27.969 -1.024 1 80.38 341 ARG B O 1
ATOM 5269 N N . ASP B 1 342 ? 17.438 28.484 1.188 1 75.12 342 ASP B N 1
ATOM 5270 C CA . ASP B 1 342 ? 16.141 29.156 1.324 1 75.12 342 ASP B CA 1
ATOM 5271 C C . ASP B 1 342 ? 16.047 30.344 0.376 1 75.12 342 ASP B C 1
ATOM 5273 O O . ASP B 1 342 ? 17.047 31 0.078 1 75.12 342 ASP B O 1
#

InterPro domains:
  IPR001789 Signal transduction response regulator, receiver domain [PF00072] (11-121)
  IPR001789 Signal transduction response regulator, receiver domain [PS50110] (10-125)
  IPR001789 Signal transduction response regulator, receiver domain [SM00448] (9-121)
  IPR003607 HD/PDEase domain [SM00471] (163-300)
  IPR003607 HD/PDEase domain [cd00077] (170-298)
  IPR006674 HD domain [PS51831] (167-291)
  IPR011006 CheY-like superfamily [SSF52172] (8-147)
  IPR037522 HD-GYP domain [PF13487] (172-321)
  IPR037522 HD-GYP domain [PS51832] (145-342)
  IPR052020 Cyclic di-GMP and 3'3'-cGAMP-specific phosphodiesterases [PTHR45228] (6-340)

Sequence (684 aa):
MTLIAQERATVLIVDDSPENLQLLTGILGAHFRVLVARNGQQALARLEIGSPDLILLDIVMPDIDGYTLCQQIKADPRHADVPVIFISVNSAPEDEVRGFECGAIDYIRKPFHGPSVMHRVRAQLAAQHRKLGLLQALKHEANELQRSRLVMIEKLAKATAFKDEETGLHVLRVAHYARLIAQAHGCDPAWCEDLFYAAPLHDIGKIGIPDAILGKPGKLNDAEWQVMKTHTELGAQLLEGDDASVMVMARAIALHHHERFDGAGYPHGLAGDAIPLEARIVAVADVFDALVSVRPYKPALSLEQAMTIIEQSAGGHLDPVLVRHFLNQQSAMVAISQTYRDMTLIAQERATVLIVDDSPENLQLLTGILGAHFRVLVARNGQQALARLEIGSPDLILLDIVMPDIDGYTLCQQIKADPRHADVPVIFISVNSAPEDEVRGFECGAIDYIRKPFHGPSVMHRVRAQLAAQHRKLGLLQALKHEANELQRSRLVMIEKLAKATAFKDEETGLHVLRVAHYARLIAQAHGCDPAWCEDLFYAAPLHDIGKIGIPDAILGKPGKLNDAEWQVMKTHTELGAQLLEGDDASVMVMARAIALHHHERFDGAGYPHGLAGDAIPLEARIVAVADVFDALVSVRPYKPALSLEQAMTIIEQSAGGHLDPVLVRHFLNQQSAMVAISQTYRD